Protein AF-0000000086964774 (afdb_homodimer)

Foldseek 3Di:
DPPPPPDDDDDDDDDDDDDPPCPPCCVVVCPVPDPPPPCQPVQDAAEDEDEAQAKDKAKDWAPDLPKWKWKDDPPHTQDTRPDGPDPPPQWDFDPPDSTIGIIIGGRDDQVPFAKMKMWIDDPPDIHIHIYGYGYWYAKDWPDWDAADEEEAQAKDKIFIDIDIVPFWKKWKFFPDPVTDTDDTDRMDIDGRDDQNSFAKMKMWTDDPPDHIDIDIYGYHYD/DDDPDPDDDDPDDDDDDDDPDPVPPCVVVPPPVPPPPPCQPVQDAAEDEEEAQAKDKAKDWAPDLPKWKWKDDPPHTQDTRPDGPDPPPQWDFDPPDSTIGIIIGGRDDQVPFAKMKMWIDDPPDIHIHIYGYGYWYAKDWPDWDAADEEEAQAKDKIFIDIDIVPFWKKWKFFPDPVTDTDDIDRMDIDGRDDQSSFAKMKIWTDDPPDHIDIDIYGYHYD

Radius of gyration: 38.59 Å; Cα contacts (8 Å, |Δi|>4): 928; chains: 2; bounding box: 113×108×63 Å

Nearest PDB structures (foldseek):
  6u6t-assembly1_A  TM=9.850E-01  e=4.029E-31  Homo sapiens
  6dld-assembly1_B  TM=9.738E-01  e=1.198E-30  Homo sapiens
  6dld-assembly2_D  TM=8.975E-01  e=3.068E-31  Homo sapiens
  6u7n-assembly1_A-2  TM=9.034E-01  e=6.491E-26  Homo sapiens
  6dld-assembly2_C  TM=8.996E-01  e=2.605E-23  Homo sapiens

InterPro domains:
  IPR003598 Immunoglobulin subtype 2 [SM00408] (51-125)
  IPR003598 Immunoglobulin subtype 2 [SM00408] (151-210)
  IPR003599 Immunoglobulin domain subtype [SM00409] (45-136)
  IPR003599 Immunoglobulin domain subtype [SM00409] (145-222)
  IPR007110 Immunoglobulin-like domain [PS50835] (41-134)
  IPR007110 Immunoglobulin-like domain [PS50835] (139-220)
  IPR013106 Immunoglobulin V-set domain [PF07686] (87-127)
  IPR013106 Immunoglobulin V-set domain [SM00406] (55-120)
  IPR013783 Immunoglobulin-like fold [G3DSA:2.60.40.10] (41-142)
  IPR013783 Immunoglobulin-like fold [G3DSA:2.60.40.10] (143-222)
  IPR036179 Immunoglobulin-like domain superfamily [SSF48726] (46-142)
  IPR036179 Immunoglobulin-like domain superfamily [SSF48726] (131-211)
  IPR050876 IgLON domain-containing protein [PTHR42757] (85-222)

Sequence (444 aa):
MDVMLLVQGACCSNQWLAAVLLSLCCLLPSCLPAGQSVDFPGTAVENLVVRKGDTAVLRCYLEDGASKGAWLNRSSIIFAGGDKWSVDPRVSIATANKREYSLQIQNVDVSDDGLYTCSVQTQHTPRTMQVYLTVKVSPKISHISNDIVANEGSNITLACLATGKPDPSISWRHISPSAKPFENGQYLDIYGITRDQAGEYECSAENDVSVPDVKKVKVTVNMDVMLLVQGACCSNQWLAAVLLSLCCLLPSCLPAGQSVDFPGTAVENLVVRKGDTAVLRCYLEDGASKGAWLNRSSIIFAGGDKWSVDPRVSIATANKREYSLQIQNVDVSDDGLYTCSVQTQHTPRTMQVYLTVKVSPKISHISNDIVANEGSNITLACLATGKPDPSISWRHISPSAKPFENGQYLDIYGITRDQAGEYECSAENDVSVPDVKKVKVTVN

Structure (mmCIF, N/CA/C/O backbone):
data_AF-0000000086964774-model_v1
#
loop_
_entity.id
_entity.type
_entity.pdbx_description
1 polymer 'Neuronal growth regulator 1'
#
loop_
_atom_site.group_PDB
_atom_site.id
_atom_site.type_symbol
_atom_site.label_atom_id
_atom_site.label_alt_id
_atom_site.label_comp_id
_atom_site.label_asym_id
_atom_site.label_entity_id
_atom_site.label_seq_id
_atom_site.pdbx_PDB_ins_code
_atom_site.Cartn_x
_atom_site.Cartn_y
_atom_site.Cartn_z
_atom_site.occupancy
_atom_site.B_iso_or_equiv
_atom_site.auth_seq_id
_atom_site.auth_comp_id
_atom_site.auth_asym_id
_atom_site.auth_atom_id
_atom_site.pdbx_PDB_model_num
ATOM 1 N N . MET A 1 1 ? -70.25 -52.281 28.062 1 22.7 1 MET A N 1
ATOM 2 C CA . MET A 1 1 ? -70.25 -52.938 26.75 1 22.7 1 MET A CA 1
ATOM 3 C C . MET A 1 1 ? -70 -51.906 25.641 1 22.7 1 MET A C 1
ATOM 5 O O . MET A 1 1 ? -70.688 -51.906 24.625 1 22.7 1 MET A O 1
ATOM 9 N N . ASP A 1 2 ? -69.25 -50.844 26.094 1 22.94 2 ASP A N 1
ATOM 10 C CA . ASP A 1 2 ? -69.062 -49.438 25.797 1 22.94 2 ASP A CA 1
ATOM 11 C C . ASP A 1 2 ? -68.188 -49.25 24.547 1 22.94 2 ASP A C 1
ATOM 13 O O . ASP A 1 2 ? -66.938 -49.219 24.625 1 22.94 2 ASP A O 1
ATOM 17 N N . VAL A 1 3 ? -68.625 -49.781 23.344 1 20.5 3 VAL A N 1
ATOM 18 C CA . VAL A 1 3 ? -67.875 -50.25 22.172 1 20.5 3 VAL A CA 1
ATOM 19 C C . VAL A 1 3 ? -67.438 -49.031 21.328 1 20.5 3 VAL A C 1
ATOM 21 O O . VAL A 1 3 ? -66.75 -49.188 20.328 1 20.5 3 VAL A O 1
ATOM 24 N N . MET A 1 4 ? -67.812 -47.719 21.766 1 21.53 4 MET A N 1
ATOM 25 C CA . MET A 1 4 ? -68.25 -46.969 20.578 1 21.53 4 MET A CA 1
ATOM 26 C C . MET A 1 4 ? -67 -46.656 19.719 1 21.53 4 MET A C 1
ATOM 28 O O . MET A 1 4 ? -66 -46.125 20.203 1 21.53 4 MET A O 1
ATOM 32 N N . LEU A 1 5 ? -66.938 -47.094 18.391 1 22.5 5 LEU A N 1
ATOM 33 C CA . LEU A 1 5 ? -66.062 -47.344 17.234 1 22.5 5 LEU A CA 1
ATOM 34 C C . LEU A 1 5 ? -65.688 -46 16.562 1 22.5 5 LEU A C 1
ATOM 36 O O . LEU A 1 5 ? -66.562 -45.281 16.078 1 22.5 5 LEU A O 1
ATOM 40 N N . LEU A 1 6 ? -64.5 -45.219 17.016 1 26.28 6 LEU A N 1
ATOM 41 C CA . LEU A 1 6 ? -63.875 -43.938 16.797 1 26.28 6 LEU A CA 1
ATOM 42 C C . LEU A 1 6 ? -63.438 -43.781 15.352 1 26.28 6 LEU A C 1
ATOM 44 O O . LEU A 1 6 ? -62.344 -44.219 14.977 1 26.28 6 LEU A O 1
ATOM 48 N N . VAL A 1 7 ? -64.438 -43.938 14.406 1 20.91 7 VAL A N 1
ATOM 49 C CA . VAL A 1 7 ? -64.125 -44.25 13.016 1 20.91 7 VAL A CA 1
ATOM 50 C C . VAL A 1 7 ? -63.344 -43.062 12.398 1 20.91 7 VAL A C 1
ATOM 52 O O . VAL A 1 7 ? -62.281 -43.25 11.828 1 20.91 7 VAL A O 1
ATOM 55 N N . GLN A 1 8 ? -64 -41.969 11.773 1 22.7 8 GLN A N 1
ATOM 56 C CA . GLN A 1 8 ? -63.969 -41.844 10.32 1 22.7 8 GLN A CA 1
ATOM 57 C C . GLN A 1 8 ? -62.844 -40.906 9.859 1 22.7 8 GLN A C 1
ATOM 59 O O . GLN A 1 8 ? -62.5 -39.969 10.555 1 22.7 8 GLN A O 1
ATOM 64 N N . GLY A 1 9 ? -62.062 -41.125 8.609 1 21.41 9 GLY A N 1
ATOM 65 C CA . GLY A 1 9 ? -60.875 -41.125 7.797 1 21.41 9 GLY A CA 1
ATOM 66 C C . GLY A 1 9 ? -60.625 -39.812 7.082 1 21.41 9 GLY A C 1
ATOM 67 O O . GLY A 1 9 ? -59.594 -39.594 6.441 1 21.41 9 GLY A O 1
ATOM 68 N N . ALA A 1 10 ? -61.781 -38.969 6.781 1 21.59 10 ALA A N 1
ATOM 69 C CA . ALA A 1 10 ? -61.812 -38.625 5.367 1 21.59 10 ALA A CA 1
ATOM 70 C C . ALA A 1 10 ? -60.688 -37.625 5.035 1 21.59 10 ALA A C 1
ATOM 72 O O . ALA A 1 10 ? -60.031 -37.125 5.934 1 21.59 10 ALA A O 1
ATOM 73 N N . CYS A 1 11 ? -61.094 -36.469 4.328 1 20.94 11 CYS A N 1
ATOM 74 C CA . CYS A 1 11 ? -60.875 -35.938 2.992 1 20.94 11 CYS A CA 1
ATOM 75 C C . CYS A 1 11 ? -59.656 -35 2.969 1 20.94 11 CYS A C 1
ATOM 77 O O . CYS A 1 11 ? -59.188 -34.562 4.02 1 20.94 11 CYS A O 1
ATOM 79 N N . CYS A 1 12 ? -59.719 -33.906 1.955 1 24.14 12 CYS A N 1
ATOM 80 C CA . CYS A 1 12 ? -59.125 -33.344 0.762 1 24.14 12 CYS A CA 1
ATOM 81 C C . CYS A 1 12 ? -58.281 -32.094 1.115 1 24.14 12 CYS A C 1
ATOM 83 O O . CYS A 1 12 ? -58.719 -30.969 0.85 1 24.14 12 CYS A O 1
ATOM 85 N N . SER A 1 13 ? -58.031 -31.844 2.365 1 25.59 13 SER A N 1
ATOM 86 C CA . SER A 1 13 ? -57.688 -30.438 2.611 1 25.59 13 SER A CA 1
ATOM 87 C C . SER A 1 13 ? -56.562 -29.984 1.708 1 25.59 13 SER A C 1
ATOM 89 O O . SER A 1 13 ? -55.688 -30.766 1.37 1 25.59 13 SER A O 1
ATOM 91 N N . ASN A 1 14 ? -56.719 -28.656 1.184 1 25.59 14 ASN A N 1
ATOM 92 C CA . ASN A 1 14 ? -56.281 -27.672 0.198 1 25.59 14 ASN A CA 1
ATOM 93 C C . ASN A 1 14 ? -54.781 -27.438 0.246 1 25.59 14 ASN A C 1
ATOM 95 O O . ASN A 1 14 ? -54.156 -27.594 1.3 1 25.59 14 ASN A O 1
ATOM 99 N N . GLN A 1 15 ? -54.125 -27.141 -1.032 1 26.48 15 GLN A N 1
ATOM 100 C CA . GLN A 1 15 ? -52.906 -27.125 -1.813 1 26.48 15 GLN A CA 1
ATOM 101 C C . GLN A 1 15 ? -51.906 -26.078 -1.289 1 26.48 15 GLN A C 1
ATOM 103 O O . GLN A 1 15 ? -50.75 -26.094 -1.657 1 26.48 15 GLN A O 1
ATOM 108 N N . TRP A 1 16 ? -52.469 -24.984 -0.662 1 26.75 16 TRP A N 1
ATOM 109 C CA . TRP A 1 16 ? -51.781 -23.766 -1.076 1 26.75 16 TRP A CA 1
ATOM 110 C C . TRP A 1 16 ? -50.344 -23.781 -0.571 1 26.75 16 TRP A C 1
ATOM 112 O O . TRP A 1 16 ? -49.531 -22.891 -0.914 1 26.75 16 TRP A O 1
ATOM 122 N N . LEU A 1 17 ? -50.156 -24.328 0.611 1 29.11 17 LEU A N 1
ATOM 123 C CA . LEU A 1 17 ? -49.094 -23.594 1.315 1 29.11 17 LEU A CA 1
ATOM 124 C C . LEU A 1 17 ? -47.75 -23.812 0.642 1 29.11 17 LEU A C 1
ATOM 126 O O . LEU A 1 17 ? -47.25 -24.953 0.574 1 29.11 17 LEU A O 1
ATOM 130 N N . ALA A 1 18 ? -47.438 -22.922 -0.323 1 25.77 18 ALA A N 1
ATOM 131 C CA . ALA A 1 18 ? -46.219 -22.781 -1.128 1 25.77 18 ALA A CA 1
ATOM 132 C C . ALA A 1 18 ? -44.969 -23.047 -0.293 1 25.77 18 ALA A C 1
ATOM 134 O O . ALA A 1 18 ? -45 -22.969 0.938 1 25.77 18 ALA A O 1
ATOM 135 N N . ALA A 1 19 ? -43.812 -23.188 -1.11 1 26.59 19 ALA A N 1
ATOM 136 C CA . ALA A 1 19 ? -42.406 -23.625 -1.233 1 26.59 19 ALA A CA 1
ATOM 137 C C . ALA A 1 19 ? -41.5 -22.766 -0.373 1 26.59 19 ALA A C 1
ATOM 139 O O . ALA A 1 19 ? -41.281 -21.594 -0.659 1 26.59 19 ALA A O 1
ATOM 140 N N . VAL A 1 20 ? -41.656 -22.75 0.892 1 33.84 20 VAL A N 1
ATOM 141 C CA . VAL A 1 20 ? -40.656 -22.125 1.738 1 33.84 20 VAL A CA 1
ATOM 142 C C . VAL A 1 20 ? -39.25 -22.531 1.262 1 33.84 20 VAL A C 1
ATOM 144 O O . VAL A 1 20 ? -38.875 -23.703 1.361 1 33.84 20 VAL A O 1
ATOM 147 N N . LEU A 1 21 ? -38.875 -22.031 -0.028 1 29.98 21 LEU A N 1
ATOM 148 C CA . LEU A 1 21 ? -37.531 -22.156 -0.639 1 29.98 21 LEU A CA 1
ATOM 149 C C . LEU A 1 21 ? -36.438 -22 0.405 1 29.98 21 LEU A C 1
ATOM 151 O O . LEU A 1 21 ? -36.438 -21.047 1.177 1 29.98 21 LEU A O 1
ATOM 155 N N . LEU A 1 22 ? -35.875 -23.125 0.907 1 29.55 22 LEU A N 1
ATOM 156 C CA . LEU A 1 22 ? -34.656 -23.406 1.646 1 29.55 22 LEU A CA 1
ATOM 157 C C . LEU A 1 22 ? -33.469 -22.625 1.07 1 29.55 22 LEU A C 1
ATOM 159 O O . LEU A 1 22 ? -32.969 -22.938 -0.012 1 29.55 22 LEU A O 1
ATOM 163 N N . SER A 1 23 ? -33.656 -21.266 0.993 1 33.03 23 SER A N 1
ATOM 164 C CA . SER A 1 23 ? -32.469 -20.5 0.626 1 33.03 23 SER A CA 1
ATOM 165 C C . SER A 1 23 ? -31.25 -20.953 1.416 1 33.03 23 SER A C 1
ATOM 167 O O . SER A 1 23 ? -31.156 -20.703 2.621 1 33.03 23 SER A O 1
ATOM 169 N N . LEU A 1 24 ? -30.938 -22.25 1.309 1 30.03 24 LEU A N 1
ATOM 170 C CA . LEU A 1 24 ? -29.688 -22.672 1.93 1 30.03 24 LEU A CA 1
ATOM 171 C C . LEU A 1 24 ? -28.578 -21.672 1.646 1 30.03 24 LEU A C 1
ATOM 173 O O . LEU A 1 24 ? -28.312 -21.328 0.488 1 30.03 24 LEU A O 1
ATOM 177 N N . CYS A 1 25 ? -28.125 -20.938 2.67 1 30.73 25 CYS A N 1
ATOM 178 C CA . CYS A 1 25 ? -27.016 -20.047 2.994 1 30.73 25 CYS A CA 1
ATOM 179 C C . CYS A 1 25 ? -25.688 -20.625 2.529 1 30.73 25 CYS A C 1
ATOM 181 O O . CYS A 1 25 ? -25.125 -21.5 3.197 1 30.73 25 CYS A O 1
ATOM 183 N N . CYS A 1 26 ? -25.656 -21.328 1.351 1 31 26 CYS A N 1
ATOM 184 C CA . CYS A 1 26 ? -24.281 -21.719 1.095 1 31 26 CYS A CA 1
ATOM 185 C C . CYS A 1 26 ? -23.344 -20.531 1.274 1 31 26 CYS A C 1
ATOM 187 O O . CYS A 1 26 ? -23.328 -19.609 0.447 1 31 26 CYS A O 1
ATOM 189 N N . LEU A 1 27 ? -23.344 -19.938 2.438 1 33.16 27 LEU A N 1
ATOM 190 C CA . LEU A 1 27 ? -22.25 -19.031 2.756 1 33.16 27 LEU A CA 1
ATOM 191 C C . LEU A 1 27 ? -20.922 -19.625 2.322 1 33.16 27 LEU A C 1
ATOM 193 O O . LEU A 1 27 ? -20.359 -20.484 3.018 1 33.16 27 LEU A O 1
ATOM 197 N N . LEU A 1 28 ? -20.844 -20.203 1.086 1 32 28 LEU A N 1
ATOM 198 C CA . LEU A 1 28 ? -19.484 -20.609 0.767 1 32 28 LEU A CA 1
ATOM 199 C C . LEU A 1 28 ? -18.5 -19.469 1.068 1 32 28 LEU A C 1
ATOM 201 O O . LEU A 1 28 ? -18.672 -18.359 0.58 1 32 28 LEU A O 1
ATOM 205 N N . PRO A 1 29 ? -17.922 -19.5 2.281 1 35.66 29 PRO A N 1
ATOM 206 C CA . PRO A 1 29 ? -16.828 -18.578 2.506 1 35.66 29 PRO A CA 1
ATOM 207 C C . PRO A 1 29 ? -15.781 -18.609 1.39 1 35.66 29 PRO A C 1
ATOM 209 O O . PRO A 1 29 ? -15.305 -19.688 1.021 1 35.66 29 PRO A O 1
ATOM 212 N N . SER A 1 30 ? -15.984 -17.969 0.214 1 32.38 30 SER A N 1
ATOM 213 C CA . SER A 1 30 ? -14.844 -17.75 -0.666 1 32.38 30 SER A CA 1
ATOM 214 C C . SER A 1 30 ? -13.578 -17.453 0.134 1 32.38 30 SER A C 1
ATOM 216 O O . SER A 1 30 ? -13.469 -16.391 0.758 1 32.38 30 SER A O 1
ATOM 218 N N . CYS A 1 31 ? -13.047 -18.484 0.765 1 30.02 31 CYS A N 1
ATOM 219 C CA . CYS A 1 31 ? -11.695 -18.422 1.317 1 30.02 31 CYS A CA 1
ATOM 220 C C . CYS A 1 31 ? -10.727 -17.828 0.31 1 30.02 31 CYS A C 1
ATOM 222 O O . CYS A 1 31 ? -10.344 -18.484 -0.66 1 30.02 31 CYS A O 1
ATOM 224 N N . LEU A 1 32 ? -11.164 -16.734 -0.367 1 31.14 32 LEU A N 1
ATOM 225 C CA . LEU A 1 32 ? -10.039 -16.203 -1.118 1 31.14 32 LEU A CA 1
ATOM 226 C C . LEU A 1 32 ? -8.742 -16.344 -0.328 1 31.14 32 LEU A C 1
ATOM 228 O O . LEU A 1 32 ? -8.727 -16.172 0.893 1 31.14 32 LEU A O 1
ATOM 232 N N . PRO A 1 33 ? -7.875 -17.203 -0.813 1 30.53 33 PRO A N 1
ATOM 233 C CA . PRO A 1 33 ? -6.555 -17.297 -0.184 1 30.53 33 PRO A CA 1
ATOM 234 C C . PRO A 1 33 ? -5.988 -15.938 0.198 1 30.53 33 PRO A C 1
ATOM 236 O O . PRO A 1 33 ? -6.055 -14.992 -0.593 1 30.53 33 PRO A O 1
ATOM 239 N N . ALA A 1 34 ? -6.258 -15.492 1.383 1 30.41 34 ALA A N 1
ATOM 240 C CA . ALA A 1 34 ? -5.551 -14.414 2.066 1 30.41 34 ALA A CA 1
ATOM 241 C C . ALA A 1 34 ? -4.078 -14.383 1.668 1 30.41 34 ALA A C 1
ATOM 243 O O . ALA A 1 34 ? -3.428 -15.43 1.599 1 30.41 34 ALA A O 1
ATOM 244 N N . GLY A 1 35 ? -3.707 -13.539 0.738 1 31.44 35 GLY A N 1
ATOM 245 C CA . GLY A 1 35 ? -2.301 -13.188 0.624 1 31.44 35 GLY A CA 1
ATOM 246 C C . GLY A 1 35 ? -1.525 -13.398 1.91 1 31.44 35 GLY A C 1
ATOM 247 O O . GLY A 1 35 ? -2.008 -13.062 2.994 1 31.44 35 GLY A O 1
ATOM 248 N N . GLN A 1 36 ? -0.901 -14.531 2.041 1 29.64 36 GLN A N 1
ATOM 249 C CA . GLN A 1 36 ? 0.044 -14.734 3.135 1 29.64 36 GLN A CA 1
ATOM 250 C C . GLN A 1 36 ? 0.645 -13.406 3.594 1 29.64 36 GLN A C 1
ATOM 252 O O . GLN A 1 36 ? 1.343 -12.742 2.83 1 29.64 36 GLN A O 1
ATOM 257 N N . SER A 1 37 ? -0.099 -12.727 4.398 1 31.16 37 SER A N 1
ATOM 258 C CA . SER A 1 37 ? 0.611 -11.766 5.234 1 31.16 37 SER A CA 1
ATOM 259 C C . SER A 1 37 ? 1.938 -12.328 5.727 1 31.16 37 SER A C 1
ATOM 261 O O . SER A 1 37 ? 1.968 -13.367 6.387 1 31.16 37 SER A O 1
ATOM 263 N N . VAL A 1 38 ? 2.885 -12.445 4.953 1 32.31 38 VAL A N 1
ATOM 264 C CA . VAL A 1 38 ? 4.137 -12.633 5.68 1 32.31 38 VAL A CA 1
ATOM 265 C C . VAL A 1 38 ? 4.016 -12.047 7.082 1 32.31 38 VAL A C 1
ATOM 267 O O . VAL A 1 38 ? 3.574 -10.906 7.246 1 32.31 38 VAL A O 1
ATOM 270 N N . ASP A 1 39 ? 3.486 -12.898 7.938 1 34.28 39 ASP A N 1
ATOM 271 C CA . ASP A 1 39 ? 3.629 -12.594 9.359 1 34.28 39 ASP A CA 1
ATOM 272 C C . ASP A 1 39 ? 4.996 -11.977 9.648 1 34.28 39 ASP A C 1
ATOM 274 O O . ASP A 1 39 ? 6 -12.688 9.727 1 34.28 39 ASP A O 1
ATOM 278 N N . PHE A 1 40 ? 5.363 -10.938 9.055 1 36.62 40 PHE A N 1
ATOM 279 C CA . PHE A 1 40 ? 6.465 -10.312 9.781 1 36.62 40 PHE A CA 1
ATOM 280 C C . PHE A 1 40 ? 6.227 -10.359 11.281 1 36.62 40 PHE A C 1
ATOM 282 O O . PHE A 1 40 ? 5.086 -10.281 11.734 1 36.62 40 PHE A O 1
ATOM 289 N N . PRO A 1 41 ? 6.918 -10.977 12.031 1 43.19 41 PRO A N 1
ATOM 290 C CA . PRO A 1 41 ? 6.656 -10.641 13.438 1 43.19 41 PRO A CA 1
ATOM 291 C C . PRO A 1 41 ? 5.988 -9.273 13.602 1 43.19 41 PRO A C 1
ATOM 293 O O . PRO A 1 41 ? 6.145 -8.398 12.742 1 43.19 41 PRO A O 1
ATOM 296 N N . GLY A 1 42 ? 4.734 -9.211 14.148 1 46.78 42 GLY A N 1
ATOM 297 C CA . GLY A 1 42 ? 3.947 -8.031 14.461 1 46.78 42 GLY A CA 1
ATOM 298 C C . GLY A 1 42 ? 4.793 -6.781 14.641 1 46.78 42 GLY A C 1
ATOM 299 O O . GLY A 1 42 ? 5.305 -6.52 15.734 1 46.78 42 GLY A O 1
ATOM 300 N N . THR A 1 43 ? 5.609 -6.473 13.75 1 56.94 43 THR A N 1
ATOM 301 C CA . THR A 1 43 ? 6.434 -5.277 13.891 1 56.94 43 THR A CA 1
ATOM 302 C C . THR A 1 43 ? 5.605 -4.102 14.398 1 56.94 43 THR A C 1
ATOM 304 O O . THR A 1 43 ? 4.578 -3.756 13.812 1 56.94 43 THR A O 1
ATOM 307 N N . ALA A 1 44 ? 5.551 -3.902 15.625 1 65.25 44 ALA A N 1
ATOM 308 C CA . ALA A 1 44 ? 4.953 -2.742 16.281 1 65.25 44 ALA A CA 1
ATOM 309 C C . ALA A 1 44 ? 5.227 -1.465 15.492 1 65.25 44 ALA A C 1
ATOM 311 O O . ALA A 1 44 ? 6.344 -1.246 15.016 1 65.25 44 ALA A O 1
ATOM 312 N N . VAL A 1 45 ? 4.137 -0.914 15.086 1 85.88 45 VAL A N 1
ATOM 313 C CA . VAL A 1 45 ? 4.223 0.401 14.461 1 85.88 45 VAL A CA 1
ATOM 314 C C . VAL A 1 45 ? 4.344 1.479 15.531 1 85.88 45 VAL A C 1
ATOM 316 O O . VAL A 1 45 ? 3.5 1.571 16.422 1 85.88 45 VAL A O 1
ATOM 319 N N . GLU A 1 46 ? 5.52 2.117 15.562 1 93 46 GLU A N 1
ATOM 320 C CA . GLU A 1 46 ? 5.699 3.266 16.453 1 93 46 GLU A CA 1
ATOM 321 C C . GLU A 1 46 ? 5.062 4.52 15.852 1 93 46 GLU A C 1
ATOM 323 O O . GLU A 1 46 ? 5.027 4.688 14.633 1 93 46 GLU A O 1
ATOM 328 N N . ASN A 1 47 ? 4.438 5.266 16.703 1 96.44 47 ASN A N 1
ATOM 329 C CA . ASN A 1 47 ? 3.887 6.543 16.281 1 96.44 47 ASN A CA 1
ATOM 330 C C . ASN A 1 47 ? 4.77 7.711 16.703 1 96.44 47 ASN A C 1
ATOM 332 O O . ASN A 1 47 ? 5.215 7.77 17.859 1 96.44 47 ASN A O 1
ATOM 336 N N . LEU A 1 48 ? 5.023 8.531 15.781 1 98 48 LEU A N 1
ATOM 337 C CA . LEU A 1 48 ? 5.777 9.75 16.047 1 98 48 LEU A CA 1
ATOM 338 C C . LEU A 1 48 ? 4.973 10.984 15.633 1 98 48 LEU A C 1
ATOM 340 O O . LEU A 1 48 ? 4.543 11.094 14.484 1 98 48 LEU A O 1
ATOM 344 N N . VAL A 1 49 ? 4.746 11.875 16.531 1 98.12 49 VAL A N 1
ATOM 345 C CA . VAL A 1 49 ? 4.016 13.109 16.266 1 98.12 49 VAL A CA 1
ATOM 346 C C . VAL A 1 49 ? 4.973 14.297 16.328 1 98.12 49 VAL A C 1
ATOM 348 O O . VAL A 1 49 ? 5.691 14.469 17.312 1 98.12 49 VAL A O 1
ATOM 351 N N . VAL A 1 50 ? 4.992 15.031 15.258 1 98.31 50 VAL A N 1
ATOM 352 C CA . VAL A 1 50 ? 5.828 16.219 15.211 1 98.31 50 VAL A CA 1
ATOM 353 C C . VAL A 1 50 ? 5.016 17.406 14.672 1 98.31 50 VAL A C 1
ATOM 355 O O . VAL A 1 50 ? 3.92 17.219 14.141 1 98.31 50 VAL A O 1
ATOM 358 N N . ARG A 1 51 ? 5.535 18.703 14.914 1 98 51 ARG A N 1
ATOM 359 C CA . ARG A 1 51 ? 4.895 19.906 14.375 1 98 51 ARG A CA 1
ATOM 360 C C . ARG A 1 51 ? 5.57 20.359 13.086 1 98 51 ARG A C 1
ATOM 362 O O . ARG A 1 51 ? 6.777 20.172 12.914 1 98 51 ARG A O 1
ATOM 369 N N . LYS A 1 52 ? 4.727 20.906 12.242 1 98.31 52 LYS A N 1
ATOM 370 C CA . LYS A 1 52 ? 5.301 21.5 11.039 1 98.31 52 LYS A CA 1
ATOM 371 C C . LYS A 1 52 ? 6.477 22.406 11.375 1 98.31 52 LYS A C 1
ATOM 373 O O . LYS A 1 52 ? 6.395 23.219 12.305 1 98.31 52 LYS A O 1
ATOM 378 N N . GLY A 1 53 ? 7.543 22.219 10.609 1 98.12 53 GLY A N 1
ATOM 379 C CA . GLY A 1 53 ? 8.719 23.047 10.805 1 98.12 53 GLY A CA 1
ATOM 380 C C . GLY A 1 53 ? 9.773 22.406 11.68 1 98.12 53 GLY A C 1
ATOM 381 O O . GLY A 1 53 ? 10.938 22.812 11.672 1 98.12 53 GLY A O 1
ATOM 382 N N . ASP A 1 54 ? 9.406 21.391 12.445 1 97.88 54 ASP A N 1
ATOM 383 C CA . ASP A 1 54 ? 10.336 20.688 13.328 1 97.88 54 ASP A CA 1
ATOM 384 C C . ASP A 1 54 ? 11.211 19.719 12.539 1 97.88 54 ASP A C 1
ATOM 386 O O . ASP A 1 54 ? 11.039 19.562 11.328 1 97.88 54 ASP A O 1
ATOM 390 N N . THR A 1 55 ? 12.234 19.234 13.266 1 98.06 55 THR A N 1
ATOM 391 C CA . THR A 1 55 ? 13.031 18.125 12.758 1 98.06 55 THR A CA 1
ATOM 392 C C . THR A 1 55 ? 12.531 16.797 13.32 1 98.06 55 THR A C 1
ATOM 394 O O . THR A 1 55 ? 12.391 16.641 14.539 1 98.06 55 THR A O 1
ATOM 397 N N . ALA A 1 56 ? 12.148 15.906 12.43 1 98.19 56 ALA A N 1
ATOM 398 C CA . ALA A 1 56 ? 11.727 14.578 12.859 1 98.19 56 ALA A CA 1
ATOM 399 C C . ALA A 1 56 ? 12.898 13.602 12.82 1 98.19 56 ALA A C 1
ATOM 401 O O . ALA A 1 56 ? 13.695 13.617 11.883 1 98.19 56 ALA A O 1
ATOM 402 N N . VAL A 1 57 ? 13.016 12.781 13.844 1 97.44 57 VAL A N 1
ATOM 403 C CA . VAL A 1 57 ? 14.016 11.719 13.898 1 97.44 57 VAL A CA 1
ATOM 404 C C . VAL A 1 57 ? 13.32 10.367 14.086 1 97.44 57 VAL A C 1
ATOM 406 O O . VAL A 1 57 ? 12.719 10.117 15.133 1 97.44 57 VAL A O 1
ATOM 409 N N . LEU A 1 58 ? 13.297 9.602 13.047 1 97.19 58 LEU A N 1
ATOM 410 C CA . LEU A 1 58 ? 12.781 8.242 13.117 1 97.19 58 LEU A CA 1
ATOM 411 C C . LEU A 1 58 ? 13.883 7.254 13.461 1 97.19 58 LEU A C 1
ATOM 413 O O . LEU A 1 58 ? 14.812 7.055 12.68 1 97.19 58 LEU A O 1
ATOM 417 N N . ARG A 1 59 ? 13.711 6.559 14.555 1 94.5 59 ARG A N 1
ATOM 418 C CA . ARG A 1 59 ? 14.828 5.801 15.102 1 94.5 59 ARG A CA 1
ATOM 419 C C . ARG A 1 59 ? 14.758 4.336 14.672 1 94.5 59 ARG A C 1
ATOM 421 O O . ARG A 1 59 ? 13.672 3.746 14.641 1 94.5 59 ARG A O 1
ATOM 428 N N . CYS A 1 60 ? 15.875 3.857 14.266 1 92.88 60 CYS A N 1
ATOM 429 C CA . CYS A 1 60 ? 16.094 2.463 13.898 1 92.88 60 CYS A CA 1
ATOM 430 C C . CYS A 1 60 ? 17.516 2.021 14.242 1 92.88 60 CYS A C 1
ATOM 432 O O . CYS A 1 60 ? 18.453 2.801 14.109 1 92.88 60 CYS A O 1
ATOM 434 N N . TYR A 1 61 ? 17.625 0.773 14.734 1 90.88 61 TYR A N 1
ATOM 435 C CA . TYR A 1 61 ? 18.922 0.287 15.172 1 90.88 61 TYR A CA 1
ATOM 436 C C . TYR A 1 61 ? 19.297 -1.018 14.469 1 90.88 61 TYR A C 1
ATOM 438 O O . TYR A 1 61 ? 18.453 -1.913 14.344 1 90.88 61 TYR A O 1
ATOM 446 N N . LEU A 1 62 ? 20.578 -1.039 14.023 1 89.62 62 LEU A N 1
ATOM 447 C CA . LEU A 1 62 ? 21.109 -2.221 13.352 1 89.62 62 LEU A CA 1
ATOM 448 C C . LEU A 1 62 ? 21.594 -3.25 14.367 1 89.62 62 LEU A C 1
ATOM 450 O O . LEU A 1 62 ? 21.922 -2.898 15.5 1 89.62 62 LEU A O 1
ATOM 454 N N . GLU A 1 63 ? 21.406 -4.531 14.062 1 81.56 63 GLU A N 1
ATOM 455 C CA . GLU A 1 63 ? 21.812 -5.598 14.977 1 81.56 63 GLU A CA 1
ATOM 456 C C . GLU A 1 63 ? 23.312 -5.602 15.18 1 81.56 63 GLU A C 1
ATOM 458 O O . GLU A 1 63 ? 23.797 -5.805 16.297 1 81.56 63 GLU A O 1
ATOM 463 N N . ASP A 1 64 ? 24.031 -5.57 14.164 1 79.06 64 ASP A N 1
ATOM 464 C CA . ASP A 1 64 ? 25.484 -5.52 14.242 1 79.06 64 ASP A CA 1
ATOM 465 C C . ASP A 1 64 ? 26.062 -4.539 13.227 1 79.06 64 ASP A C 1
ATOM 467 O O . ASP A 1 64 ? 25.328 -3.971 12.422 1 79.06 64 ASP A O 1
ATOM 471 N N . GLY A 1 65 ? 27.344 -4.203 13.391 1 70.81 65 GLY A N 1
ATOM 472 C CA . GLY A 1 65 ? 28.016 -3.215 12.555 1 70.81 65 GLY A CA 1
ATOM 473 C C . GLY A 1 65 ? 28.094 -3.625 11.102 1 70.81 65 GLY A C 1
ATOM 474 O O . GLY A 1 65 ? 28.391 -2.799 10.234 1 70.81 65 GLY A O 1
ATOM 475 N N . ALA A 1 66 ? 27.734 -4.867 10.766 1 77.75 66 ALA A N 1
ATOM 476 C CA . ALA A 1 66 ? 27.859 -5.352 9.391 1 77.75 66 ALA A CA 1
ATOM 477 C C . ALA A 1 66 ? 26.516 -5.297 8.664 1 77.75 66 ALA A C 1
ATOM 479 O O . ALA A 1 66 ? 26.469 -5.336 7.438 1 77.75 66 ALA A O 1
ATOM 480 N N . SER A 1 67 ? 25.5 -5.09 9.492 1 84.19 67 SER A N 1
ATOM 481 C CA . SER A 1 67 ? 24.172 -5.07 8.891 1 84.19 67 SER A CA 1
ATOM 482 C C . SER A 1 67 ? 23.906 -3.754 8.172 1 84.19 67 SER A C 1
ATOM 484 O O . SER A 1 67 ? 24.391 -2.701 8.586 1 84.19 67 SER A O 1
ATOM 486 N N . LYS A 1 68 ? 23.234 -3.893 7.07 1 90.12 68 LYS A N 1
ATOM 487 C CA . LYS A 1 68 ? 22.828 -2.699 6.332 1 90.12 68 LYS A CA 1
ATOM 488 C C . LYS A 1 68 ? 21.359 -2.363 6.586 1 90.12 68 LYS A C 1
ATOM 490 O O . LYS A 1 68 ? 20.531 -3.26 6.723 1 90.12 68 LYS A O 1
ATOM 495 N N . GLY A 1 69 ? 21.125 -1.075 6.723 1 93 69 GLY A N 1
ATOM 496 C CA . GLY A 1 69 ? 19.75 -0.611 6.883 1 93 69 GLY A CA 1
ATOM 497 C C . GLY A 1 69 ? 19.219 0.121 5.66 1 93 69 GLY A C 1
ATOM 498 O O . GLY A 1 69 ? 20 0.545 4.801 1 93 69 GLY A O 1
ATOM 499 N N . ALA A 1 70 ? 17.922 0.155 5.613 1 95.19 70 ALA A N 1
ATOM 500 C CA . ALA A 1 70 ? 17.25 0.955 4.59 1 95.19 70 ALA A CA 1
ATOM 501 C C . ALA A 1 70 ? 16 1.632 5.152 1 95.19 70 ALA A C 1
ATOM 503 O O . ALA A 1 70 ? 15.32 1.07 6.012 1 95.19 70 ALA A O 1
ATOM 504 N N . TRP A 1 71 ? 15.766 2.826 4.715 1 96.25 71 TRP A N 1
ATOM 505 C CA . TRP A 1 71 ? 14.539 3.537 5.047 1 96.25 71 TRP A CA 1
ATOM 506 C C . TRP A 1 71 ? 13.656 3.715 3.812 1 96.25 71 TRP A C 1
ATOM 508 O O . TRP A 1 71 ? 14.148 4.105 2.75 1 96.25 71 TRP A O 1
ATOM 518 N N . LEU A 1 72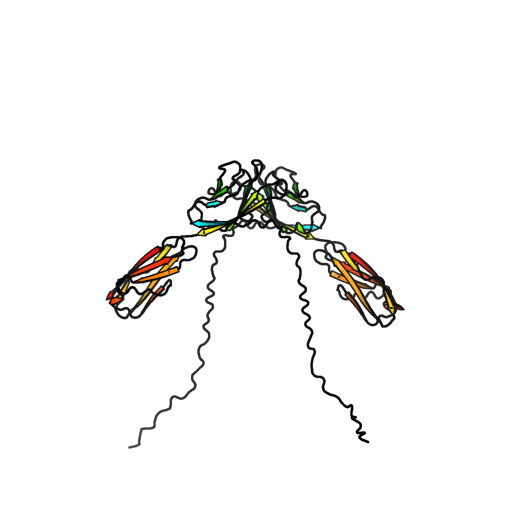 ? 12.422 3.387 3.986 1 96.75 72 LEU A N 1
ATOM 519 C CA . LEU A 1 72 ? 11.453 3.521 2.902 1 96.75 72 LEU A CA 1
ATOM 520 C C . LEU A 1 72 ? 10.273 4.383 3.332 1 96.75 72 LEU A C 1
ATOM 522 O O . LEU A 1 72 ? 9.844 4.324 4.488 1 96.75 72 LEU A O 1
ATOM 526 N N . ASN A 1 73 ? 9.82 5.18 2.436 1 96 73 ASN A N 1
ATOM 527 C CA . ASN A 1 73 ? 8.484 5.777 2.516 1 96 73 ASN A CA 1
ATOM 528 C C . ASN A 1 73 ? 7.496 5.055 1.607 1 96 73 ASN A C 1
ATOM 530 O O . ASN A 1 73 ? 7.504 5.25 0.391 1 96 73 ASN A O 1
ATOM 534 N N . ARG A 1 74 ? 6.707 4.238 2.336 1 91.69 74 ARG A N 1
ATOM 535 C CA . ARG A 1 74 ? 5.863 3.324 1.571 1 91.69 74 ARG A CA 1
ATOM 536 C C . ARG A 1 74 ? 6.703 2.436 0.66 1 91.69 74 ARG A C 1
ATOM 538 O O . ARG A 1 74 ? 7.535 1.659 1.136 1 91.69 74 ARG A O 1
ATOM 545 N N . SER A 1 75 ? 6.762 2.703 -0.622 1 88.81 75 SER A N 1
ATOM 546 C CA . SER A 1 75 ? 7.492 1.829 -1.533 1 88.81 75 SER A CA 1
ATOM 547 C C . SER A 1 75 ? 8.703 2.539 -2.129 1 88.81 75 SER A C 1
ATOM 549 O O . SER A 1 75 ? 9.391 1.989 -2.992 1 88.81 75 SER A O 1
ATOM 551 N N . SER A 1 76 ? 8.922 3.664 -1.62 1 92.44 76 SER A N 1
ATOM 552 C CA . SER A 1 76 ? 10.047 4.43 -2.139 1 92.44 76 SER A CA 1
ATOM 553 C C . SER A 1 76 ? 11.242 4.367 -1.192 1 92.44 76 SER A C 1
ATOM 555 O O . SER A 1 76 ? 11.117 4.68 -0.006 1 92.44 76 SER A O 1
ATOM 557 N N . ILE A 1 77 ? 12.32 4.031 -1.771 1 94.81 77 ILE A N 1
ATOM 558 C CA . ILE A 1 77 ? 13.539 3.969 -0.962 1 94.81 77 ILE A CA 1
ATOM 559 C C . ILE A 1 77 ? 14.078 5.379 -0.732 1 94.81 77 ILE A C 1
ATOM 561 O O . ILE A 1 77 ? 14.188 6.168 -1.674 1 94.81 77 ILE A O 1
ATOM 565 N N . ILE A 1 78 ? 14.336 5.664 0.478 1 96.06 78 ILE A N 1
ATOM 566 C CA . ILE A 1 78 ? 14.969 6.934 0.82 1 96.06 78 ILE A CA 1
ATOM 567 C C . ILE A 1 78 ? 16.484 6.742 0.919 1 96.06 78 ILE A C 1
ATOM 569 O O . ILE A 1 78 ? 17.25 7.484 0.299 1 96.06 78 ILE A O 1
ATOM 573 N N . PHE A 1 79 ? 16.891 5.773 1.71 1 95.31 79 PHE A N 1
ATOM 574 C CA . PHE A 1 79 ? 18.281 5.375 1.877 1 95.31 79 PHE A CA 1
ATOM 575 C C . PHE A 1 79 ? 18.406 3.857 1.902 1 95.31 79 PHE A C 1
ATOM 577 O O . PHE A 1 79 ? 17.547 3.164 2.445 1 95.31 79 PHE A O 1
ATOM 584 N N . ALA A 1 80 ? 19.453 3.324 1.387 1 94 80 ALA A N 1
ATOM 585 C CA . ALA A 1 80 ? 19.891 1.937 1.537 1 94 80 ALA A CA 1
ATOM 586 C C . ALA A 1 80 ? 21.375 1.859 1.83 1 94 80 ALA A C 1
ATOM 588 O O . ALA A 1 80 ? 22.203 2.127 0.954 1 94 80 ALA A O 1
ATOM 589 N N . GLY A 1 81 ? 21.641 1.39 3.02 1 91.31 81 GLY A N 1
ATOM 590 C CA . GLY A 1 81 ? 23.031 1.526 3.434 1 91.31 81 GLY A CA 1
ATOM 591 C C . GLY A 1 81 ? 23.516 2.965 3.438 1 91.31 81 GLY A C 1
ATOM 592 O O . GLY A 1 81 ? 22.859 3.84 4.02 1 91.31 81 GLY A O 1
ATOM 593 N N . GLY A 1 82 ? 24.562 3.193 2.795 1 90.25 82 GLY A N 1
ATOM 594 C CA . GLY A 1 82 ? 25.125 4.535 2.711 1 90.25 82 GLY A CA 1
ATOM 595 C C . GLY A 1 82 ? 24.641 5.309 1.502 1 90.25 82 GLY A C 1
ATOM 596 O O . GLY A 1 82 ? 24.953 6.492 1.349 1 90.25 82 GLY A O 1
ATOM 597 N N . ASP A 1 83 ? 23.844 4.66 0.706 1 91.56 83 ASP A N 1
ATOM 598 C CA . ASP A 1 83 ? 23.406 5.289 -0.536 1 91.56 83 ASP A CA 1
ATOM 599 C C . ASP A 1 83 ? 22.125 6.086 -0.323 1 91.56 83 ASP A C 1
ATOM 601 O O . ASP A 1 83 ? 21.125 5.543 0.144 1 91.56 83 ASP A O 1
ATOM 605 N N . LYS A 1 84 ? 22.172 7.324 -0.759 1 93 84 LYS A N 1
ATOM 606 C CA . LYS A 1 84 ? 20.953 8.133 -0.718 1 93 84 LYS A CA 1
ATOM 607 C C . LYS A 1 84 ? 20.172 8.023 -2.021 1 93 84 LYS A C 1
ATOM 609 O O . LYS A 1 84 ? 20.688 8.367 -3.09 1 93 84 LYS A O 1
ATOM 614 N N . TRP A 1 85 ? 18.969 7.578 -1.93 1 92.81 85 TRP A N 1
ATOM 615 C CA . TRP A 1 85 ? 18.109 7.398 -3.096 1 92.81 85 TRP A CA 1
ATOM 616 C C . TRP A 1 85 ? 17.172 8.578 -3.264 1 92.81 85 TRP A C 1
ATOM 618 O O . TRP A 1 85 ? 16.797 8.93 -4.387 1 92.81 85 TRP A O 1
ATOM 628 N N . SER A 1 86 ? 16.75 9.195 -2.176 1 92.88 86 SER A N 1
ATOM 629 C CA . SER A 1 86 ? 15.867 10.359 -2.211 1 92.88 86 SER A CA 1
ATOM 630 C C . SER A 1 86 ? 16.625 11.617 -2.635 1 92.88 86 SER A C 1
ATOM 632 O O . SER A 1 86 ? 17.766 11.82 -2.227 1 92.88 86 SER A O 1
ATOM 634 N N . VAL A 1 87 ? 15.969 12.391 -3.43 1 91.94 87 VAL A N 1
ATOM 635 C CA . VAL A 1 87 ? 16.594 13.641 -3.859 1 91.94 87 VAL A CA 1
ATOM 636 C C . VAL A 1 87 ? 16.25 14.742 -2.861 1 91.94 87 VAL A C 1
ATOM 638 O O . VAL A 1 87 ? 16.719 15.883 -3.01 1 91.94 87 VAL A O 1
ATOM 641 N N . ASP A 1 88 ? 15.461 14.445 -1.875 1 93.69 88 ASP A N 1
ATOM 642 C CA . ASP A 1 88 ? 15.078 15.422 -0.854 1 93.69 88 ASP A CA 1
ATOM 643 C C . ASP A 1 88 ? 16.281 15.805 0.013 1 93.69 88 ASP A C 1
ATOM 645 O O . ASP A 1 88 ? 16.797 14.969 0.758 1 93.69 88 ASP A O 1
ATOM 649 N N . PRO A 1 89 ? 16.797 17.062 -0.09 1 95.69 89 PRO A N 1
ATOM 650 C CA . PRO A 1 89 ? 17.984 17.453 0.672 1 95.69 89 PRO A CA 1
ATOM 651 C C . PRO A 1 89 ? 17.734 17.5 2.178 1 95.69 89 PRO A C 1
ATOM 653 O O . PRO A 1 89 ? 18.672 17.562 2.965 1 95.69 89 PRO A O 1
ATOM 656 N N . ARG A 1 90 ? 16.516 17.469 2.611 1 97.56 90 ARG A N 1
ATOM 657 C CA . ARG A 1 90 ? 16.156 17.609 4.02 1 97.56 90 ARG A CA 1
ATOM 658 C C . ARG A 1 90 ? 16.391 16.297 4.773 1 97.56 90 ARG A C 1
ATOM 660 O O . ARG A 1 90 ? 16.422 16.281 6.004 1 97.56 90 ARG A O 1
ATOM 667 N N . VAL A 1 91 ? 16.469 15.164 4.008 1 97.25 91 VAL A N 1
ATOM 668 C CA . VAL A 1 91 ? 16.547 13.875 4.688 1 97.25 91 VAL A CA 1
ATOM 669 C C . VAL A 1 91 ? 18.016 13.453 4.805 1 97.25 91 VAL A C 1
ATOM 671 O O . VAL A 1 91 ? 18.812 13.711 3.904 1 97.25 91 VAL A O 1
ATOM 674 N N . SER A 1 92 ? 18.344 12.859 5.977 1 97.19 92 SER A N 1
ATOM 675 C CA . SER A 1 92 ? 19.688 12.336 6.234 1 97.19 92 SER A CA 1
ATOM 676 C C . SER A 1 92 ? 19.641 11.195 7.242 1 97.19 92 SER A C 1
ATOM 678 O O . SER A 1 92 ? 18.625 10.992 7.918 1 97.19 92 SER A O 1
ATOM 680 N N . ILE A 1 93 ? 20.703 10.398 7.215 1 96.44 93 ILE A N 1
ATOM 681 C CA . ILE A 1 93 ? 20.828 9.328 8.203 1 96.44 93 ILE A CA 1
ATOM 682 C C . ILE A 1 93 ? 21.734 9.781 9.344 1 96.44 93 ILE A C 1
ATOM 684 O O . ILE A 1 93 ? 22.828 10.281 9.117 1 96.44 93 ILE A O 1
ATOM 688 N N . ALA A 1 94 ? 21.062 9.664 10.539 1 87.12 94 ALA A N 1
ATOM 689 C CA . ALA A 1 94 ? 21.859 9.953 11.727 1 87.12 94 ALA A CA 1
ATOM 690 C C . ALA A 1 94 ? 22.656 8.727 12.164 1 87.12 94 ALA A C 1
ATOM 692 O O . ALA A 1 94 ? 22.094 7.637 12.312 1 87.12 94 ALA A O 1
ATOM 693 N N . THR A 1 95 ? 23.953 8.773 12.172 1 75.25 95 THR A N 1
ATOM 694 C CA . THR A 1 95 ? 24.797 7.645 12.547 1 75.25 95 THR A CA 1
ATOM 695 C C . THR A 1 95 ? 25.656 7.988 13.766 1 75.25 95 THR A C 1
ATOM 697 O O . THR A 1 95 ? 26.875 8.164 13.648 1 75.25 95 THR A O 1
ATOM 700 N N . ALA A 1 96 ? 25 8.281 14.844 1 73.19 96 ALA A N 1
ATOM 701 C CA . ALA A 1 96 ? 25.766 8.617 16.047 1 73.19 96 ALA A CA 1
ATOM 702 C C . ALA A 1 96 ? 26.719 7.492 16.422 1 73.19 96 ALA A C 1
ATOM 704 O O . ALA A 1 96 ? 27.844 7.746 16.859 1 73.19 96 ALA A O 1
ATOM 705 N N . ASN A 1 97 ? 26.312 6.316 16.281 1 80.75 97 ASN A N 1
ATOM 706 C CA . ASN A 1 97 ? 27.141 5.133 16.469 1 80.75 97 ASN A CA 1
ATOM 707 C C . ASN A 1 97 ? 26.875 4.086 15.398 1 80.75 97 ASN A C 1
ATOM 709 O O . ASN A 1 97 ? 26.047 4.293 14.516 1 80.75 97 ASN A O 1
ATOM 713 N N . LYS A 1 98 ? 27.641 2.998 15.477 1 81.25 98 LYS A N 1
ATOM 714 C CA . LYS A 1 98 ? 27.625 2.012 14.398 1 81.25 98 LYS A CA 1
ATOM 715 C C . LYS A 1 98 ? 26.281 1.274 14.352 1 81.25 98 LYS A C 1
ATOM 717 O O . LYS A 1 98 ? 25.938 0.668 13.336 1 81.25 98 LYS A O 1
ATOM 722 N N . ARG A 1 99 ? 25.516 1.458 15.391 1 88.38 99 ARG A N 1
ATOM 723 C CA . ARG A 1 99 ? 24.281 0.667 15.453 1 88.38 99 ARG A CA 1
ATOM 724 C C . ARG A 1 99 ? 23.062 1.513 15.102 1 88.38 99 ARG A C 1
ATOM 726 O O . ARG A 1 99 ? 22 0.977 14.805 1 88.38 99 ARG A O 1
ATOM 733 N N . GLU A 1 100 ? 23.25 2.785 15.125 1 91.38 100 GLU A N 1
ATOM 734 C CA . GLU A 1 100 ? 22.094 3.645 14.883 1 91.38 100 GLU A CA 1
ATOM 735 C C . GLU A 1 100 ? 21.938 3.959 13.398 1 91.38 100 GLU A C 1
ATOM 737 O O . GLU A 1 100 ? 22.906 4.371 12.742 1 91.38 100 GLU A O 1
ATOM 742 N N . TYR A 1 101 ? 20.859 3.707 12.836 1 93.94 101 TYR A N 1
ATOM 743 C CA . TYR A 1 101 ? 20.469 4.031 11.469 1 93.94 101 TYR A CA 1
ATOM 744 C C . TYR A 1 101 ? 19.156 4.789 11.438 1 93.94 101 TYR A C 1
ATOM 746 O O . TYR A 1 101 ? 18.188 4.336 10.82 1 93.94 101 TYR A O 1
ATOM 754 N N . SER A 1 102 ? 19.141 5.992 12.078 1 96.69 102 SER A N 1
ATOM 755 C CA . SER A 1 102 ? 17.938 6.797 12.227 1 96.69 102 SER A CA 1
ATOM 756 C C . SER A 1 102 ? 17.797 7.797 11.086 1 96.69 102 SER A C 1
ATOM 758 O O . SER A 1 102 ? 18.781 8.367 10.617 1 96.69 102 SER A O 1
ATOM 760 N N . LEU A 1 103 ? 16.625 7.984 10.672 1 97.88 103 LEU A N 1
ATOM 761 C CA . LEU A 1 103 ? 16.312 8.93 9.609 1 97.88 103 LEU A CA 1
ATOM 762 C C . LEU A 1 103 ? 15.945 10.297 10.188 1 97.88 103 LEU A C 1
ATOM 764 O O . LEU A 1 103 ? 15.094 10.391 11.078 1 97.88 103 LEU A O 1
ATOM 768 N N . GLN A 1 104 ? 16.562 11.312 9.711 1 98.19 104 GLN A N 1
ATOM 769 C CA . GLN A 1 104 ? 16.266 12.688 10.109 1 98.19 104 GLN A CA 1
ATOM 770 C C . GLN A 1 104 ? 15.633 13.461 8.961 1 98.19 104 GLN A C 1
ATOM 772 O O . GLN A 1 104 ? 16.141 13.453 7.84 1 98.19 104 GLN A O 1
ATOM 777 N N . ILE A 1 105 ? 14.539 14.055 9.188 1 98.44 105 ILE A N 1
ATOM 778 C CA . ILE A 1 105 ? 13.867 14.938 8.242 1 98.44 105 ILE A CA 1
ATOM 779 C C . ILE A 1 105 ? 13.805 16.359 8.805 1 98.44 105 ILE A C 1
ATOM 781 O O . ILE A 1 105 ? 13.125 16.594 9.812 1 98.44 105 ILE A O 1
ATOM 785 N N . GLN A 1 106 ? 14.445 17.234 8.164 1 98.44 106 GLN A N 1
ATOM 786 C CA . GLN A 1 106 ? 14.445 18.625 8.633 1 98.44 106 GLN A CA 1
ATOM 787 C C . GLN A 1 106 ? 13.242 19.391 8.086 1 98.44 106 GLN A C 1
ATOM 789 O O . GLN A 1 106 ? 12.758 19.078 6.992 1 98.44 106 GLN A O 1
ATOM 794 N N . ASN A 1 107 ? 12.789 20.375 8.891 1 98.62 107 ASN A N 1
ATOM 795 C CA . ASN A 1 107 ? 11.703 21.266 8.477 1 98.62 107 ASN A CA 1
ATOM 796 C C . ASN A 1 107 ? 10.516 20.469 7.938 1 98.62 107 ASN A C 1
ATOM 798 O O . ASN A 1 107 ? 10.07 20.688 6.809 1 98.62 107 ASN A O 1
ATOM 802 N N . VAL A 1 108 ? 10 19.688 8.773 1 98.56 108 VAL A N 1
ATOM 803 C CA . VAL A 1 108 ? 8.953 18.75 8.391 1 98.56 108 VAL A CA 1
ATOM 804 C C . VAL A 1 108 ? 7.738 19.516 7.867 1 98.56 108 VAL A C 1
ATOM 806 O O . VAL A 1 108 ? 7.395 20.578 8.398 1 98.56 108 VAL A O 1
ATOM 809 N N . ASP A 1 109 ? 7.098 18.922 6.855 1 98.38 109 ASP A N 1
ATOM 810 C CA . ASP A 1 109 ? 5.879 19.484 6.27 1 98.38 109 ASP A CA 1
ATOM 811 C C . ASP A 1 109 ? 4.742 18.453 6.301 1 98.38 109 ASP A C 1
ATOM 813 O O . ASP A 1 109 ? 4.973 17.281 6.555 1 98.38 109 ASP A O 1
ATOM 817 N N . VAL A 1 110 ? 3.523 18.906 6.055 1 98.19 110 VAL A N 1
ATOM 818 C CA . VAL A 1 110 ? 2.354 18.047 6.109 1 98.19 110 VAL A CA 1
ATOM 819 C C . VAL A 1 110 ? 2.512 16.906 5.109 1 98.19 110 VAL A C 1
ATOM 821 O O . VAL A 1 110 ? 2.037 15.789 5.348 1 98.19 110 VAL A O 1
ATOM 824 N N . SER A 1 111 ? 3.242 17.156 4 1 97.38 111 SER A N 1
ATOM 825 C CA . SER A 1 111 ? 3.443 16.156 2.953 1 97.38 111 SER A CA 1
ATOM 826 C C . SER A 1 111 ? 4.316 15.008 3.443 1 97.38 111 SER A C 1
ATOM 828 O O . SER A 1 111 ? 4.355 13.945 2.822 1 97.38 111 SER A O 1
ATOM 830 N N . ASP A 1 112 ? 5.008 15.172 4.52 1 98.06 112 ASP A N 1
ATOM 831 C CA . ASP A 1 112 ? 5.91 14.156 5.055 1 98.06 112 ASP A CA 1
ATOM 832 C C . ASP A 1 112 ? 5.148 13.125 5.883 1 98.06 112 ASP A C 1
ATOM 834 O O . ASP A 1 112 ? 5.711 12.102 6.281 1 98.06 112 ASP A O 1
ATOM 838 N N . ASP A 1 113 ? 3.871 13.359 6.09 1 97.81 113 ASP A N 1
ATOM 839 C CA . ASP A 1 113 ? 3.068 12.422 6.867 1 97.81 113 ASP A CA 1
ATOM 840 C C . ASP A 1 113 ? 3.031 11.047 6.203 1 97.81 113 ASP A C 1
ATOM 842 O O . ASP A 1 113 ? 3.125 10.938 4.977 1 97.81 113 ASP A O 1
ATOM 846 N N . GLY A 1 114 ? 2.887 10.016 7.152 1 97.56 114 GLY A N 1
ATOM 847 C CA . GLY A 1 114 ? 2.646 8.695 6.594 1 97.56 114 GLY A CA 1
ATOM 848 C C . GLY A 1 114 ? 3.525 7.621 7.199 1 97.56 114 GLY A C 1
ATOM 849 O O . GLY A 1 114 ? 4.066 7.797 8.297 1 97.56 114 GLY A O 1
ATOM 850 N N . LEU A 1 115 ? 3.615 6.496 6.543 1 97.06 115 LEU A N 1
ATOM 851 C CA . LEU A 1 115 ? 4.289 5.301 7.027 1 97.06 115 LEU A CA 1
ATOM 852 C C . LEU A 1 115 ? 5.727 5.238 6.52 1 97.06 115 LEU A C 1
ATOM 854 O O . LEU A 1 115 ? 5.965 5.367 5.316 1 97.06 115 LEU A O 1
ATOM 858 N N . TYR A 1 116 ? 6.598 5.102 7.422 1 97.56 116 TYR A N 1
ATOM 859 C CA . TYR A 1 116 ? 8.008 4.887 7.129 1 97.56 116 TYR A CA 1
ATOM 860 C C . TYR A 1 116 ? 8.461 3.516 7.621 1 97.56 116 TYR A C 1
ATOM 862 O O . TYR A 1 116 ? 8.07 3.076 8.703 1 97.56 116 TYR A O 1
ATOM 870 N N . THR A 1 117 ? 9.281 2.848 6.82 1 96.44 117 THR A N 1
ATOM 871 C CA . THR A 1 117 ? 9.727 1.499 7.156 1 96.44 117 THR A CA 1
ATOM 872 C C . THR A 1 117 ? 11.25 1.425 7.191 1 96.44 117 THR A C 1
ATOM 874 O O . THR A 1 117 ? 11.922 1.885 6.262 1 96.44 117 THR A O 1
ATOM 877 N N . CYS A 1 118 ? 11.75 0.982 8.297 1 95.06 118 CYS A N 1
ATOM 878 C CA . CYS A 1 118 ? 13.164 0.65 8.391 1 95.06 118 CYS A CA 1
ATOM 879 C C . CYS A 1 118 ? 13.391 -0.842 8.172 1 95.06 118 CYS A C 1
ATOM 881 O O . CYS A 1 118 ? 12.797 -1.669 8.867 1 95.06 118 CYS A O 1
ATOM 883 N N . SER A 1 119 ? 14.156 -1.15 7.145 1 93.31 119 SER A N 1
ATOM 884 C CA . SER A 1 119 ? 14.508 -2.539 6.863 1 93.31 119 SER A CA 1
ATOM 885 C C . SER A 1 119 ? 15.969 -2.82 7.211 1 93.31 119 SER A C 1
ATOM 887 O O . SER A 1 119 ? 16.859 -2.066 6.82 1 93.31 119 SER A O 1
ATOM 889 N N . VAL A 1 120 ? 16.125 -3.865 7.969 1 91.12 120 VAL A N 1
ATOM 890 C CA . VAL A 1 120 ? 17.484 -4.258 8.336 1 91.12 120 VAL A CA 1
ATOM 891 C C . VAL A 1 120 ? 17.844 -5.578 7.656 1 91.12 120 VAL A C 1
ATOM 893 O O . VAL A 1 120 ? 17.109 -6.566 7.785 1 91.12 120 VAL A O 1
ATOM 896 N N . GLN A 1 121 ? 18.938 -5.445 6.863 1 88.44 121 GLN A N 1
ATOM 897 C CA . GLN A 1 121 ? 19.406 -6.621 6.148 1 88.44 121 GLN A CA 1
ATOM 898 C C . GLN A 1 121 ? 19.984 -7.652 7.117 1 88.44 121 GLN A C 1
ATOM 900 O O . GLN A 1 121 ? 20.844 -7.328 7.938 1 88.44 121 GLN A O 1
ATOM 905 N N . THR A 1 122 ? 19.344 -8.82 7.234 1 77.06 122 THR A N 1
ATOM 906 C CA . THR A 1 122 ? 19.875 -9.891 8.078 1 77.06 122 THR A CA 1
ATOM 907 C C . THR A 1 122 ? 20.125 -11.148 7.258 1 77.06 122 THR A C 1
ATOM 909 O O . THR A 1 122 ? 19.672 -11.266 6.121 1 77.06 122 THR A O 1
ATOM 912 N N . GLN A 1 123 ? 21.062 -12.008 7.746 1 71.44 123 GLN A N 1
ATOM 913 C CA . GLN A 1 123 ? 21.406 -13.258 7.074 1 71.44 123 GLN A CA 1
ATOM 914 C C . GLN A 1 123 ? 20.219 -14.234 7.105 1 71.44 123 GLN A C 1
ATOM 916 O O . GLN A 1 123 ? 20.156 -15.148 6.285 1 71.44 123 GLN A O 1
ATOM 921 N N . HIS A 1 124 ? 19.266 -14.047 7.98 1 70.94 124 HIS A N 1
ATOM 922 C CA . HIS A 1 124 ? 18.188 -15.008 8.156 1 70.94 124 HIS A CA 1
ATOM 923 C C . HIS A 1 124 ? 16.844 -14.438 7.688 1 70.94 124 HIS A C 1
ATOM 925 O O . HIS A 1 124 ? 16.281 -14.906 6.691 1 70.94 124 HIS A O 1
ATOM 931 N N . THR A 1 125 ? 16.188 -13.609 8.5 1 68.5 125 THR A N 1
ATOM 932 C CA . THR A 1 125 ? 14.914 -12.992 8.148 1 68.5 125 THR A CA 1
ATOM 933 C C . THR A 1 125 ? 15.008 -11.469 8.25 1 68.5 125 THR A C 1
ATOM 935 O O . THR A 1 125 ? 15.375 -10.938 9.297 1 68.5 125 THR A O 1
ATOM 938 N N . PRO A 1 126 ? 14.812 -10.922 7.082 1 74.88 126 PRO A N 1
ATOM 939 C CA . PRO A 1 126 ? 14.836 -9.461 7.172 1 74.88 126 PRO A CA 1
ATOM 940 C C . PRO A 1 126 ? 13.906 -8.93 8.258 1 74.88 126 PRO A C 1
ATOM 942 O O . PRO A 1 126 ? 12.812 -9.469 8.461 1 74.88 126 PRO A O 1
ATOM 945 N N . ARG A 1 127 ? 14.469 -8.07 9.125 1 85.62 127 ARG A N 1
ATOM 946 C CA . ARG A 1 127 ? 13.695 -7.41 10.172 1 85.62 127 ARG A CA 1
ATOM 947 C C . ARG A 1 127 ? 13.242 -6.027 9.719 1 85.62 127 ARG A C 1
ATOM 949 O O . ARG A 1 127 ? 14.008 -5.289 9.094 1 85.62 127 ARG A O 1
ATOM 956 N N . THR A 1 128 ? 11.945 -5.754 9.906 1 90.44 128 THR A N 1
ATOM 957 C CA . THR A 1 128 ? 11.453 -4.434 9.523 1 90.44 128 THR A CA 1
ATOM 958 C C . THR A 1 128 ? 10.797 -3.74 10.719 1 90.44 128 THR A C 1
ATOM 960 O O . THR A 1 128 ? 10.258 -4.402 11.609 1 90.44 128 THR A O 1
ATOM 963 N N . MET A 1 129 ? 11.055 -2.498 10.852 1 91.5 129 MET A N 1
ATOM 964 C CA . MET A 1 129 ? 10.367 -1.62 11.797 1 91.5 129 MET A CA 1
ATOM 965 C C . MET A 1 129 ? 9.617 -0.51 11.07 1 91.5 129 MET A C 1
ATOM 967 O O . MET A 1 129 ? 10.086 -0.013 10.047 1 91.5 129 MET A O 1
ATOM 971 N N . GLN A 1 130 ? 8.43 -0.228 11.594 1 95.5 130 GLN A N 1
ATOM 972 C CA . GLN A 1 130 ? 7.641 0.812 10.945 1 95.5 130 GLN A CA 1
ATOM 973 C C . GLN A 1 130 ? 7.352 1.964 11.906 1 95.5 130 GLN A C 1
ATOM 975 O O . GLN A 1 130 ? 7.18 1.749 13.109 1 95.5 130 GLN A O 1
ATOM 980 N N . VAL A 1 131 ? 7.348 3.133 11.383 1 96.75 131 VAL A N 1
ATOM 981 C CA . VAL A 1 131 ? 7.004 4.34 12.125 1 96.75 131 VAL A CA 1
ATOM 982 C C . VAL A 1 131 ? 5.961 5.145 11.359 1 96.75 131 VAL A C 1
ATOM 984 O O . VAL A 1 131 ? 6.137 5.426 10.172 1 96.75 131 VAL A O 1
ATOM 987 N N . TYR A 1 132 ? 4.855 5.391 11.969 1 98 132 TYR A N 1
ATOM 988 C CA . TYR A 1 132 ? 3.887 6.305 11.375 1 98 132 TYR A CA 1
ATOM 989 C C . TYR A 1 132 ? 4.141 7.738 11.82 1 98 132 TYR A C 1
ATOM 991 O O . TYR A 1 132 ? 3.975 8.062 13 1 98 132 TYR A O 1
ATOM 999 N N . LEU A 1 133 ? 4.48 8.562 10.914 1 98.5 133 LEU A N 1
ATOM 1000 C CA . LEU A 1 133 ? 4.762 9.961 11.195 1 98.5 133 LEU A CA 1
ATOM 1001 C C . LEU A 1 133 ? 3.514 10.812 11 1 98.5 133 LEU A C 1
ATOM 1003 O O . LEU A 1 133 ? 2.904 10.805 9.93 1 98.5 133 LEU A O 1
ATOM 1007 N N . THR A 1 134 ? 3.154 11.5 12.039 1 98.44 134 THR A N 1
ATOM 1008 C CA . THR A 1 134 ? 2.047 12.445 11.977 1 98.44 134 THR A CA 1
ATOM 1009 C C . THR A 1 134 ? 2.549 13.875 12.133 1 98.44 134 THR A C 1
ATOM 1011 O O . THR A 1 134 ? 3.25 14.188 13.094 1 98.44 134 THR A O 1
ATOM 1014 N N . VAL A 1 135 ? 2.176 14.68 11.219 1 98.62 135 VAL A N 1
ATOM 1015 C CA . VAL A 1 135 ? 2.57 16.078 11.289 1 98.62 135 VAL A CA 1
ATOM 1016 C C . VAL A 1 135 ? 1.371 16.938 11.695 1 98.62 135 VAL A C 1
ATOM 1018 O O . VAL A 1 135 ? 0.325 16.906 11.047 1 98.62 135 VAL A O 1
ATOM 1021 N N . LYS A 1 136 ? 1.572 17.688 12.75 1 98.75 136 LYS A N 1
ATOM 1022 C CA . LYS A 1 136 ? 0.533 18.594 13.211 1 98.75 136 LYS A CA 1
ATOM 1023 C C . LYS A 1 136 ? 0.871 20.047 12.859 1 98.75 136 LYS A C 1
ATOM 1025 O O . LYS A 1 136 ? 2.041 20.391 12.672 1 98.75 136 LYS A O 1
ATOM 1030 N N . VAL A 1 137 ? -0.192 20.844 12.711 1 98.69 137 VAL A N 1
ATOM 1031 C CA . VAL A 1 137 ? -0.024 22.25 12.375 1 98.69 137 VAL A CA 1
ATOM 1032 C C . VAL A 1 137 ? -0.766 23.125 13.391 1 98.69 137 VAL A C 1
ATOM 1034 O O . VAL A 1 137 ? -1.954 22.906 13.648 1 98.69 137 VAL A O 1
ATOM 1037 N N . SER A 1 138 ? -0.06 24.094 13.961 1 98.31 138 SER A N 1
ATOM 1038 C CA . SER A 1 138 ? -0.673 25.016 14.906 1 98.31 138 SER A CA 1
ATOM 1039 C C . SER A 1 138 ? -1.829 25.781 14.266 1 98.31 138 SER A C 1
ATOM 1041 O O . SER A 1 138 ? -1.788 26.094 13.078 1 98.31 138 SER A O 1
ATOM 1043 N N . PRO A 1 139 ? -2.838 26.016 15.047 1 98.56 139 PRO A N 1
ATOM 1044 C CA . PRO A 1 139 ? -3.943 26.797 14.492 1 98.56 139 PRO A CA 1
ATOM 1045 C C . PRO A 1 139 ? -3.533 28.234 14.125 1 98.56 139 PRO A C 1
ATOM 1047 O O . PRO A 1 139 ? -2.734 28.844 14.836 1 98.56 139 PRO A O 1
ATOM 1050 N N . LYS A 1 140 ? -4.07 28.719 13.078 1 98.31 140 LYS A N 1
ATOM 1051 C CA . LYS A 1 140 ? -3.855 30.094 12.625 1 98.31 140 LYS A CA 1
ATOM 1052 C C . LYS A 1 140 ? -5.141 30.703 12.07 1 98.31 140 LYS A C 1
ATOM 1054 O O . LYS A 1 140 ? -5.758 30.141 11.164 1 98.31 140 LYS A O 1
ATOM 1059 N N . ILE A 1 141 ? -5.523 31.781 12.617 1 98.62 141 ILE A N 1
ATOM 1060 C CA . ILE A 1 141 ? -6.68 32.5 12.078 1 98.62 141 ILE A CA 1
ATOM 1061 C C . ILE A 1 141 ? -6.281 33.219 10.789 1 98.62 141 ILE A C 1
ATOM 1063 O O . ILE A 1 141 ? -5.484 34.156 10.82 1 98.62 141 ILE A O 1
ATOM 1067 N N . SER A 1 142 ? -6.891 32.75 9.766 1 97.88 142 SER A N 1
ATOM 1068 C CA . SER A 1 142 ? -6.547 33.281 8.453 1 97.88 142 SER A CA 1
ATOM 1069 C C . SER A 1 142 ? -7.371 34.531 8.133 1 97.88 142 SER A C 1
ATOM 1071 O O . SER A 1 142 ? -6.941 35.375 7.355 1 97.88 142 SER A O 1
ATOM 1073 N N . HIS A 1 143 ? -8.562 34.5 8.711 1 98 143 HIS A N 1
ATOM 1074 C CA . HIS A 1 143 ? -9.438 35.656 8.445 1 98 143 HIS A CA 1
ATOM 1075 C C . HIS A 1 143 ? -10.352 35.938 9.641 1 98 143 HIS A C 1
ATOM 1077 O O . HIS A 1 143 ? -10.852 35 10.273 1 98 143 HIS A O 1
ATOM 1083 N N . ILE A 1 144 ? -10.547 37.281 9.93 1 97.94 144 ILE A N 1
ATOM 1084 C CA . ILE A 1 144 ? -11.562 37.719 10.883 1 97.94 144 ILE A CA 1
ATOM 1085 C C . ILE A 1 144 ? -12.25 38.969 10.359 1 97.94 144 ILE A C 1
ATOM 1087 O O . ILE A 1 144 ? -11.648 39.75 9.625 1 97.94 144 ILE A O 1
ATOM 1091 N N . SER A 1 145 ? -13.539 39.062 10.773 1 98.12 145 SER A N 1
ATOM 1092 C CA . SER A 1 145 ? -14.289 40.25 10.367 1 98.12 145 SER A CA 1
ATOM 1093 C C . SER A 1 145 ? -13.555 41.531 10.75 1 98.12 145 SER A C 1
ATOM 1095 O O . SER A 1 145 ? -12.867 41.562 11.773 1 98.12 145 SER A O 1
ATOM 1097 N N . ASN A 1 146 ? -13.742 42.594 9.867 1 97.75 146 ASN A N 1
ATOM 1098 C CA . ASN A 1 146 ? -13.273 43.938 10.242 1 97.75 146 ASN A CA 1
ATOM 1099 C C . ASN A 1 146 ? -14.148 44.562 11.328 1 97.75 146 ASN A C 1
ATOM 1101 O O . ASN A 1 146 ? -15.266 44.094 11.578 1 97.75 146 ASN A O 1
ATOM 1105 N N . ASP A 1 147 ? -13.469 45.594 12.008 1 97.88 147 ASP A N 1
ATOM 1106 C CA . ASP A 1 147 ? -14.289 46.344 12.945 1 97.88 147 ASP A CA 1
ATOM 1107 C C . ASP A 1 147 ? -15.57 46.844 12.273 1 97.88 147 ASP A C 1
ATOM 1109 O O . ASP A 1 147 ? -15.547 47.25 11.109 1 97.88 147 ASP A O 1
ATOM 1113 N N . ILE A 1 148 ? -16.641 46.812 13.039 1 97.06 148 ILE A N 1
ATOM 1114 C CA . ILE A 1 148 ? -17.906 47.188 12.406 1 97.06 148 ILE A CA 1
ATOM 1115 C C . ILE A 1 148 ? -18.641 48.188 13.273 1 97.06 148 ILE A C 1
ATOM 1117 O O . ILE A 1 148 ? -18.562 48.125 14.508 1 97.06 148 ILE A O 1
ATOM 1121 N N . VAL A 1 149 ? -19.328 49.125 12.648 1 97.5 149 VAL A N 1
ATOM 1122 C CA . VAL A 1 149 ? -20.25 50.062 13.273 1 97.5 149 VAL A CA 1
ATOM 1123 C C . VAL A 1 149 ? -21.688 49.688 12.898 1 97.5 149 VAL A C 1
ATOM 1125 O O . VAL A 1 149 ? -22.031 49.656 11.711 1 97.5 149 VAL A O 1
ATOM 1128 N N . ALA A 1 150 ? -22.484 49.438 13.914 1 96.88 150 ALA A N 1
ATOM 1129 C CA . ALA A 1 150 ? -23.859 49.031 13.664 1 96.88 150 ALA A CA 1
ATOM 1130 C C . ALA A 1 150 ? -24.844 49.906 14.438 1 96.88 150 ALA A C 1
ATOM 1132 O O . ALA A 1 150 ? -24.5 50.5 15.469 1 96.88 150 ALA A O 1
ATOM 1133 N N . ASN A 1 151 ? -26.094 50.062 13.844 1 97.5 151 ASN A N 1
ATOM 1134 C CA . ASN A 1 151 ? -27.172 50.719 14.578 1 97.5 151 ASN A CA 1
ATOM 1135 C C . ASN A 1 151 ? -27.875 49.719 15.523 1 97.5 151 ASN A C 1
ATOM 1137 O O . ASN A 1 151 ? -28.062 48.562 15.18 1 97.5 151 ASN A O 1
ATOM 1141 N N . GLU A 1 152 ? -28.312 50.375 16.625 1 96.62 152 GLU A N 1
ATOM 1142 C CA . GLU A 1 152 ? -29.047 49.531 17.562 1 96.62 152 GLU A CA 1
ATOM 1143 C C . GLU A 1 152 ? -30.266 48.875 16.891 1 96.62 152 GLU A C 1
ATOM 1145 O O . GLU A 1 152 ? -30.953 49.531 16.109 1 96.62 152 GLU A O 1
ATOM 1150 N N . GLY A 1 153 ? -30.422 47.594 17.188 1 95.44 153 GLY A N 1
ATOM 1151 C CA . GLY A 1 153 ? -31.547 46.875 16.641 1 95.44 153 GLY A CA 1
ATOM 1152 C C . GLY A 1 153 ? -31.188 46.094 15.383 1 95.44 153 GLY A C 1
ATOM 1153 O O . GLY A 1 153 ? -31.953 45.219 14.953 1 95.44 153 GLY A O 1
ATOM 1154 N N . SER A 1 154 ? -30.031 46.344 14.812 1 96.81 154 SER A N 1
ATOM 1155 C CA . SER A 1 154 ? -29.609 45.656 13.594 1 96.81 154 SER A CA 1
ATOM 1156 C C . SER A 1 154 ? -29.062 44.281 13.891 1 96.81 154 SER A C 1
ATOM 1158 O O . SER A 1 154 ? -28.75 43.938 15.039 1 96.81 154 SER A O 1
ATOM 1160 N N . ASN A 1 155 ? -29.062 43.406 12.836 1 96.81 155 ASN A N 1
ATOM 1161 C CA . ASN A 1 155 ? -28.406 42.125 12.898 1 96.81 155 ASN A CA 1
ATOM 1162 C C . ASN A 1 155 ? -27 42.156 12.297 1 96.81 155 ASN A C 1
ATOM 1164 O O . ASN A 1 155 ? -26.812 42.719 11.219 1 96.81 155 ASN A O 1
ATOM 1168 N N . ILE A 1 156 ? -26.078 41.594 13.07 1 96.31 156 ILE A N 1
ATOM 1169 C CA . ILE A 1 156 ? -24.719 41.562 12.531 1 96.31 156 ILE A CA 1
ATOM 1170 C C . ILE A 1 156 ? -24.172 40.125 12.602 1 96.31 156 ILE A C 1
ATOM 1172 O O . ILE A 1 156 ? -24.656 39.312 13.391 1 96.31 156 ILE A O 1
ATOM 1176 N N . THR A 1 157 ? -23.234 39.844 11.695 1 96.56 157 THR A N 1
ATOM 1177 C CA . THR A 1 157 ? -22.531 38.562 11.68 1 96.56 157 THR A CA 1
ATOM 1178 C C . THR A 1 157 ? -21.031 38.781 11.664 1 96.56 157 THR A C 1
ATOM 1180 O O . THR A 1 157 ? -20.516 39.5 10.828 1 96.56 157 THR A O 1
ATOM 1183 N N . LEU A 1 158 ? -20.359 38.219 12.617 1 97.06 158 LEU A N 1
ATOM 1184 C CA . LEU A 1 158 ? -18.891 38.188 12.641 1 97.06 158 LEU A CA 1
ATOM 1185 C C . LEU A 1 158 ? -18.359 36.875 12.133 1 97.06 158 LEU A C 1
ATOM 1187 O O . LEU A 1 158 ? -18.922 35.812 12.43 1 97.06 158 LEU A O 1
ATOM 1191 N N . ALA A 1 159 ? -17.297 36.938 11.391 1 98.06 159 ALA A N 1
ATOM 1192 C CA . ALA A 1 159 ? -16.688 35.719 10.805 1 98.06 159 ALA A CA 1
ATOM 1193 C C . ALA A 1 159 ? -15.258 35.562 11.273 1 98.06 159 ALA A C 1
ATOM 1195 O O . ALA A 1 159 ? -14.531 36.531 11.477 1 98.06 159 ALA A O 1
ATOM 1196 N N . CYS A 1 160 ? -14.914 34.375 11.406 1 98.25 160 CYS A N 1
ATOM 1197 C CA . CYS A 1 160 ? -13.562 33.969 11.766 1 98.25 160 CYS A CA 1
ATOM 1198 C C . CYS A 1 160 ? -13.188 32.656 11.086 1 98.25 160 CYS A C 1
ATOM 1200 O O . CYS A 1 160 ? -13.891 31.656 11.234 1 98.25 160 CYS A O 1
ATOM 1202 N N . LEU A 1 161 ? -12.078 32.625 10.289 1 98.38 161 LEU A N 1
ATOM 1203 C CA . LEU A 1 161 ? -11.57 31.438 9.609 1 98.38 161 LEU A CA 1
ATOM 1204 C C . LEU A 1 161 ? -10.18 31.078 10.117 1 98.38 161 LEU A C 1
ATOM 1206 O O . LEU A 1 161 ? -9.344 31.953 10.328 1 98.38 161 LEU A O 1
ATOM 1210 N N . ALA A 1 162 ? -10.008 29.828 10.32 1 98.44 162 ALA A N 1
ATOM 1211 C CA . ALA A 1 162 ? -8.711 29.375 10.812 1 98.44 162 ALA A CA 1
ATOM 1212 C C . ALA A 1 162 ? -8.258 28.109 10.102 1 98.44 162 ALA A C 1
ATOM 1214 O O . ALA A 1 162 ? -9.086 27.375 9.539 1 98.44 162 ALA A O 1
ATOM 1215 N N . THR A 1 163 ? -7.023 27.938 9.984 1 98.25 163 THR A N 1
ATOM 1216 C CA . THR A 1 163 ? -6.41 26.734 9.438 1 98.25 163 THR A CA 1
ATOM 1217 C C . THR A 1 163 ? -5.527 26.047 10.477 1 98.25 163 THR A C 1
ATOM 1219 O O . THR A 1 163 ? -5.121 26.672 11.461 1 98.25 163 THR A O 1
ATOM 1222 N N . GLY A 1 164 ? -5.328 24.781 10.281 1 98.44 164 GLY A N 1
ATOM 1223 C CA . GLY A 1 164 ? -4.496 23.938 11.133 1 98.44 164 GLY A CA 1
ATOM 1224 C C . GLY A 1 164 ? -4.738 22.453 10.922 1 98.44 164 GLY A C 1
ATOM 1225 O O . GLY A 1 164 ? -5.645 22.062 10.188 1 98.44 164 GLY A O 1
ATOM 1226 N N . LYS A 1 165 ? -3.891 21.703 11.562 1 98.38 165 LYS A N 1
ATOM 1227 C CA . LYS A 1 165 ? -4.035 20.25 11.539 1 98.38 165 LYS A CA 1
ATOM 1228 C C . LYS A 1 165 ? -3.797 19.656 12.922 1 98.38 165 LYS A C 1
ATOM 1230 O O . LYS A 1 165 ? -2.67 19.656 13.43 1 98.38 165 LYS A O 1
ATOM 1235 N N . PRO A 1 166 ? -4.809 19 13.469 1 98.06 166 PRO A N 1
ATOM 1236 C CA . PRO A 1 166 ? -6.152 18.875 12.906 1 98.06 166 PRO A CA 1
ATOM 1237 C C . PRO A 1 166 ? -6.855 20.234 12.75 1 98.06 166 PRO A C 1
ATOM 1239 O O . PRO A 1 166 ? -6.348 21.25 13.219 1 98.06 166 PRO A O 1
ATOM 1242 N N . ASP A 1 167 ? -7.977 20.219 12.18 1 97.88 167 ASP A N 1
ATOM 1243 C CA . ASP A 1 167 ? -8.758 21.422 11.977 1 97.88 167 ASP A CA 1
ATOM 1244 C C . ASP A 1 167 ? -9.148 22.062 13.312 1 97.88 167 ASP A C 1
ATOM 1246 O O . ASP A 1 167 ? -9.656 21.375 14.203 1 97.88 167 ASP A O 1
ATOM 1250 N N . PRO A 1 168 ? -8.953 23.344 13.422 1 98.12 168 PRO A N 1
ATOM 1251 C CA . PRO A 1 168 ? -9.195 23.984 14.719 1 98.12 168 PRO A CA 1
ATOM 1252 C C 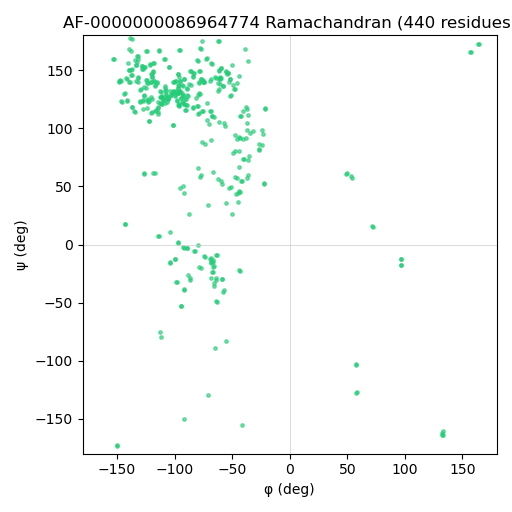. PRO A 1 168 ? -10.68 24.203 15 1 98.12 168 PRO A C 1
ATOM 1254 O O . PRO A 1 168 ? -11.469 24.406 14.07 1 98.12 168 PRO A O 1
ATOM 1257 N N . SER A 1 169 ? -10.938 24.156 16.25 1 97.69 169 SER A N 1
ATOM 1258 C CA . SER A 1 169 ? -12.242 24.594 16.719 1 97.69 169 SER A CA 1
ATOM 1259 C C . SER A 1 169 ? -12.266 26.094 16.984 1 97.69 169 SER A C 1
ATOM 1261 O O . SER A 1 169 ? -11.328 26.656 17.547 1 97.69 169 SER A O 1
ATOM 1263 N N . ILE A 1 170 ? -13.375 26.719 16.562 1 97.69 170 ILE A N 1
ATOM 1264 C CA . ILE A 1 170 ? -13.484 28.156 16.688 1 97.69 170 ILE A CA 1
ATOM 1265 C C . ILE A 1 170 ? -14.492 28.516 17.781 1 97.69 170 ILE A C 1
ATOM 1267 O O . ILE A 1 170 ? -15.586 27.953 17.828 1 97.69 170 ILE A O 1
ATOM 1271 N N . SER A 1 171 ? -14.094 29.422 18.656 1 95.44 171 SER A N 1
ATOM 1272 C CA . SER A 1 171 ? -14.984 29.938 19.688 1 95.44 171 SER A CA 1
ATOM 1273 C C . SER A 1 171 ? -14.922 31.453 19.781 1 95.44 171 SER A C 1
ATOM 1275 O O . SER A 1 171 ? -13.914 32.062 19.391 1 95.44 171 SER A O 1
ATOM 1277 N N . TRP A 1 172 ? -16.031 32 20.266 1 95.38 172 TRP A N 1
ATOM 1278 C CA . TRP A 1 172 ? -16.109 33.438 20.406 1 95.38 172 TRP A CA 1
ATOM 1279 C C . TRP A 1 172 ? -16.312 33.844 21.875 1 95.38 172 TRP A C 1
ATOM 1281 O O . TRP A 1 172 ? -16.953 33.125 22.625 1 95.38 172 TRP A O 1
ATOM 1291 N N . ARG A 1 173 ? -15.758 35.031 22.172 1 92.44 173 ARG A N 1
ATOM 1292 C CA . ARG A 1 173 ? -15.969 35.594 23.5 1 92.44 173 ARG A CA 1
ATOM 1293 C C . ARG A 1 173 ? -16.094 37.125 23.438 1 92.44 173 ARG A C 1
ATOM 1295 O O . ARG A 1 173 ? -15.344 37.781 22.703 1 92.44 173 ARG A O 1
ATOM 1302 N N . HIS A 1 174 ? -17.125 37.656 24.047 1 92.56 174 HIS A N 1
ATOM 1303 C CA . HIS A 1 174 ? -17.25 39.094 24.219 1 92.56 174 HIS A CA 1
ATOM 1304 C C . HIS A 1 174 ? -16.391 39.594 25.391 1 92.56 174 HIS A C 1
ATOM 1306 O O . HIS A 1 174 ? -16.516 39.062 26.5 1 92.56 174 HIS A O 1
ATOM 1312 N N . ILE A 1 175 ? -15.438 40.5 24.984 1 86.88 175 ILE A N 1
ATOM 1313 C CA . ILE A 1 175 ? -14.547 41 26.016 1 86.88 175 ILE A CA 1
ATOM 1314 C C . ILE A 1 175 ? -15.25 42.094 26.812 1 86.88 175 ILE A C 1
ATOM 1316 O O . ILE A 1 175 ? -15.312 43.25 26.375 1 86.88 175 ILE A O 1
ATOM 1320 N N . SER A 1 176 ? -16.422 41.781 27.641 1 74.81 176 SER A N 1
ATOM 1321 C CA . SER A 1 176 ? -17.125 42.625 28.594 1 74.81 176 SER A CA 1
ATOM 1322 C C . SER A 1 176 ? -17.531 41.812 29.828 1 74.81 176 SER A C 1
ATOM 1324 O O . SER A 1 176 ? -17.516 40.594 29.812 1 74.81 176 SER A O 1
ATOM 1326 N N . PRO A 1 177 ? -17.719 42.625 30.984 1 59.97 177 PRO A N 1
ATOM 1327 C CA . PRO A 1 177 ? -18.109 41.938 32.219 1 59.97 177 PRO A CA 1
ATOM 1328 C C . PRO A 1 177 ? -19.203 40.875 32.031 1 59.97 177 PRO A C 1
ATOM 1330 O O . PRO A 1 177 ? -19.328 39.969 32.812 1 59.97 177 PRO A O 1
ATOM 1333 N N . SER A 1 178 ? -19.984 41 30.938 1 56.91 178 SER A N 1
ATOM 1334 C CA . SER A 1 178 ? -21.047 40 30.766 1 56.91 178 SER A CA 1
ATOM 1335 C C . SER A 1 178 ? -20.594 38.875 29.859 1 56.91 178 SER A C 1
ATOM 1337 O O . SER A 1 178 ? -21.109 38.688 28.75 1 56.91 178 SER A O 1
ATOM 1339 N N . ALA A 1 179 ? -19.531 38.344 30.062 1 60.31 179 ALA A N 1
ATOM 1340 C CA . ALA A 1 179 ? -18.656 37.438 29.297 1 60.31 179 ALA A CA 1
ATOM 1341 C C . ALA A 1 179 ? -19.359 36.156 28.922 1 60.31 179 ALA A C 1
ATOM 1343 O O . ALA A 1 179 ? -19.281 35.156 29.656 1 60.31 179 ALA A O 1
ATOM 1344 N N . LYS A 1 180 ? -20.578 36.281 28.297 1 64.44 180 LYS A N 1
ATOM 1345 C CA . LYS A 1 180 ? -21.156 34.969 28.016 1 64.44 180 LYS A CA 1
ATOM 1346 C C . LYS A 1 180 ? -20.531 34.344 26.766 1 64.44 180 LYS A C 1
ATOM 1348 O O . LYS A 1 180 ? -20.375 35.031 25.75 1 64.44 180 LYS A O 1
ATOM 1353 N N . PRO A 1 181 ? -20.094 33.156 26.891 1 70.5 181 PRO A N 1
ATOM 1354 C CA . PRO A 1 181 ? -19.594 32.469 25.688 1 70.5 181 PRO A CA 1
ATOM 1355 C C . PRO A 1 181 ? -20.719 32.156 24.703 1 70.5 181 PRO A C 1
ATOM 1357 O O . PRO A 1 181 ? -21.875 32 25.094 1 70.5 181 PRO A O 1
ATOM 1360 N N . PHE A 1 182 ? -20.188 32.344 23.5 1 83.06 182 PHE A N 1
ATOM 1361 C CA . PHE A 1 182 ? -21.109 32.031 22.422 1 83.06 182 PHE A CA 1
ATOM 1362 C C . PHE A 1 182 ? -20.891 30.609 21.922 1 83.06 182 PHE A C 1
ATOM 1364 O O . PHE A 1 182 ? -19.953 29.938 22.344 1 83.06 182 PHE A O 1
ATOM 1371 N N . GLU A 1 183 ? -21.875 30.203 21.125 1 77.25 183 GLU A N 1
ATOM 1372 C CA . GLU A 1 183 ? -21.719 28.891 20.469 1 77.25 183 GLU A CA 1
ATOM 1373 C C . GLU A 1 183 ? -20.484 28.875 19.594 1 77.25 183 GLU A C 1
ATOM 1375 O O . GLU A 1 183 ? -20.094 29.891 19.016 1 77.25 183 GLU A O 1
ATOM 1380 N N . ASN A 1 184 ? -20 27.734 19.484 1 85.69 184 ASN A N 1
ATOM 1381 C CA . ASN A 1 184 ? -18.828 27.516 18.625 1 85.69 184 ASN A CA 1
ATOM 1382 C C . ASN A 1 184 ? -19.188 27.562 17.156 1 85.69 184 ASN A C 1
ATOM 1384 O O . ASN A 1 184 ? -20.328 27.266 16.781 1 85.69 184 ASN A O 1
ATOM 1388 N N . GLY A 1 185 ? -18.312 28.172 16.391 1 93.62 185 GLY A N 1
ATOM 1389 C CA . GLY A 1 185 ? -18.469 28.203 14.945 1 93.62 185 GLY A CA 1
ATOM 1390 C C . GLY A 1 185 ? -17.734 29.344 14.281 1 93.62 185 GLY A C 1
ATOM 1391 O O . GLY A 1 185 ? -17.281 30.266 14.961 1 93.62 185 GLY A O 1
ATOM 1392 N N . GLN A 1 186 ? -17.625 29.219 13.039 1 96.19 186 GLN A N 1
ATOM 1393 C CA . GLN A 1 186 ? -16.906 30.203 12.242 1 96.19 186 GLN A CA 1
ATOM 1394 C C . GLN A 1 186 ? -17.625 31.547 12.234 1 96.19 186 GLN A C 1
ATOM 1396 O O . GLN A 1 186 ? -17 32.594 12.016 1 96.19 186 GLN A O 1
ATOM 1401 N N . TYR A 1 187 ? -18.953 31.391 12.492 1 96.81 187 TYR A N 1
ATOM 1402 C CA . TYR A 1 187 ? -19.75 32.625 12.438 1 96.81 187 TYR A CA 1
ATOM 1403 C C . TYR A 1 187 ? -20.422 32.875 13.781 1 96.81 187 TYR A C 1
ATOM 1405 O O . TYR A 1 187 ? -20.875 31.969 14.461 1 96.81 187 TYR A O 1
ATOM 1413 N N . LEU A 1 188 ? -20.422 34.156 14.148 1 95.19 188 LEU A N 1
ATOM 1414 C CA . LEU A 1 188 ? -21.188 34.625 15.297 1 95.19 188 LEU A CA 1
ATOM 1415 C C . LEU A 1 188 ? -22.297 35.562 14.859 1 95.19 188 LEU A C 1
ATOM 1417 O O . LEU A 1 188 ? -22.031 36.656 14.359 1 95.19 188 LEU A O 1
ATOM 1421 N N . ASP A 1 189 ? -23.469 35.094 15.062 1 94.75 189 ASP A N 1
ATOM 1422 C CA . ASP A 1 189 ? -24.625 35.906 14.695 1 94.75 189 ASP A CA 1
ATOM 1423 C C . ASP A 1 189 ? -25.203 36.594 15.922 1 94.75 189 ASP A C 1
ATOM 1425 O O . ASP A 1 189 ? -25.5 35.969 16.938 1 94.75 189 ASP A O 1
ATOM 1429 N N . ILE A 1 190 ? -25.359 37.875 15.789 1 92.31 190 ILE A N 1
ATOM 1430 C CA . ILE A 1 190 ? -26 38.688 16.828 1 92.31 190 ILE A CA 1
ATOM 1431 C C . ILE A 1 190 ? -27.234 39.375 16.25 1 92.31 190 ILE A C 1
ATOM 1433 O O . ILE A 1 190 ? -27.125 40.25 15.383 1 92.31 190 ILE A O 1
ATOM 1437 N N . TYR A 1 191 ? -28.266 39 16.703 1 94.06 191 TYR A N 1
ATOM 1438 C CA . TYR A 1 191 ? -29.531 39.562 16.234 1 94.06 191 TYR A CA 1
ATOM 1439 C C . TYR A 1 191 ? -30 40.688 17.156 1 94.06 191 TYR A C 1
ATOM 1441 O O . TYR A 1 191 ? -29.984 40.531 18.375 1 94.06 191 TYR A O 1
ATOM 1449 N N . GLY A 1 192 ? -30.516 41.844 16.547 1 95.56 192 GLY A N 1
ATOM 1450 C CA . GLY A 1 192 ? -30.984 42.938 17.359 1 95.56 192 GLY A CA 1
ATOM 1451 C C . GLY A 1 192 ? -29.953 43.438 18.359 1 95.56 192 GLY A C 1
ATOM 1452 O O . GLY A 1 192 ? -30.219 43.5 19.562 1 95.56 192 GLY A O 1
ATOM 1453 N N . ILE A 1 193 ? -28.875 43.812 17.844 1 93.94 193 ILE A N 1
ATOM 1454 C CA . ILE A 1 193 ? -27.75 44.156 18.703 1 93.94 193 ILE A CA 1
ATOM 1455 C C . ILE A 1 193 ? -28.125 45.312 19.625 1 93.94 193 ILE A C 1
ATOM 1457 O O . ILE A 1 193 ? -28.844 46.219 19.203 1 93.94 193 ILE A O 1
ATOM 1461 N N . THR A 1 194 ? -27.656 45.281 20.859 1 93.69 194 THR A N 1
ATOM 1462 C CA . THR A 1 194 ? -27.891 46.344 21.828 1 93.69 194 THR A CA 1
ATOM 1463 C C . THR A 1 194 ? -26.594 47.062 22.188 1 93.69 194 THR A C 1
ATOM 1465 O O . THR A 1 194 ? -25.5 46.562 21.891 1 93.69 194 THR A O 1
ATOM 1468 N N . ARG A 1 195 ? -26.688 48.219 22.859 1 93.31 195 ARG A N 1
ATOM 1469 C CA . ARG A 1 195 ? -25.516 49.031 23.203 1 93.31 195 ARG A CA 1
ATOM 1470 C C . ARG A 1 195 ? -24.594 48.281 24.172 1 93.31 195 ARG A C 1
ATOM 1472 O O . ARG A 1 195 ? -23.375 48.469 24.125 1 93.31 195 ARG A O 1
ATOM 1479 N N . ASP A 1 196 ? -25.234 47.375 25 1 89.44 196 ASP A N 1
ATOM 1480 C CA . ASP A 1 196 ? -24.422 46.656 25.969 1 89.44 196 ASP A CA 1
ATOM 1481 C C . ASP A 1 196 ? -23.578 45.562 25.297 1 89.44 196 ASP A C 1
ATOM 1483 O O . ASP A 1 196 ? -22.656 45.031 25.891 1 89.44 196 ASP A O 1
ATOM 1487 N N . GLN A 1 197 ? -23.938 45.375 24.031 1 91.44 197 GLN A N 1
ATOM 1488 C CA . GLN A 1 197 ? -23.219 44.344 23.297 1 91.44 197 GLN A CA 1
ATOM 1489 C C . GLN A 1 197 ? -22.094 44.938 22.469 1 91.44 197 GLN A C 1
ATOM 1491 O O . GLN A 1 197 ? -21.406 44.219 21.719 1 91.44 197 GLN A O 1
ATOM 1496 N N . ALA A 1 198 ? -21.969 46.219 22.609 1 93 198 ALA A N 1
ATOM 1497 C CA . ALA A 1 198 ? -20.812 46.844 21.984 1 93 198 ALA A CA 1
ATOM 1498 C C . ALA A 1 198 ? -19.516 46.406 22.672 1 93 198 ALA A C 1
ATOM 1500 O O . ALA A 1 198 ? -19.516 46 23.828 1 93 198 ALA A O 1
ATOM 1501 N N . GLY A 1 199 ? -18.438 46.5 21.891 1 92.62 199 GLY A N 1
ATOM 1502 C CA . GLY A 1 199 ? -17.156 46.156 22.484 1 92.62 199 GLY A CA 1
ATOM 1503 C C . GLY A 1 199 ? -16.328 45.219 21.625 1 92.62 199 GLY A C 1
ATOM 1504 O O . GLY A 1 199 ? -16.531 45.156 20.406 1 92.62 199 GLY A O 1
ATOM 1505 N N . GLU A 1 200 ? -15.383 44.625 22.297 1 94.19 200 GLU A N 1
ATOM 1506 C CA . GLU A 1 200 ? -14.461 43.719 21.609 1 94.19 200 GLU A CA 1
ATOM 1507 C C . GLU A 1 200 ? -14.922 42.281 21.688 1 94.19 200 GLU A C 1
ATOM 1509 O O . GLU A 1 200 ? -15.336 41.812 22.75 1 94.19 200 GLU A O 1
ATOM 1514 N N . TYR A 1 201 ? -14.93 41.688 20.578 1 94.31 201 TYR A N 1
ATOM 1515 C CA . TYR A 1 201 ? -15.156 40.25 20.484 1 94.31 201 TYR A CA 1
ATOM 1516 C C . TYR A 1 201 ? -13.875 39.531 20.109 1 94.31 201 TYR A C 1
ATOM 1518 O O . TYR A 1 201 ? -13.156 39.938 19.203 1 94.31 201 TYR A O 1
ATOM 1526 N N . GLU A 1 202 ? -13.641 38.406 20.812 1 95.56 202 GLU A N 1
ATOM 1527 C CA . GLU A 1 202 ? -12.453 37.594 20.547 1 95.56 202 GLU A CA 1
ATOM 1528 C C . GLU A 1 202 ? -12.828 36.281 19.906 1 95.56 202 GLU A C 1
ATOM 1530 O O . GLU A 1 202 ? -13.734 35.594 20.375 1 95.56 202 GLU A O 1
ATOM 1535 N N . CYS A 1 203 ? -12.164 36.094 18.797 1 96.56 203 CYS A N 1
ATOM 1536 C CA . CYS A 1 203 ? -12.227 34.75 18.172 1 96.56 203 CYS A CA 1
ATOM 1537 C C . CYS A 1 203 ? -11.008 33.938 18.562 1 96.56 203 CYS A C 1
ATOM 1539 O O . CYS A 1 203 ? -9.867 34.406 18.469 1 96.56 203 CYS A O 1
ATOM 1541 N N . SER A 1 204 ? -11.281 32.656 19.031 1 97.25 204 SER A N 1
ATOM 1542 C CA . SER A 1 204 ? -10.203 31.75 19.406 1 97.25 204 SER A CA 1
ATOM 1543 C C . SER A 1 204 ? -10.234 30.484 18.562 1 97.25 204 SER A C 1
ATOM 1545 O O . SER A 1 204 ? -11.289 29.859 18.422 1 97.25 204 SER A O 1
ATOM 1547 N N . ALA A 1 205 ? -9.055 30.203 17.922 1 98.38 205 ALA A N 1
ATOM 1548 C CA . ALA A 1 205 ? -8.875 28.953 17.203 1 98.38 205 ALA A CA 1
ATOM 1549 C C . ALA A 1 205 ? -7.973 27.984 17.984 1 98.38 205 ALA A C 1
ATOM 1551 O O . ALA A 1 205 ? -6.852 28.344 18.359 1 98.38 205 ALA A O 1
ATOM 1552 N N . GLU A 1 206 ? -8.508 26.75 18.188 1 97.88 206 GLU A N 1
ATOM 1553 C CA . GLU A 1 206 ? -7.73 25.797 18.984 1 97.88 206 GLU A CA 1
ATOM 1554 C C . GLU A 1 206 ? -7.809 24.391 18.391 1 97.88 206 GLU A C 1
ATOM 1556 O O . GLU A 1 206 ? -8.836 24 17.844 1 97.88 206 GLU A O 1
ATOM 1561 N N . ASN A 1 207 ? -6.633 23.656 18.406 1 97.75 207 ASN A N 1
ATOM 1562 C CA . ASN A 1 207 ? -6.621 22.25 18 1 97.75 207 ASN A CA 1
ATOM 1563 C C . ASN A 1 207 ? -5.656 21.438 18.844 1 97.75 207 ASN A C 1
ATOM 1565 O O . ASN A 1 207 ? -5.113 20.438 18.375 1 97.75 207 ASN A O 1
ATOM 1569 N N . ASP A 1 208 ? -5.207 21.859 19.984 1 95.25 208 ASP A N 1
ATOM 1570 C CA . ASP A 1 208 ? -4.41 21.172 21 1 95.25 208 ASP A CA 1
ATOM 1571 C C . ASP A 1 208 ? -2.969 20.984 20.531 1 95.25 208 ASP A C 1
ATOM 1573 O O . ASP A 1 208 ? -2.271 20.078 21 1 95.25 208 ASP A O 1
ATOM 1577 N N . VAL A 1 209 ? -2.506 21.625 19.531 1 97.19 209 VAL A N 1
ATOM 1578 C CA . VAL A 1 209 ? -1.14 21.531 19.031 1 97.19 209 VAL A CA 1
ATOM 1579 C C . VAL A 1 209 ? -0.268 22.594 19.688 1 97.19 209 VAL A C 1
ATOM 1581 O O . VAL A 1 209 ? 0.9 22.344 20 1 97.19 209 VAL A O 1
ATOM 1584 N N . SER A 1 210 ? -0.79 23.688 19.875 1 95.88 210 SER A N 1
ATOM 1585 C CA . SER A 1 210 ? -0.142 24.828 20.531 1 95.88 210 SER A CA 1
ATOM 1586 C C . SER A 1 210 ? -1.159 25.703 21.25 1 95.88 210 SER A C 1
ATOM 1588 O O . SER A 1 210 ? -2.314 25.312 21.422 1 95.88 210 SER A O 1
ATOM 1590 N N . VAL A 1 211 ? -0.65 26.797 21.734 1 96.94 211 VAL A N 1
ATOM 1591 C CA . VAL A 1 211 ? -1.541 27.812 22.281 1 96.94 211 VAL A CA 1
ATOM 1592 C C . VAL A 1 211 ? -2.502 28.312 21.203 1 96.94 211 VAL A C 1
ATOM 1594 O O . VAL A 1 211 ? -2.107 28.484 20.047 1 96.94 211 VAL A O 1
ATOM 1597 N N . PRO A 1 212 ? -3.744 28.484 21.609 1 98 212 PRO A N 1
ATOM 1598 C CA . PRO A 1 212 ? -4.727 28.953 20.625 1 98 212 PRO A CA 1
ATOM 1599 C C . PRO A 1 212 ? -4.309 30.266 19.953 1 98 212 PRO A C 1
ATOM 1601 O O . PRO A 1 212 ? -3.561 31.047 20.547 1 98 212 PRO A O 1
ATOM 1604 N N . ASP A 1 213 ? -4.75 30.391 18.719 1 98.38 213 ASP A N 1
ATOM 1605 C CA . ASP A 1 213 ? -4.633 31.688 18.047 1 98.38 213 ASP A CA 1
ATOM 1606 C C . ASP A 1 213 ? -5.867 32.562 18.297 1 98.38 213 ASP A C 1
ATOM 1608 O O . ASP A 1 213 ? -6.996 32.062 18.203 1 98.38 213 ASP A O 1
ATOM 1612 N N . VAL A 1 214 ? -5.598 33.781 18.625 1 97.94 214 VAL A N 1
ATOM 1613 C CA . VAL A 1 214 ? -6.703 34.656 19.016 1 97.94 214 VAL A CA 1
ATOM 1614 C C . VAL A 1 214 ? -6.633 35.969 18.219 1 97.94 214 VAL A C 1
ATOM 1616 O O . VAL A 1 214 ? -5.555 36.531 18.062 1 97.94 214 VAL A O 1
ATOM 1619 N N . LYS A 1 215 ? -7.754 36.344 17.734 1 98.06 215 LYS A N 1
ATOM 1620 C CA . LYS A 1 215 ? -7.906 37.656 17.109 1 98.06 215 LYS A CA 1
ATOM 1621 C C . LYS A 1 215 ? -9.164 38.344 17.594 1 98.06 215 LYS A C 1
ATOM 1623 O O . LYS A 1 215 ? -10.086 37.688 18.109 1 98.06 215 LYS A O 1
ATOM 1628 N N . LYS A 1 216 ? -9.164 39.656 17.438 1 96.62 216 LYS A N 1
ATOM 1629 C CA . LYS A 1 216 ? -10.281 40.406 17.984 1 96.62 216 LYS A CA 1
ATOM 1630 C C . LYS A 1 216 ? -10.922 41.281 16.906 1 96.62 216 LYS A C 1
ATOM 1632 O O . LYS A 1 216 ? -10.273 41.625 15.914 1 96.62 216 LYS A O 1
ATOM 1637 N N . VAL A 1 217 ? -12.172 41.5 17.156 1 96.56 217 VAL A N 1
ATOM 1638 C CA . VAL A 1 217 ? -12.938 42.438 16.344 1 96.56 217 VAL A CA 1
ATOM 1639 C C . VAL A 1 217 ? -13.719 43.406 17.234 1 96.56 217 VAL A C 1
ATOM 1641 O O . VAL A 1 217 ? -14.266 43 18.266 1 96.56 217 VAL A O 1
ATOM 1644 N N . LYS A 1 218 ? -13.758 44.688 16.828 1 96.5 218 LYS A N 1
ATOM 1645 C CA . LYS A 1 218 ? -14.5 45.688 17.594 1 96.5 218 LYS A CA 1
ATOM 1646 C C . LYS A 1 218 ? -15.867 45.938 16.984 1 96.5 218 LYS A C 1
ATOM 1648 O O . LYS A 1 218 ? -15.977 46.188 15.773 1 96.5 218 LYS A O 1
ATOM 1653 N N . VAL A 1 219 ? -16.828 45.906 17.844 1 95.69 219 VAL A N 1
ATOM 1654 C CA . VAL A 1 219 ? -18.188 46.25 17.438 1 95.69 219 VAL A CA 1
ATOM 1655 C C . VAL A 1 219 ? -18.641 47.531 18.141 1 95.69 219 VAL A C 1
ATOM 1657 O O . VAL A 1 219 ? -18.656 47.594 19.375 1 95.69 219 VAL A O 1
ATOM 1660 N N . THR A 1 220 ? -18.906 48.531 17.312 1 97.12 220 THR A N 1
ATOM 1661 C CA . THR A 1 220 ? -19.5 49.781 17.812 1 97.12 220 THR A CA 1
ATOM 1662 C C . THR A 1 220 ? -20.984 49.844 17.5 1 97.12 220 THR A C 1
ATOM 1664 O O . THR A 1 220 ? -21.406 49.531 16.391 1 97.12 220 THR A O 1
ATOM 1667 N N . VAL A 1 221 ? -21.703 50.156 18.562 1 96.25 221 VAL A N 1
ATOM 1668 C CA . VAL A 1 221 ? -23.156 50.25 18.375 1 96.25 221 VAL A CA 1
ATOM 1669 C C . VAL A 1 221 ? -23.594 51.719 18.562 1 96.25 221 VAL A C 1
ATOM 1671 O O . VAL A 1 221 ? -23.359 52.312 19.609 1 96.25 221 VAL A O 1
ATOM 1674 N N . ASN A 1 222 ? -24.234 52.281 17.5 1 95.62 222 ASN A N 1
ATOM 1675 C CA . ASN A 1 222 ? -24.797 53.625 17.578 1 95.62 222 ASN A CA 1
ATOM 1676 C C . ASN A 1 222 ? -26.141 53.656 18.297 1 95.62 222 ASN A C 1
ATOM 1678 O O . ASN A 1 222 ? -26.938 52.719 18.156 1 95.62 222 ASN A O 1
ATOM 1682 N N . MET B 1 1 ? -85.562 53.438 -4.102 1 23.11 1 MET B N 1
ATOM 1683 C CA . MET B 1 1 ? -85 53.469 -2.738 1 23.11 1 MET B CA 1
ATOM 1684 C C . MET B 1 1 ? -84.375 52.156 -2.359 1 23.11 1 MET B C 1
ATOM 1686 O O . MET B 1 1 ? -84.25 51.844 -1.176 1 23.11 1 MET B O 1
ATOM 1690 N N . ASP B 1 2 ? -84.188 51.375 -3.506 1 25 2 ASP B N 1
ATOM 1691 C CA . ASP B 1 2 ? -83.938 49.969 -3.705 1 25 2 ASP B CA 1
ATOM 1692 C C . ASP B 1 2 ? -82.562 49.531 -3.143 1 25 2 ASP B C 1
ATOM 1694 O O . ASP B 1 2 ? -81.562 50.156 -3.471 1 25 2 ASP B O 1
ATOM 1698 N N . VAL B 1 3 ? -82.5 48.719 -2.014 1 23.11 3 VAL B N 1
ATOM 1699 C CA . VAL B 1 3 ? -81.75 48.25 -0.869 1 23.11 3 VAL B CA 1
ATOM 1700 C C . VAL B 1 3 ? -80.625 47.344 -1.35 1 23.11 3 VAL B C 1
ATOM 1702 O O . VAL B 1 3 ? -80.875 46.375 -2.072 1 23.11 3 VAL B O 1
ATOM 1705 N N . MET B 1 4 ? -79.25 47.844 -1.295 1 19.5 4 MET B N 1
ATOM 1706 C CA . MET B 1 4 ? -77.875 47.781 -1.698 1 19.5 4 MET B CA 1
ATOM 1707 C C . MET B 1 4 ? -77.188 46.5 -1.226 1 19.5 4 MET B C 1
ATOM 1709 O O . MET B 1 4 ? -76.188 46.062 -1.79 1 19.5 4 MET B O 1
ATOM 1713 N N . LEU B 1 5 ? -77.562 45.906 0.015 1 21.8 5 LEU B N 1
ATOM 1714 C CA . LEU B 1 5 ? -76.438 45.594 0.891 1 21.8 5 LEU B CA 1
ATOM 1715 C C . LEU B 1 5 ? -75.875 44.188 0.594 1 21.8 5 LEU B C 1
ATOM 1717 O O . LEU B 1 5 ? -76.125 43.281 1.371 1 21.8 5 LEU B O 1
ATOM 1721 N N . LEU B 1 6 ? -76.062 43.688 -0.7 1 26.56 6 LEU B N 1
ATOM 1722 C CA . LEU B 1 6 ? -75.938 42.25 -0.833 1 26.56 6 LEU B CA 1
ATOM 1723 C C . LEU B 1 6 ? -74.562 41.75 -0.464 1 26.56 6 LEU B C 1
ATOM 1725 O O . LEU B 1 6 ? -73.562 42.312 -0.943 1 26.56 6 LEU B O 1
ATOM 1729 N N . VAL B 1 7 ? -74.375 41.094 0.734 1 26 7 VAL B N 1
ATOM 1730 C CA . VAL B 1 7 ? -73.375 40.562 1.662 1 26 7 VAL B CA 1
ATOM 1731 C C . VAL B 1 7 ? -72.5 39.594 0.931 1 26 7 VAL B C 1
ATOM 1733 O O . VAL B 1 7 ? -72.938 38.625 0.292 1 26 7 VAL B O 1
ATOM 1736 N N . GLN B 1 8 ? -71.188 40.156 0.554 1 24.08 8 GLN B N 1
ATOM 1737 C CA . GLN B 1 8 ? -70.062 39.719 -0.245 1 24.08 8 GLN B CA 1
ATOM 1738 C C . GLN B 1 8 ? -69.625 38.312 0.17 1 24.08 8 GLN B C 1
ATOM 1740 O O . GLN B 1 8 ? -69.875 37.875 1.299 1 24.08 8 GLN B O 1
ATOM 1745 N N . GLY B 1 9 ? -69 37.625 -0.828 1 22.97 9 GLY B N 1
ATOM 1746 C CA . GLY B 1 9 ? -68.562 36.406 -1.496 1 22.97 9 GLY B CA 1
ATOM 1747 C C . GLY B 1 9 ? -67.375 35.719 -0.773 1 22.97 9 GLY B C 1
ATOM 1748 O O . GLY B 1 9 ? -66.312 36.281 -0.636 1 22.97 9 GLY B O 1
ATOM 1749 N N . ALA B 1 10 ? -67.688 34.844 0.239 1 25.39 10 ALA B N 1
ATOM 1750 C CA . ALA B 1 10 ? -66.938 34.062 1.231 1 25.39 10 ALA B CA 1
ATOM 1751 C C . ALA B 1 10 ? -65.812 33.281 0.584 1 25.39 10 ALA B C 1
ATOM 1753 O O . ALA B 1 10 ? -65.938 32.875 -0.575 1 25.39 10 ALA B O 1
ATOM 1754 N N . CYS B 1 11 ? -64.5 33.25 1.252 1 24.08 11 CYS B N 1
ATOM 1755 C CA . CYS B 1 11 ? -63.062 33.062 1.366 1 24.08 11 CYS B CA 1
ATOM 1756 C C . CYS B 1 11 ? -62.719 31.578 1.274 1 24.08 11 CYS B C 1
ATOM 1758 O O . CYS B 1 11 ? -62.5 30.922 2.295 1 24.08 11 CYS B O 1
ATOM 1760 N N . CYS B 1 12 ? -63.469 30.781 0.478 1 21.95 12 CYS B N 1
ATOM 1761 C CA . CYS B 1 12 ? -63.5 29.328 0.522 1 21.95 12 CYS B CA 1
ATOM 1762 C C . CYS B 1 12 ? -62.094 28.766 0.368 1 21.95 12 CYS B C 1
ATOM 1764 O O . CYS B 1 12 ? -61.688 27.875 1.126 1 21.95 12 CYS B O 1
ATOM 1766 N N . SER B 1 13 ? -61.625 28.656 -0.919 1 24.86 13 SER B N 1
ATOM 1767 C CA . SER B 1 13 ? -61.188 27.344 -1.392 1 24.86 13 SER B CA 1
ATOM 1768 C C . SER B 1 13 ? -59.812 26.984 -0.814 1 24.86 13 SER B C 1
ATOM 1770 O O . SER B 1 13 ? -59.094 27.859 -0.349 1 24.86 13 SER B O 1
ATOM 1772 N N . ASN B 1 14 ? -59.375 25.625 -1.173 1 25.47 14 ASN B N 1
ATOM 1773 C CA . ASN B 1 14 ? -58.562 24.469 -0.773 1 25.47 14 ASN B CA 1
ATOM 1774 C C . ASN B 1 14 ? -57.062 24.766 -0.873 1 25.47 14 ASN B C 1
ATOM 1776 O O . ASN B 1 14 ? -56.594 25.219 -1.908 1 25.47 14 ASN B O 1
ATOM 1780 N N . GLN B 1 15 ? -56.375 25 0.262 1 26.66 15 GLN B N 1
ATOM 1781 C CA . GLN B 1 15 ? -55.031 25.25 0.75 1 26.66 15 GLN B CA 1
ATOM 1782 C C . GLN B 1 15 ? -54 24.312 0.101 1 26.66 15 GLN B C 1
ATOM 1784 O O . GLN B 1 15 ? -54.094 23.094 0.247 1 26.66 15 GLN B O 1
ATOM 1789 N N . TRP B 1 16 ? -53.594 24.734 -1.212 1 27.09 16 TRP B N 1
ATOM 1790 C CA . TRP B 1 16 ? -52.594 24.141 -2.062 1 27.09 16 TRP B CA 1
ATOM 1791 C C . TRP B 1 16 ? -51.406 23.609 -1.229 1 27.09 16 TRP B C 1
ATOM 1793 O O . TRP B 1 16 ? -51.188 24.078 -0.105 1 27.09 16 TRP B O 1
ATOM 1803 N N . LEU B 1 17 ? -50.688 22.609 -1.927 1 28.16 17 LEU B N 1
ATOM 1804 C CA . LEU B 1 17 ? -49.688 21.562 -1.836 1 28.16 17 LEU B CA 1
ATOM 1805 C C . LEU B 1 17 ? -48.375 22.109 -1.302 1 28.16 17 LEU B C 1
ATOM 1807 O O . LEU B 1 17 ? -47.812 23.078 -1.854 1 28.16 17 LEU B O 1
ATOM 1811 N N . ALA B 1 18 ? -48.031 21.859 -0.077 1 23.98 18 ALA B N 1
ATOM 1812 C CA . ALA B 1 18 ? -47 22.078 0.938 1 23.98 18 ALA B CA 1
ATOM 1813 C C . ALA B 1 18 ? -45.594 21.953 0.338 1 23.98 18 ALA B C 1
ATOM 1815 O O . ALA B 1 18 ? -45.438 21.469 -0.782 1 23.98 18 ALA B O 1
ATOM 1816 N N . ALA B 1 19 ? -44.656 21.625 1.19 1 26.8 19 ALA B N 1
ATOM 1817 C CA . ALA B 1 19 ? -43.312 21.875 1.75 1 26.8 19 ALA B CA 1
ATOM 1818 C C . ALA B 1 19 ? -42.25 21.047 1.028 1 26.8 19 ALA B C 1
ATOM 1820 O O . ALA B 1 19 ? -42.125 19.844 1.265 1 26.8 19 ALA B O 1
ATOM 1821 N N . VAL B 1 20 ? -42.25 20.953 -0.285 1 29.31 20 VAL B N 1
ATOM 1822 C CA . VAL B 1 20 ? -41.281 20.078 -0.923 1 29.31 20 VAL B CA 1
ATOM 1823 C C . VAL B 1 20 ? -39.906 20.266 -0.273 1 29.31 20 VAL B C 1
ATOM 1825 O O . VAL B 1 20 ? -39.594 21.359 0.206 1 29.31 20 VAL B O 1
ATOM 1828 N N . LEU B 1 21 ? -39.125 19.125 -0.168 1 30.25 21 LEU B N 1
ATOM 1829 C CA . LEU B 1 21 ? -37.906 18.5 0.344 1 30.25 21 LEU B CA 1
ATOM 1830 C C . LEU B 1 21 ? -36.656 19.188 -0.18 1 30.25 21 LEU B C 1
ATOM 1832 O O . LEU B 1 21 ? -36.344 19.109 -1.368 1 30.25 21 LEU B O 1
ATOM 1836 N N . LEU B 1 22 ? -36.5 20.438 -0.02 1 28.89 22 LEU B N 1
ATOM 1837 C CA . LEU B 1 22 ? -35.25 21.062 -0.423 1 28.89 22 LEU B CA 1
ATOM 1838 C C . LEU B 1 22 ? -34.062 20.297 0.16 1 28.89 22 LEU B C 1
ATOM 1840 O O . LEU B 1 22 ? -33.531 20.672 1.215 1 28.89 22 LEU B O 1
ATOM 1844 N N . SER B 1 23 ? -34.219 18.984 0.443 1 31.52 23 SER B N 1
ATOM 1845 C CA . SER B 1 23 ? -33 18.453 1.049 1 31.52 23 SER B CA 1
ATOM 1846 C C . SER B 1 23 ? -31.797 18.703 0.162 1 31.52 23 SER B C 1
ATOM 1848 O O . SER B 1 23 ? -31.562 17.969 -0.801 1 31.52 23 SER B O 1
ATOM 1850 N N . LEU B 1 24 ? -31.734 19.812 -0.516 1 29.72 24 LEU B N 1
ATOM 1851 C CA . LEU B 1 24 ? -30.562 19.781 -1.386 1 29.72 24 LEU B CA 1
ATOM 1852 C C . LEU B 1 24 ? -29.344 19.297 -0.631 1 29.72 24 LEU B C 1
ATOM 1854 O O . LEU B 1 24 ? -29.141 19.641 0.536 1 29.72 24 LEU B O 1
ATOM 1858 N N . CYS B 1 25 ? -28.469 18.391 -1.304 1 29.11 25 CYS B N 1
ATOM 1859 C CA . CYS B 1 25 ? -27.25 17.609 -1.339 1 29.11 25 CYS B CA 1
ATOM 1860 C C . CYS B 1 25 ? -26.031 18.469 -0.986 1 29.11 25 CYS B C 1
ATOM 1862 O O . CYS B 1 25 ? -25.625 19.328 -1.774 1 29.11 25 CYS B O 1
ATOM 1864 N N . CYS B 1 26 ? -26.125 19.188 0.087 1 30 26 CYS B N 1
ATOM 1865 C CA . CYS B 1 26 ? -24.812 19.734 0.398 1 30 26 CYS B CA 1
ATOM 1866 C C . CYS B 1 26 ? -23.719 18.672 0.186 1 30 26 CYS B C 1
ATOM 1868 O O . CYS B 1 26 ? -23.594 17.75 0.984 1 30 26 CYS B O 1
ATOM 1870 N N . LEU B 1 27 ? -23.688 18.094 -1.02 1 32.66 27 LEU B N 1
ATOM 1871 C CA . LEU B 1 27 ? -22.516 17.312 -1.357 1 32.66 27 LEU B CA 1
ATOM 1872 C C . LEU B 1 27 ? -21.234 18.031 -0.942 1 32.66 27 LEU B C 1
ATOM 1874 O O . LEU B 1 27 ? -20.797 18.953 -1.629 1 32.66 27 LEU B O 1
ATOM 1878 N N . LEU B 1 28 ? -21.203 18.562 0.295 1 31.86 28 LEU B N 1
ATOM 1879 C CA . LEU B 1 28 ? -19.875 19.062 0.612 1 31.86 28 LEU B CA 1
ATOM 1880 C C . LEU B 1 28 ? -18.797 18.047 0.225 1 31.86 28 LEU B C 1
ATOM 1882 O O . LEU B 1 28 ? -18.844 16.891 0.661 1 31.86 28 LEU B O 1
ATOM 1886 N N . PRO B 1 29 ? -18.297 18.172 -1.03 1 35.38 29 PRO B N 1
ATOM 1887 C CA . PRO B 1 29 ? -17.125 17.344 -1.34 1 35.38 29 PRO B CA 1
ATOM 1888 C C . PRO B 1 29 ? -16.047 17.422 -0.267 1 35.38 29 PRO B C 1
ATOM 1890 O O . PRO B 1 29 ? -15.656 18.516 0.138 1 35.38 29 PRO B O 1
ATOM 1893 N N . SER B 1 30 ? -16.156 16.688 0.862 1 33.09 30 SER B N 1
ATOM 1894 C CA . SER B 1 30 ? -14.961 16.484 1.68 1 33.09 30 SER B CA 1
ATOM 1895 C C . SER B 1 30 ? -13.711 16.359 0.815 1 33.09 30 SER B C 1
ATOM 1897 O O . SER B 1 30 ? -13.578 15.414 0.042 1 33.09 30 SER B O 1
ATOM 1899 N N . CYS B 1 31 ? -13.266 17.5 0.334 1 30.48 31 CYS B N 1
ATOM 1900 C CA . CYS B 1 31 ? -11.938 17.594 -0.27 1 30.48 31 CYS B CA 1
ATOM 1901 C C . CYS B 1 31 ? -10.898 16.875 0.584 1 30.48 31 CYS B C 1
ATOM 1903 O O . CYS B 1 31 ? -10.5 17.391 1.634 1 30.48 31 CYS B O 1
ATOM 1905 N N . LEU B 1 32 ? -11.234 15.656 1.073 1 31.67 32 LEU B N 1
ATOM 1906 C CA . LEU B 1 32 ? -10.055 15.031 1.659 1 31.67 32 LEU B CA 1
ATOM 1907 C C . LEU B 1 32 ? -8.812 15.352 0.84 1 31.67 32 LEU B C 1
ATOM 1909 O O . LEU B 1 32 ? -8.852 15.336 -0.393 1 31.67 32 LEU B O 1
ATOM 1913 N N . PRO B 1 33 ? -8.008 16.234 1.36 1 30.91 33 PRO B N 1
ATOM 1914 C CA . PRO B 1 33 ? -6.73 16.453 0.678 1 30.91 33 PRO B CA 1
ATOM 1915 C C . PRO B 1 33 ? -6.113 15.172 0.13 1 30.91 33 PRO B C 1
ATOM 1917 O O . PRO B 1 33 ? -6.082 14.156 0.827 1 30.91 33 PRO B O 1
ATOM 1920 N N . ALA B 1 34 ? -6.383 14.844 -1.068 1 31.64 34 ALA B N 1
ATOM 1921 C CA . ALA B 1 34 ? -5.699 13.844 -1.891 1 31.64 34 ALA B CA 1
ATOM 1922 C C . ALA B 1 34 ? -4.203 13.812 -1.586 1 31.64 34 ALA B C 1
ATOM 1924 O O . ALA B 1 34 ? -3.551 14.859 -1.541 1 31.64 34 ALA B O 1
ATOM 1925 N N . GLY B 1 35 ? -3.768 12.93 -0.746 1 31.69 35 GLY B N 1
ATOM 1926 C CA . GLY B 1 35 ? -2.354 12.586 -0.743 1 31.69 35 GLY B CA 1
ATOM 1927 C C . GLY B 1 35 ? -1.673 12.852 -2.072 1 31.69 35 GLY B C 1
ATOM 1928 O O . GLY B 1 35 ? -2.25 12.602 -3.133 1 31.69 35 GLY B O 1
ATOM 1929 N N . GLN B 1 36 ? -1.009 13.953 -2.197 1 29.45 36 GLN B N 1
ATOM 1930 C CA . GLN B 1 36 ? -0.151 14.195 -3.354 1 29.45 36 GLN B CA 1
ATOM 1931 C C . GLN B 1 36 ? 0.354 12.883 -3.943 1 29.45 36 GLN B C 1
ATOM 1933 O O . GLN B 1 36 ? 1.08 12.133 -3.281 1 29.45 36 GLN B O 1
ATOM 1938 N N . SER B 1 37 ? -0.463 12.305 -4.73 1 30.7 37 SER B N 1
ATOM 1939 C CA . SER B 1 37 ? 0.126 11.344 -5.664 1 30.7 37 SER B CA 1
ATOM 1940 C C . SER B 1 37 ? 1.444 11.867 -6.227 1 30.7 37 SER B C 1
ATOM 1942 O O . SER B 1 37 ? 1.483 12.93 -6.844 1 30.7 37 SER B O 1
ATOM 1944 N N . VAL B 1 38 ? 2.447 11.883 -5.531 1 32.38 38 VAL B N 1
ATOM 1945 C CA . VAL B 1 38 ? 3.646 12.023 -6.352 1 32.38 38 VAL B CA 1
ATOM 1946 C C . VAL B 1 38 ? 3.389 11.469 -7.75 1 32.38 38 VAL B C 1
ATOM 1948 O O . VAL B 1 38 ? 2.855 10.367 -7.898 1 32.38 38 VAL B O 1
ATOM 1951 N N . ASP B 1 39 ? 2.85 12.375 -8.547 1 34.47 39 ASP B N 1
ATOM 1952 C CA . ASP B 1 39 ? 2.865 12.078 -9.977 1 34.47 39 ASP B CA 1
ATOM 1953 C C . ASP B 1 39 ? 4.148 11.352 -10.375 1 34.47 39 ASP B C 1
ATOM 1955 O O . ASP B 1 39 ? 5.203 11.977 -10.516 1 34.47 39 ASP B O 1
ATOM 1959 N N . PHE B 1 40 ? 4.438 10.242 -9.852 1 36.94 40 PHE B N 1
ATOM 1960 C CA . PHE B 1 40 ? 5.426 9.531 -10.656 1 36.94 40 PHE B CA 1
ATOM 1961 C C . PHE B 1 40 ? 5.098 9.648 -12.141 1 36.94 40 PHE B C 1
ATOM 1963 O O . PHE B 1 40 ? 3.926 9.617 -12.523 1 36.94 40 PHE B O 1
ATOM 1970 N N . PRO B 1 41 ? 5.723 10.266 -12.914 1 43.28 41 PRO B N 1
ATOM 1971 C CA . PRO B 1 41 ? 5.336 9.953 -14.289 1 43.28 41 PRO B CA 1
ATOM 1972 C C . PRO B 1 41 ? 4.637 8.602 -14.414 1 43.28 41 PRO B C 1
ATOM 1974 O O . PRO B 1 41 ? 4.875 7.703 -13.609 1 43.28 41 PRO B O 1
ATOM 1977 N N . GLY B 1 42 ? 3.35 8.547 -14.836 1 47.06 42 GLY B N 1
ATOM 1978 C CA . GLY B 1 42 ? 2.518 7.375 -15.086 1 47.06 42 GLY B CA 1
ATOM 1979 C C . GLY B 1 42 ? 3.322 6.121 -15.359 1 47.06 42 GLY B C 1
ATOM 1980 O O . GLY B 1 42 ? 3.723 5.867 -16.5 1 47.06 42 GLY B O 1
ATOM 1981 N N . THR B 1 43 ? 4.223 5.777 -14.531 1 57.16 43 THR B N 1
ATOM 1982 C CA . THR B 1 43 ? 5.02 4.574 -14.75 1 57.16 43 THR B CA 1
ATOM 1983 C C . THR B 1 43 ? 4.137 3.416 -15.211 1 57.16 43 THR B C 1
ATOM 1985 O O . THR B 1 43 ? 3.162 3.07 -14.531 1 57.16 43 THR B O 1
ATOM 1988 N N . ALA B 1 44 ? 3.959 3.229 -16.453 1 66.94 44 ALA B N 1
ATOM 1989 C CA . ALA B 1 44 ? 3.295 2.078 -17.062 1 66.94 44 ALA B CA 1
ATOM 1990 C C . ALA B 1 44 ? 3.627 0.792 -16.312 1 66.94 44 ALA B C 1
ATOM 1992 O O . ALA B 1 44 ? 4.781 0.564 -15.945 1 66.94 44 ALA B O 1
ATOM 1993 N N . VAL B 1 45 ? 2.58 0.262 -15.781 1 85.94 45 VAL B N 1
ATOM 1994 C CA . VAL B 1 45 ? 2.715 -1.053 -15.164 1 85.94 45 VAL B CA 1
ATOM 1995 C C . VAL B 1 45 ? 2.719 -2.133 -16.25 1 85.94 45 VAL B C 1
ATOM 1997 O O . VAL B 1 45 ? 1.785 -2.221 -17.047 1 85.94 45 VAL B O 1
ATOM 2000 N N . GLU B 1 46 ? 3.871 -2.787 -16.391 1 93 46 GLU B N 1
ATOM 2001 C CA . GLU B 1 46 ? 3.953 -3.938 -17.297 1 93 46 GLU B CA 1
ATOM 2002 C C . GLU B 1 46 ? 3.369 -5.188 -16.641 1 93 46 GLU B C 1
ATOM 2004 O O . GLU B 1 46 ? 3.443 -5.348 -15.422 1 93 46 GLU B O 1
ATOM 2009 N N . ASN B 1 47 ? 2.648 -5.934 -17.422 1 96.5 47 ASN B N 1
ATOM 2010 C CA . ASN B 1 47 ? 2.133 -7.211 -16.922 1 96.5 47 ASN B CA 1
ATOM 2011 C C . ASN B 1 47 ? 2.959 -8.383 -17.438 1 96.5 47 ASN B C 1
ATOM 2013 O O . ASN B 1 47 ? 3.283 -8.445 -18.625 1 96.5 47 ASN B O 1
ATOM 2017 N N . LEU B 1 48 ? 3.305 -9.211 -16.547 1 97.94 48 LEU B N 1
ATOM 2018 C CA . LEU B 1 48 ? 4.02 -10.438 -16.891 1 97.94 48 LEU B CA 1
ATOM 2019 C C . LEU B 1 48 ? 3.254 -11.664 -16.406 1 97.94 48 LEU B C 1
ATOM 2021 O O . LEU B 1 48 ? 2.928 -11.766 -15.219 1 97.94 48 LEU B O 1
ATOM 2025 N N . VAL B 1 49 ? 2.93 -12.562 -17.281 1 98.12 49 VAL B N 1
ATOM 2026 C CA . VAL B 1 49 ? 2.221 -13.789 -16.938 1 98.12 49 VAL B CA 1
ATOM 2027 C C . VAL B 1 49 ? 3.154 -14.984 -17.094 1 98.12 49 VAL B C 1
ATOM 2029 O O . VAL B 1 49 ? 3.771 -15.172 -18.141 1 98.12 49 VAL B O 1
ATOM 2032 N N . VAL B 1 50 ? 3.283 -15.719 -16.031 1 98.31 50 VAL B N 1
ATOM 2033 C CA . VAL B 1 50 ? 4.109 -16.922 -16.062 1 98.31 50 VAL B CA 1
ATOM 2034 C C . VAL B 1 50 ? 3.346 -18.094 -15.453 1 98.31 50 VAL B C 1
ATOM 2036 O O . VAL B 1 50 ? 2.312 -17.906 -14.805 1 98.31 50 VAL B O 1
ATOM 2039 N N . ARG B 1 51 ? 3.816 -19.391 -15.742 1 98.06 51 ARG B N 1
ATOM 2040 C CA . ARG B 1 51 ? 3.225 -20.578 -15.148 1 98.06 51 ARG B CA 1
ATOM 2041 C C . ARG B 1 51 ? 4.027 -21.047 -13.938 1 98.06 51 ARG B C 1
ATOM 2043 O O . ARG B 1 51 ? 5.25 -20.875 -13.891 1 98.06 51 ARG B O 1
ATOM 2050 N N . LYS B 1 52 ? 3.281 -21.594 -13.008 1 98.31 52 LYS B N 1
ATOM 2051 C CA . LYS B 1 52 ? 3.969 -22.203 -11.867 1 98.31 52 LYS B CA 1
ATOM 2052 C C . LYS B 1 52 ? 5.102 -23.109 -12.32 1 98.31 52 LYS B C 1
ATOM 2054 O O . LYS B 1 52 ? 4.918 -23.922 -13.234 1 98.31 52 LYS B O 1
ATOM 2059 N N . GLY B 1 53 ? 6.234 -22.922 -11.648 1 98.19 53 GLY B N 1
ATOM 2060 C CA . GLY B 1 53 ? 7.379 -23.766 -11.961 1 98.19 53 GLY B CA 1
ATOM 2061 C C . GLY B 1 53 ? 8.344 -23.125 -12.938 1 98.19 53 GLY B C 1
ATOM 2062 O O . GLY B 1 53 ? 9.492 -23.531 -13.055 1 98.19 53 GLY B O 1
ATOM 2063 N N . ASP B 1 54 ? 7.906 -22.109 -13.656 1 97.94 54 ASP B N 1
ATOM 2064 C CA . ASP B 1 54 ? 8.742 -21.406 -14.633 1 97.94 54 ASP B CA 1
ATOM 2065 C C . ASP B 1 54 ? 9.711 -20.453 -13.938 1 97.94 54 ASP B C 1
ATOM 2067 O O . ASP B 1 54 ? 9.664 -20.297 -12.719 1 97.94 54 ASP B O 1
ATOM 2071 N N . THR B 1 55 ? 10.664 -19.969 -14.766 1 98.06 55 THR B N 1
ATOM 2072 C CA . THR B 1 55 ? 11.516 -18.875 -14.344 1 98.06 55 THR B CA 1
ATOM 2073 C C . THR B 1 55 ? 10.977 -17.531 -14.852 1 98.06 55 THR B C 1
ATOM 2075 O O . THR B 1 55 ? 10.719 -17.391 -16.047 1 98.06 55 THR B O 1
ATOM 2078 N N . ALA B 1 56 ? 10.68 -16.656 -13.922 1 98.19 56 ALA B N 1
ATOM 2079 C CA . ALA B 1 56 ? 10.227 -15.32 -14.305 1 98.19 56 ALA B CA 1
ATOM 2080 C C . ALA B 1 56 ? 11.406 -14.352 -14.391 1 98.19 56 ALA B C 1
ATOM 2082 O O . ALA B 1 56 ? 12.297 -14.375 -13.531 1 98.19 56 ALA B O 1
ATOM 2083 N N . VAL B 1 57 ? 11.422 -13.531 -15.43 1 97.44 57 VAL B N 1
ATOM 2084 C CA . VAL B 1 57 ? 12.414 -12.469 -15.586 1 97.44 57 VAL B CA 1
ATOM 2085 C C . VAL B 1 57 ? 11.711 -11.117 -15.7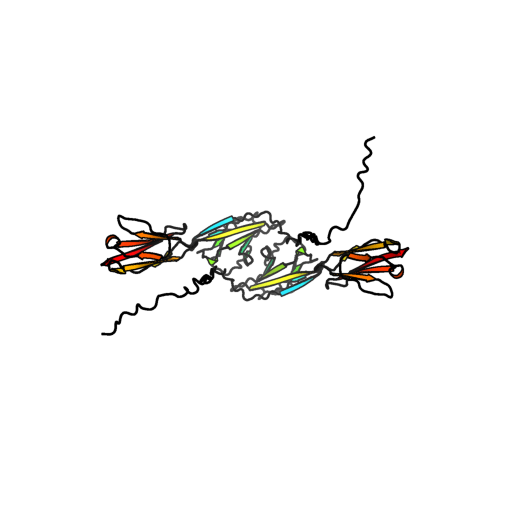03 1 97.44 57 VAL B C 1
ATOM 2087 O O . VAL B 1 57 ? 11.016 -10.859 -16.688 1 97.44 57 VAL B O 1
ATOM 2090 N N . LEU B 1 58 ? 11.797 -10.359 -14.664 1 97.12 58 LEU B N 1
ATOM 2091 C CA . LEU B 1 58 ? 11.281 -8.992 -14.68 1 97.12 58 LEU B CA 1
ATOM 2092 C C . LEU B 1 58 ? 12.344 -8.008 -15.141 1 97.12 58 LEU B C 1
ATOM 2094 O O . LEU B 1 58 ? 13.352 -7.812 -14.453 1 97.12 58 LEU B O 1
ATOM 2098 N N . ARG B 1 59 ? 12.078 -7.309 -16.203 1 94.5 59 ARG B N 1
ATOM 2099 C CA . ARG B 1 59 ? 13.141 -6.555 -16.859 1 94.5 59 ARG B CA 1
ATOM 2100 C C . ARG B 1 59 ? 13.125 -5.094 -16.422 1 94.5 59 ARG B C 1
ATOM 2102 O O . ARG B 1 59 ? 12.062 -4.496 -16.281 1 94.5 59 ARG B O 1
ATOM 2109 N N . CYS B 1 60 ? 14.281 -4.633 -16.141 1 92.75 60 CYS B N 1
ATOM 2110 C CA . CYS B 1 60 ? 14.547 -3.242 -15.789 1 92.75 60 CYS B CA 1
ATOM 2111 C C . CYS B 1 60 ? 15.922 -2.811 -16.281 1 92.75 60 CYS B C 1
ATOM 2113 O O . CYS B 1 60 ? 16.875 -3.602 -16.25 1 92.75 60 CYS B O 1
ATOM 2115 N N . TYR B 1 61 ? 16 -1.557 -16.766 1 90.75 61 TYR B N 1
ATOM 2116 C CA . TYR B 1 61 ? 17.266 -1.079 -17.344 1 90.75 61 TYR B CA 1
ATOM 2117 C C . TYR B 1 61 ? 17.703 0.221 -16.688 1 90.75 61 TYR B C 1
ATOM 2119 O O . TYR B 1 61 ? 16.891 1.12 -16.469 1 90.75 61 TYR B O 1
ATOM 2127 N N . LEU B 1 62 ? 19.031 0.234 -16.375 1 89.56 62 LEU B N 1
ATOM 2128 C CA . LEU B 1 62 ? 19.625 1.413 -15.773 1 89.56 62 LEU B CA 1
ATOM 2129 C C . LEU B 1 62 ? 20.016 2.438 -16.828 1 89.56 62 LEU B C 1
ATOM 2131 O O . LEU B 1 62 ? 20.219 2.086 -18 1 89.56 62 LEU B O 1
ATOM 2135 N N . GLU B 1 63 ? 19.891 3.719 -16.5 1 81.62 63 GLU B N 1
ATOM 2136 C CA . GLU B 1 63 ? 20.203 4.785 -17.453 1 81.62 63 GLU B CA 1
ATOM 2137 C C . GLU B 1 63 ? 21.688 4.766 -17.812 1 81.62 63 GLU B C 1
ATOM 2139 O O . GLU B 1 63 ? 22.047 4.969 -18.984 1 81.62 63 GLU B O 1
ATOM 2144 N N . ASP B 1 64 ? 22.5 4.711 -16.891 1 79.19 64 ASP B N 1
ATOM 2145 C CA . ASP B 1 64 ? 23.938 4.645 -17.125 1 79.19 64 ASP B CA 1
ATOM 2146 C C . ASP B 1 64 ? 24.625 3.67 -16.156 1 79.19 64 ASP B C 1
ATOM 2148 O O . ASP B 1 64 ? 23.953 3.096 -15.289 1 79.19 64 ASP B O 1
ATOM 2152 N N . GLY B 1 65 ? 25.906 3.34 -16.422 1 70.81 65 GLY B N 1
ATOM 2153 C CA . GLY B 1 65 ? 26.656 2.357 -15.656 1 70.81 65 GLY B CA 1
ATOM 2154 C C . GLY B 1 65 ? 26.875 2.777 -14.211 1 70.81 65 GLY B C 1
ATOM 2155 O O . GLY B 1 65 ? 27.25 1.958 -13.375 1 70.81 65 GLY B O 1
ATOM 2156 N N . ALA B 1 66 ? 26.547 4.031 -13.844 1 77.75 66 ALA B N 1
ATOM 2157 C CA . ALA B 1 66 ? 26.797 4.523 -12.492 1 77.75 66 ALA B CA 1
ATOM 2158 C C . ALA B 1 66 ? 25.531 4.473 -11.648 1 77.75 66 ALA B C 1
ATOM 2160 O O . ALA B 1 66 ? 25.594 4.523 -10.422 1 77.75 66 ALA B O 1
ATOM 2161 N N . SER B 1 67 ? 24.422 4.254 -12.391 1 84.06 67 SER B N 1
ATOM 2162 C CA . SER B 1 67 ? 23.156 4.242 -11.664 1 84.06 67 SER B CA 1
ATOM 2163 C C . SER B 1 67 ? 22.969 2.928 -10.914 1 84.06 67 SER B C 1
ATOM 2165 O O . SER B 1 67 ? 23.406 1.873 -11.375 1 84.06 67 SER B O 1
ATOM 2167 N N . LYS B 1 68 ? 22.406 3.076 -9.75 1 90.06 68 LYS B N 1
ATOM 2168 C CA . LYS B 1 68 ? 22.062 1.888 -8.969 1 90.06 68 LYS B CA 1
ATOM 2169 C C . LYS B 1 68 ? 20.578 1.56 -9.078 1 90.06 68 LYS B C 1
ATOM 2171 O O . LYS B 1 68 ? 19.734 2.463 -9.141 1 90.06 68 LYS B O 1
ATOM 2176 N N . GLY B 1 69 ? 20.312 0.263 -9.18 1 92.88 69 GLY B N 1
ATOM 2177 C CA . GLY B 1 69 ? 18.922 -0.19 -9.195 1 92.88 69 GLY B CA 1
ATOM 2178 C C . GLY B 1 69 ? 18.516 -0.915 -7.926 1 92.88 69 GLY B C 1
ATOM 2179 O O . GLY B 1 69 ? 19.375 -1.347 -7.152 1 92.88 69 GLY B O 1
ATOM 2180 N N . ALA B 1 70 ? 17.234 -0.937 -7.75 1 95.12 70 ALA B N 1
ATOM 2181 C CA . ALA B 1 70 ? 16.672 -1.729 -6.664 1 95.12 70 ALA B CA 1
ATOM 2182 C C . ALA B 1 70 ? 15.359 -2.396 -7.094 1 95.12 70 ALA B C 1
ATOM 2184 O O . ALA B 1 70 ? 14.594 -1.828 -7.875 1 95.12 70 ALA B O 1
ATOM 2185 N N . TRP B 1 71 ? 15.164 -3.588 -6.625 1 96.19 71 TRP B N 1
ATOM 2186 C CA . TRP B 1 71 ? 13.898 -4.289 -6.832 1 96.19 71 TRP B CA 1
ATOM 2187 C C . TRP B 1 71 ? 13.148 -4.457 -5.516 1 96.19 71 TRP B C 1
ATOM 2189 O O . TRP B 1 71 ? 13.734 -4.848 -4.504 1 96.19 71 TRP B O 1
ATOM 2199 N N . LEU B 1 72 ? 11.898 -4.129 -5.566 1 96.75 72 LEU B N 1
ATOM 2200 C CA . LEU B 1 72 ? 11.047 -4.254 -4.391 1 96.75 72 LEU B CA 1
ATOM 2201 C C . LEU B 1 72 ? 9.82 -5.105 -4.699 1 96.75 72 LEU B C 1
ATOM 2203 O O . LEU B 1 72 ? 9.281 -5.047 -5.805 1 96.75 72 LEU B O 1
ATOM 2207 N N . ASN B 1 73 ? 9.445 -5.898 -3.752 1 96 73 ASN B N 1
ATOM 2208 C CA . ASN B 1 73 ? 8.109 -6.48 -3.693 1 96 73 ASN B CA 1
ATOM 2209 C C . ASN B 1 73 ? 7.223 -5.754 -2.688 1 96 73 ASN B C 1
ATOM 2211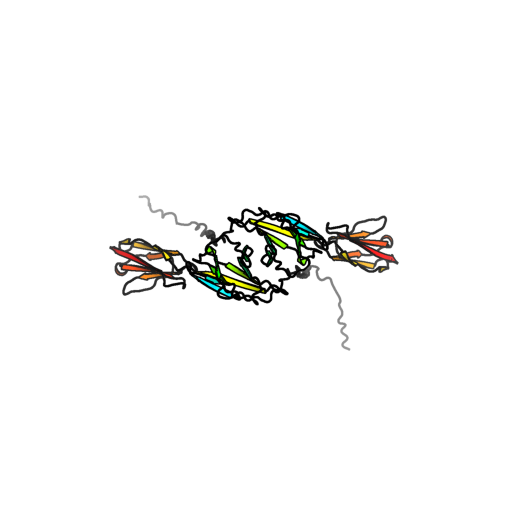 O O . ASN B 1 73 ? 7.355 -5.949 -1.479 1 96 73 ASN B O 1
ATOM 2215 N N . ARG B 1 74 ? 6.363 -4.926 -3.334 1 91.62 74 ARG B N 1
ATOM 2216 C CA . ARG B 1 74 ? 5.613 -4.012 -2.48 1 91.62 74 ARG B CA 1
ATOM 2217 C C . ARG B 1 74 ? 6.551 -3.139 -1.655 1 91.62 74 ARG B C 1
ATOM 2219 O O . ARG B 1 74 ? 7.34 -2.369 -2.209 1 91.62 74 ARG B O 1
ATOM 2226 N N . SER B 1 75 ? 6.734 -3.389 -0.394 1 88.81 75 SER B N 1
ATOM 2227 C CA . SER B 1 75 ? 7.562 -2.523 0.439 1 88.81 75 SER B CA 1
ATOM 2228 C C . SER B 1 75 ? 8.82 -3.248 0.908 1 88.81 75 SER B C 1
ATOM 2230 O O . SER B 1 75 ? 9.594 -2.707 1.698 1 88.81 75 SER B O 1
ATOM 2232 N N . SER B 1 76 ? 8.977 -4.371 0.377 1 92.44 76 SER B N 1
ATOM 2233 C CA . SER B 1 76 ? 10.141 -5.148 0.776 1 92.44 76 SER B CA 1
ATOM 2234 C C . SER B 1 76 ? 11.234 -5.094 -0.29 1 92.44 76 SER B C 1
ATOM 2236 O O . SER B 1 76 ? 10.984 -5.395 -1.458 1 92.44 76 SER B O 1
ATOM 2238 N N . ILE B 1 77 ? 12.383 -4.77 0.182 1 94.81 77 ILE B N 1
ATOM 2239 C CA . ILE B 1 77 ? 13.5 -4.719 -0.75 1 94.81 77 ILE B CA 1
ATOM 2240 C C . ILE B 1 77 ? 14 -6.133 -1.032 1 94.81 77 ILE B C 1
ATOM 2242 O O . ILE B 1 77 ? 14.211 -6.922 -0.107 1 94.81 77 ILE B O 1
ATOM 2246 N N . ILE B 1 78 ? 14.133 -6.426 -2.26 1 96.06 78 ILE B N 1
ATOM 2247 C CA . ILE B 1 78 ? 14.727 -7.695 -2.666 1 96.06 78 ILE B CA 1
ATOM 2248 C C . ILE B 1 78 ? 16.219 -7.516 -2.916 1 96.06 78 ILE B C 1
ATOM 2250 O O . ILE B 1 78 ? 17.047 -8.266 -2.377 1 96.06 78 ILE B O 1
ATOM 2254 N N . PHE B 1 79 ? 16.562 -6.551 -3.746 1 95.31 79 PHE B N 1
ATOM 2255 C CA . PHE B 1 79 ? 17.922 -6.16 -4.055 1 95.31 79 PHE B CA 1
ATOM 2256 C C . PHE B 1 79 ? 18.062 -4.645 -4.094 1 95.31 79 PHE B C 1
ATOM 2258 O O . PHE B 1 79 ? 17.156 -3.943 -4.543 1 95.31 79 PHE B O 1
ATOM 2265 N N . ALA B 1 80 ? 19.156 -4.129 -3.691 1 94 80 ALA B N 1
ATOM 2266 C CA . ALA B 1 80 ? 19.578 -2.744 -3.885 1 94 80 ALA B CA 1
ATOM 2267 C C . ALA B 1 80 ? 21.047 -2.68 -4.332 1 94 80 ALA B C 1
ATOM 2269 O O . ALA B 1 80 ? 21.953 -2.961 -3.547 1 94 80 ALA B O 1
ATOM 2270 N N . GLY B 1 81 ? 21.188 -2.195 -5.543 1 91.25 81 GLY B N 1
ATOM 2271 C CA . GLY B 1 81 ? 22.531 -2.348 -6.098 1 91.25 81 GLY B CA 1
ATOM 2272 C C . GLY B 1 81 ? 22.984 -3.789 -6.152 1 91.25 81 GLY B C 1
ATOM 2273 O O . GLY B 1 81 ? 22.281 -4.66 -6.664 1 91.25 81 GLY B O 1
ATOM 2274 N N . GLY B 1 82 ? 24.109 -4.027 -5.621 1 90.19 82 GLY B N 1
ATOM 2275 C CA . GLY B 1 82 ? 24.656 -5.375 -5.594 1 90.19 82 GLY B CA 1
ATOM 2276 C C . GLY B 1 82 ? 24.281 -6.141 -4.34 1 90.19 82 GLY B C 1
ATOM 2277 O O . GLY B 1 82 ? 24.594 -7.328 -4.215 1 90.19 82 GLY B O 1
ATOM 2278 N N . ASP B 1 83 ? 23.594 -5.496 -3.459 1 91.5 83 ASP B N 1
ATOM 2279 C CA . ASP B 1 83 ? 23.266 -6.121 -2.178 1 91.5 83 ASP B CA 1
ATOM 2280 C C . ASP B 1 83 ? 21.969 -6.902 -2.258 1 91.5 83 ASP B C 1
ATOM 2282 O O . ASP B 1 83 ? 20.922 -6.352 -2.615 1 91.5 83 ASP B O 1
ATOM 2286 N N . LYS B 1 84 ? 22.047 -8.141 -1.832 1 93.06 84 LYS B N 1
ATOM 2287 C CA . LYS B 1 84 ? 20.828 -8.938 -1.751 1 93.06 84 LYS B CA 1
ATOM 2288 C C . LYS B 1 84 ? 20.188 -8.82 -0.374 1 93.06 84 LYS B C 1
ATOM 2290 O O . LYS B 1 84 ? 20.797 -9.172 0.638 1 93.06 84 LYS B O 1
ATOM 2295 N N . TRP B 1 85 ? 18.984 -8.367 -0.336 1 92.88 85 TRP B N 1
ATOM 2296 C CA . TRP B 1 85 ? 18.25 -8.188 0.912 1 92.88 85 TRP B CA 1
ATOM 2297 C C . TRP B 1 85 ? 17.312 -9.359 1.172 1 92.88 85 TRP B C 1
ATOM 2299 O O . TRP B 1 85 ? 17.047 -9.711 2.324 1 92.88 85 TRP B O 1
ATOM 2309 N N . SER B 1 86 ? 16.781 -9.969 0.133 1 93 86 SER B N 1
ATOM 2310 C CA . SER B 1 86 ? 15.898 -11.125 0.253 1 93 86 SER B CA 1
ATOM 2311 C C . SER B 1 86 ? 16.688 -12.383 0.607 1 93 86 SER B C 1
ATOM 2313 O O . SER B 1 86 ? 17.781 -12.602 0.09 1 93 86 SER B O 1
ATOM 2315 N N . VAL B 1 87 ? 16.094 -13.148 1.465 1 91.94 87 VAL B N 1
ATOM 2316 C CA . VAL B 1 87 ? 16.75 -14.406 1.836 1 91.94 87 VAL B CA 1
ATOM 2317 C C . VAL B 1 87 ? 16.312 -15.508 0.878 1 91.94 87 VAL B C 1
ATOM 2319 O O . VAL B 1 87 ? 16.781 -16.641 0.982 1 91.94 87 VAL B O 1
ATOM 2322 N N . ASP B 1 88 ? 15.422 -15.203 -0.028 1 93.69 88 ASP B N 1
ATOM 2323 C CA . ASP B 1 88 ? 14.938 -16.172 -1.007 1 93.69 88 ASP B CA 1
ATOM 2324 C C . ASP B 1 88 ? 16.031 -16.562 -1.988 1 93.69 88 ASP B C 1
ATOM 2326 O O . ASP B 1 88 ? 16.484 -15.734 -2.781 1 93.69 88 ASP B O 1
ATOM 2330 N N . PRO B 1 89 ? 16.562 -17.828 -1.95 1 95.69 89 PRO B N 1
ATOM 2331 C CA . PRO B 1 89 ? 17.656 -18.234 -2.828 1 95.69 89 PRO B CA 1
ATOM 2332 C C . PRO B 1 89 ? 17.25 -18.266 -4.301 1 95.69 89 PRO B C 1
ATOM 2334 O O . PRO B 1 89 ? 18.125 -18.328 -5.18 1 95.69 89 PRO B O 1
ATOM 2337 N N . ARG B 1 90 ? 16 -18.234 -4.598 1 97.62 90 ARG B N 1
ATOM 2338 C CA . ARG B 1 90 ? 15.5 -18.359 -5.961 1 97.62 90 ARG B CA 1
ATOM 2339 C C . ARG B 1 90 ? 15.672 -17.062 -6.738 1 97.62 90 ARG B C 1
ATOM 2341 O O . ARG B 1 90 ? 15.57 -17.047 -7.965 1 97.62 90 ARG B O 1
ATOM 2348 N N . VAL B 1 91 ? 15.828 -15.938 -5.984 1 97.25 91 VAL B N 1
ATOM 2349 C CA . VAL B 1 91 ? 15.852 -14.648 -6.668 1 97.25 91 VAL B CA 1
ATOM 2350 C C . VAL B 1 91 ? 17.297 -14.234 -6.938 1 97.25 91 VAL B C 1
ATOM 2352 O O . VAL B 1 91 ? 18.188 -14.492 -6.121 1 97.25 91 VAL B O 1
ATOM 2355 N N . SER B 1 92 ? 17.516 -13.641 -8.125 1 97.12 92 SER B N 1
ATOM 2356 C CA . SER B 1 92 ? 18.828 -13.125 -8.516 1 97.12 92 SER B CA 1
ATOM 2357 C C . SER B 1 92 ? 18.688 -11.984 -9.523 1 97.12 92 SER B C 1
ATOM 2359 O O . SER B 1 92 ? 17.609 -11.773 -10.094 1 97.12 92 SER B O 1
ATOM 2361 N N . ILE B 1 93 ? 19.734 -11.211 -9.609 1 96.44 93 ILE B N 1
ATOM 2362 C CA . ILE B 1 93 ? 19.766 -10.141 -10.602 1 96.44 93 ILE B CA 1
ATOM 2363 C C . ILE B 1 93 ? 20.547 -10.609 -11.836 1 96.44 93 ILE B C 1
ATOM 2365 O O . ILE B 1 93 ? 21.656 -11.117 -11.719 1 96.44 93 ILE B O 1
ATOM 2369 N N . ALA B 1 94 ? 19.766 -10.469 -12.945 1 87.06 94 ALA B N 1
ATOM 2370 C CA . ALA B 1 94 ? 20.438 -10.766 -14.203 1 87.06 94 ALA B CA 1
ATOM 2371 C C . ALA B 1 94 ? 21.219 -9.562 -14.719 1 87.06 94 ALA B C 1
ATOM 2373 O O . ALA B 1 94 ? 20.672 -8.453 -14.805 1 87.06 94 ALA B O 1
ATOM 2374 N N . THR B 1 95 ? 22.5 -9.633 -14.844 1 74.94 95 THR B N 1
ATOM 2375 C CA . THR B 1 95 ? 23.328 -8.523 -15.305 1 74.94 95 THR B CA 1
ATOM 2376 C C . THR B 1 95 ? 24.031 -8.875 -16.609 1 74.94 95 THR B C 1
ATOM 2378 O O . THR B 1 95 ? 25.25 -9.102 -16.609 1 74.94 95 THR B O 1
ATOM 2381 N N . ALA B 1 96 ? 23.266 -9.133 -17.609 1 72.62 96 ALA B N 1
ATOM 2382 C CA . ALA B 1 96 ? 23.891 -9.469 -18.891 1 72.62 96 ALA B CA 1
ATOM 2383 C C . ALA B 1 96 ? 24.812 -8.352 -19.359 1 72.62 96 ALA B C 1
ATOM 2385 O O . ALA B 1 96 ? 25.891 -8.609 -19.906 1 72.62 96 ALA B O 1
ATOM 2386 N N . ASN B 1 97 ? 24.438 -7.172 -19.203 1 80.5 97 ASN B N 1
ATOM 2387 C CA . ASN B 1 97 ? 25.25 -5.992 -19.484 1 80.5 97 ASN B CA 1
ATOM 2388 C C . ASN B 1 97 ? 25.094 -4.941 -18.375 1 80.5 97 ASN B C 1
ATOM 2390 O O . ASN B 1 97 ? 24.344 -5.137 -17.422 1 80.5 97 ASN B O 1
ATOM 2394 N N . LYS B 1 98 ? 25.875 -3.859 -18.547 1 81.19 98 LYS B N 1
ATOM 2395 C CA . LYS B 1 98 ? 25.969 -2.873 -17.469 1 81.19 98 LYS B CA 1
ATOM 2396 C C . LYS B 1 98 ? 24.656 -2.123 -17.281 1 81.19 98 LYS B C 1
ATOM 2398 O O . LYS B 1 98 ? 24.438 -1.512 -16.234 1 81.19 98 LYS B O 1
ATOM 2403 N N . ARG B 1 99 ? 23.781 -2.295 -18.234 1 88.38 99 ARG B N 1
ATOM 2404 C CA . ARG B 1 99 ? 22.562 -1.491 -18.172 1 88.38 99 ARG B CA 1
ATOM 2405 C C . ARG B 1 99 ? 21.375 -2.33 -17.703 1 88.38 99 ARG B C 1
ATOM 2407 O O . ARG B 1 99 ? 20.344 -1.786 -17.297 1 88.38 99 ARG B O 1
ATOM 2414 N N . GLU B 1 100 ? 21.547 -3.6 -17.734 1 91.31 100 GLU B N 1
ATOM 2415 C CA . GLU B 1 100 ? 20.406 -4.453 -17.375 1 91.31 100 GLU B CA 1
ATOM 2416 C C . GLU B 1 100 ? 20.406 -4.762 -15.891 1 91.31 100 GLU B C 1
ATOM 2418 O O . GLU B 1 100 ? 21.422 -5.18 -15.336 1 91.31 100 GLU B O 1
ATOM 2423 N N . TYR B 1 101 ? 19.391 -4.508 -15.227 1 93.75 101 TYR B N 1
ATOM 2424 C CA . TYR B 1 101 ? 19.141 -4.828 -13.82 1 93.75 101 TYR B CA 1
ATOM 2425 C C . TYR B 1 101 ? 17.828 -5.578 -13.656 1 93.75 101 TYR B C 1
ATOM 2427 O O . TYR B 1 101 ? 16.922 -5.121 -12.945 1 93.75 101 TYR B O 1
ATOM 2435 N N . SER B 1 102 ? 17.734 -6.773 -14.297 1 96.62 102 SER B N 1
ATOM 2436 C CA . SER B 1 102 ? 16.516 -7.566 -14.32 1 96.62 102 SER B CA 1
ATOM 2437 C C . SER B 1 102 ? 16.484 -8.57 -13.172 1 96.62 102 SER B C 1
ATOM 2439 O O . SER B 1 102 ? 17.516 -9.148 -12.812 1 96.62 102 SER B O 1
ATOM 2441 N N . LEU B 1 103 ? 15.367 -8.758 -12.641 1 97.88 103 LEU B N 1
ATOM 2442 C CA . LEU B 1 103 ? 15.148 -9.703 -11.555 1 97.88 103 LEU B CA 1
ATOM 2443 C C . LEU B 1 103 ? 14.719 -11.062 -12.086 1 97.88 103 LEU B C 1
ATOM 2445 O O . LEU B 1 103 ? 13.781 -11.148 -12.883 1 97.88 103 LEU B O 1
ATOM 2449 N N . GLN B 1 104 ? 15.383 -12.078 -11.672 1 98.19 104 GLN B N 1
ATOM 2450 C CA . GLN B 1 104 ? 15.031 -13.453 -12.031 1 98.19 104 GLN B CA 1
ATOM 2451 C C . GLN B 1 104 ? 14.508 -14.219 -10.82 1 98.19 104 GLN B C 1
ATOM 2453 O O . GLN B 1 104 ? 15.125 -14.219 -9.758 1 98.19 104 GLN B O 1
ATOM 2458 N N . ILE B 1 105 ? 13.383 -14.82 -10.945 1 98.44 105 ILE B N 1
ATOM 2459 C CA . ILE B 1 105 ? 12.805 -15.695 -9.938 1 98.44 105 ILE B CA 1
ATOM 2460 C C . ILE B 1 105 ? 12.672 -17.109 -10.492 1 98.44 105 ILE B C 1
ATOM 2462 O O . ILE B 1 105 ? 11.891 -17.344 -11.422 1 98.44 105 ILE B O 1
ATOM 2466 N N . GLN B 1 106 ? 13.383 -17.984 -9.922 1 98.44 106 GLN B N 1
ATOM 2467 C CA . GLN B 1 106 ? 13.328 -19.375 -10.375 1 98.44 106 GLN B CA 1
ATOM 2468 C C . GLN B 1 106 ? 12.188 -20.125 -9.711 1 98.44 106 GLN 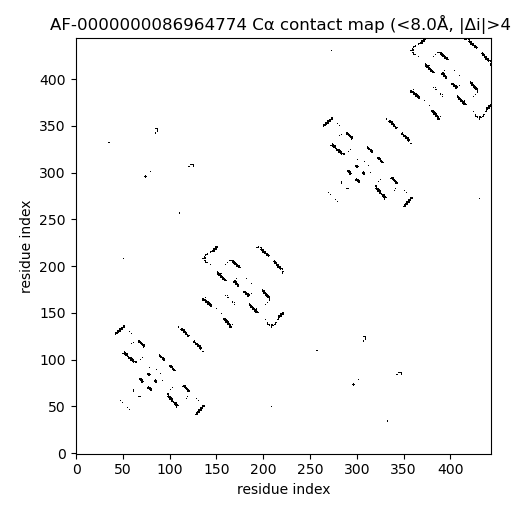B C 1
ATOM 2470 O O . GLN B 1 106 ? 11.812 -19.828 -8.578 1 98.44 106 GLN B O 1
ATOM 2475 N N . ASN B 1 107 ? 11.641 -21.125 -10.469 1 98.62 107 ASN B N 1
ATOM 2476 C CA . ASN B 1 107 ? 10.602 -22 -9.945 1 98.62 107 ASN B CA 1
ATOM 2477 C C . ASN B 1 107 ? 9.477 -21.203 -9.289 1 98.62 107 ASN B C 1
ATOM 2479 O O . ASN B 1 107 ? 9.148 -21.406 -8.117 1 98.62 107 ASN B O 1
ATOM 2483 N N . VAL B 1 108 ? 8.883 -20.406 -10.07 1 98.56 108 VAL B N 1
ATOM 2484 C CA . VAL B 1 108 ? 7.879 -19.469 -9.578 1 98.56 108 VAL B CA 1
ATOM 2485 C C . VAL B 1 108 ? 6.727 -20.234 -8.938 1 98.56 108 VAL B C 1
ATOM 2487 O O . VAL B 1 108 ? 6.32 -21.297 -9.43 1 98.56 108 VAL B O 1
ATOM 2490 N N . ASP B 1 109 ? 6.199 -19.641 -7.867 1 98.38 109 ASP B N 1
ATOM 2491 C CA . ASP B 1 109 ? 5.043 -20.188 -7.164 1 98.38 109 ASP B CA 1
ATOM 2492 C C . ASP B 1 109 ? 3.916 -19.156 -7.078 1 98.38 109 ASP B C 1
ATOM 2494 O O . ASP B 1 109 ? 4.125 -17.969 -7.355 1 98.38 109 ASP B O 1
ATOM 2498 N N . VAL B 1 110 ? 2.721 -19.609 -6.715 1 98.19 110 VAL B N 1
ATOM 2499 C CA . VAL B 1 110 ? 1.555 -18.719 -6.652 1 98.19 110 VAL B CA 1
ATOM 2500 C C . VAL B 1 110 ? 1.821 -17.578 -5.676 1 98.19 110 VAL B C 1
ATOM 2502 O O . VAL B 1 110 ? 1.335 -16.469 -5.871 1 98.19 110 VAL B O 1
ATOM 2505 N N . SER B 1 111 ? 2.658 -17.828 -4.641 1 97.38 111 SER B N 1
ATOM 2506 C CA . SER B 1 111 ? 2.969 -16.828 -3.621 1 97.38 111 SER B CA 1
ATOM 2507 C C . SER B 1 111 ? 3.799 -15.688 -4.199 1 97.38 111 SER B C 1
ATOM 2509 O O . SER B 1 111 ? 3.91 -14.625 -3.588 1 97.38 111 SER B O 1
ATOM 2511 N N . ASP B 1 112 ? 4.371 -15.859 -5.344 1 98.06 112 ASP B N 1
ATOM 2512 C CA . ASP B 1 112 ? 5.223 -14.859 -5.969 1 98.06 112 ASP B CA 1
ATOM 2513 C C . ASP B 1 112 ? 4.391 -13.82 -6.719 1 98.06 112 ASP B C 1
ATOM 2515 O O . ASP B 1 112 ? 4.918 -12.805 -7.176 1 98.06 112 ASP B O 1
ATOM 2519 N N . ASP B 1 113 ? 3.094 -14.039 -6.785 1 97.81 113 ASP B N 1
ATOM 2520 C CA . ASP B 1 113 ? 2.221 -13.094 -7.477 1 97.81 113 ASP B CA 1
ATOM 2521 C C . ASP B 1 113 ? 2.262 -11.719 -6.812 1 97.81 113 ASP B C 1
ATOM 2523 O O . ASP B 1 113 ? 2.482 -11.609 -5.605 1 97.81 113 ASP B O 1
ATOM 2527 N N . GLY B 1 114 ? 2.039 -10.688 -7.754 1 97.56 114 GLY B N 1
ATOM 2528 C CA . GLY B 1 114 ? 1.868 -9.367 -7.172 1 97.56 114 GLY B CA 1
ATOM 2529 C C . GLY B 1 114 ? 2.693 -8.297 -7.867 1 97.56 114 GLY B C 1
ATOM 2530 O O . GLY B 1 114 ? 3.121 -8.477 -9.008 1 97.56 114 GLY B O 1
ATOM 2531 N N . LEU B 1 115 ? 2.852 -7.18 -7.215 1 97.06 115 LEU B N 1
ATOM 2532 C CA . LEU B 1 115 ? 3.48 -5.984 -7.766 1 97.06 115 LEU B CA 1
ATOM 2533 C C . LEU B 1 115 ? 4.961 -5.934 -7.402 1 97.06 115 LEU B C 1
ATOM 2535 O O . LEU B 1 115 ? 5.32 -6.066 -6.23 1 97.06 115 LEU B O 1
ATOM 2539 N N . TYR B 1 116 ? 5.742 -5.805 -8.391 1 97.56 116 TYR B N 1
ATOM 2540 C CA . TYR B 1 116 ? 7.176 -5.598 -8.242 1 97.56 116 TYR B CA 1
ATOM 2541 C C . TYR B 1 116 ? 7.59 -4.23 -8.781 1 97.56 116 TYR B C 1
ATOM 2543 O O . TYR B 1 116 ? 7.09 -3.787 -9.812 1 97.56 116 TYR B O 1
ATOM 2551 N N . THR B 1 117 ? 8.492 -3.562 -8.055 1 96.38 117 THR B N 1
ATOM 2552 C CA . THR B 1 117 ? 8.906 -2.219 -8.438 1 96.38 117 THR B CA 1
ATOM 2553 C C . THR B 1 117 ? 10.422 -2.156 -8.625 1 96.38 117 THR B C 1
ATOM 2555 O O . THR B 1 117 ? 11.18 -2.625 -7.773 1 96.38 117 THR B O 1
ATOM 2558 N N . CYS B 1 118 ? 10.812 -1.716 -9.773 1 95 118 CYS B N 1
ATOM 2559 C CA . CYS B 1 118 ? 12.219 -1.396 -10.008 1 95 118 CYS B CA 1
ATOM 2560 C C . CYS B 1 118 ? 12.477 0.095 -9.82 1 95 118 CYS B C 1
ATOM 2562 O O . CYS B 1 118 ? 11.82 0.926 -10.453 1 95 118 CYS B O 1
ATOM 2564 N N . SER B 1 119 ? 13.344 0.403 -8.883 1 93.19 119 SER B N 1
ATOM 2565 C CA . SER B 1 119 ? 13.734 1.789 -8.648 1 93.19 119 SER B CA 1
ATOM 2566 C C . SER B 1 119 ? 15.148 2.059 -9.141 1 93.19 119 SER B C 1
ATOM 2568 O O . SER B 1 119 ? 16.078 1.295 -8.844 1 93.19 119 SER B O 1
ATOM 2570 N N . VAL B 1 120 ? 15.242 3.104 -9.906 1 91.06 120 VAL B N 1
ATOM 2571 C CA . VAL B 1 120 ? 16.547 3.488 -10.414 1 91.06 120 VAL B CA 1
ATOM 2572 C C . VAL B 1 120 ? 16.984 4.805 -9.773 1 91.06 120 VAL B C 1
ATOM 2574 O O . VAL B 1 120 ? 16.266 5.801 -9.828 1 91.06 120 VAL B O 1
ATOM 2577 N N . GLN B 1 121 ? 18.156 4.648 -9.094 1 88.31 121 GLN B N 1
ATOM 2578 C CA . GLN B 1 121 ? 18.719 5.824 -8.438 1 88.31 121 GLN B CA 1
ATOM 2579 C C . GLN B 1 121 ? 19.203 6.844 -9.461 1 88.31 121 GLN B C 1
ATOM 2581 O O . GLN B 1 121 ? 19.969 6.504 -10.359 1 88.31 121 GLN B O 1
ATOM 2586 N N . THR B 1 122 ? 18.562 8.031 -9.508 1 76.81 122 THR B N 1
ATOM 2587 C CA . THR B 1 122 ? 19.031 9.094 -10.398 1 76.81 122 THR B CA 1
ATOM 2588 C C . THR B 1 122 ? 19.375 10.352 -9.609 1 76.81 122 THR B C 1
ATOM 2590 O O . THR B 1 122 ? 19 10.469 -8.43 1 76.81 122 THR B O 1
ATOM 2593 N N . GLN B 1 123 ? 20.281 11.188 -10.18 1 71.5 123 GLN B N 1
ATOM 2594 C CA . GLN B 1 123 ? 20.688 12.438 -9.539 1 71.5 123 GLN B CA 1
ATOM 2595 C C . GLN B 1 123 ? 19.531 13.422 -9.469 1 71.5 123 GLN B C 1
ATOM 2597 O O . GLN B 1 123 ? 19.547 14.344 -8.656 1 71.5 123 GLN B O 1
ATOM 2602 N N . HIS B 1 124 ? 18.5 13.242 -10.258 1 70.56 124 HIS B N 1
ATOM 2603 C CA . HIS B 1 124 ? 17.422 14.234 -10.344 1 70.56 124 HIS B CA 1
ATOM 2604 C C . HIS B 1 124 ? 16.125 13.695 -9.766 1 70.56 124 HIS B C 1
ATOM 2606 O O . HIS B 1 124 ? 15.609 14.219 -8.773 1 70.56 124 HIS B O 1
ATOM 2612 N N . THR B 1 125 ? 15.43 12.82 -10.469 1 68.44 125 THR B N 1
ATOM 2613 C CA . THR B 1 125 ? 14.18 12.227 -10.016 1 68.44 125 THR B CA 1
ATOM 2614 C C . THR B 1 125 ? 14.234 10.711 -10.109 1 68.44 125 THR B C 1
ATOM 2616 O O . THR B 1 125 ? 14.492 10.156 -11.18 1 68.44 125 THR B O 1
ATOM 2619 N N . PRO B 1 126 ? 14.125 10.18 -8.93 1 74.81 126 PRO B N 1
ATOM 2620 C CA . PRO B 1 126 ? 14.102 8.719 -9.008 1 74.81 126 PRO B CA 1
ATOM 2621 C C . PRO B 1 126 ? 13.055 8.195 -9.992 1 74.81 126 PRO B C 1
ATOM 2623 O O . PRO B 1 126 ? 11.961 8.75 -10.086 1 74.81 126 PRO B O 1
ATOM 2626 N N . ARG B 1 127 ? 13.508 7.332 -10.898 1 85.56 127 ARG B N 1
ATOM 2627 C CA . ARG B 1 127 ? 12.617 6.68 -11.852 1 85.56 127 ARG B CA 1
ATOM 2628 C C . ARG B 1 127 ? 12.195 5.297 -11.359 1 85.56 127 ARG B C 1
ATOM 2630 O O . ARG B 1 127 ? 13.023 4.555 -10.812 1 85.56 127 ARG B O 1
ATOM 2637 N N . THR B 1 128 ? 10.898 5.027 -11.414 1 90.38 128 THR B N 1
ATOM 2638 C CA . THR B 1 128 ? 10.438 3.711 -10.984 1 90.38 128 THR B CA 1
ATOM 2639 C C . THR B 1 128 ? 9.656 3.025 -12.102 1 90.38 128 THR B C 1
ATOM 2641 O O . THR B 1 128 ? 9.039 3.691 -12.938 1 90.38 128 THR B O 1
ATOM 2644 N N . MET B 1 129 ? 9.883 1.775 -12.258 1 91.5 129 MET B N 1
ATOM 2645 C CA . MET B 1 129 ? 9.102 0.904 -13.133 1 91.5 129 MET B CA 1
ATOM 2646 C C . MET B 1 129 ? 8.422 -0.201 -12.336 1 91.5 129 MET B C 1
ATOM 2648 O O . MET B 1 129 ? 8.984 -0.702 -11.359 1 91.5 129 MET B O 1
ATOM 2652 N N . GLN B 1 130 ? 7.188 -0.478 -12.734 1 95.5 130 GLN B N 1
ATOM 2653 C CA . GLN B 1 130 ? 6.461 -1.512 -12.008 1 95.5 130 GLN B CA 1
ATOM 2654 C C . GLN B 1 130 ? 6.066 -2.662 -12.93 1 95.5 130 GLN B C 1
ATOM 2656 O O . GLN B 1 130 ? 5.781 -2.447 -14.109 1 95.5 130 GLN B O 1
ATOM 2661 N N . VAL B 1 131 ? 6.102 -3.826 -12.391 1 96.81 131 VAL B N 1
ATOM 2662 C CA . VAL B 1 131 ? 5.676 -5.027 -13.094 1 96.81 131 VAL B CA 1
ATOM 2663 C C . VAL B 1 131 ? 4.707 -5.824 -12.227 1 96.81 131 VAL B C 1
ATOM 2665 O O . VAL B 1 131 ? 5 -6.109 -11.062 1 96.81 131 VAL B O 1
ATOM 2668 N N . TYR B 1 132 ? 3.543 -6.074 -12.742 1 98 132 TYR B N 1
ATOM 2669 C CA . TYR B 1 132 ? 2.633 -6.984 -12.047 1 98 132 TYR B CA 1
ATOM 2670 C C . TYR B 1 132 ? 2.83 -8.422 -12.523 1 98 132 TYR B C 1
ATOM 2672 O O . TYR B 1 132 ? 2.547 -8.742 -13.672 1 98 132 TYR B O 1
ATOM 2680 N N . LEU B 1 133 ? 3.25 -9.242 -11.648 1 98.5 133 LEU B N 1
ATOM 2681 C CA . LEU B 1 133 ? 3.492 -10.648 -11.953 1 98.5 133 LEU B CA 1
ATOM 2682 C C . LEU B 1 133 ? 2.262 -11.492 -11.641 1 98.5 133 LEU B C 1
ATOM 2684 O O . LEU B 1 133 ? 1.765 -11.484 -10.516 1 98.5 133 LEU B O 1
ATOM 2688 N N . THR B 1 134 ? 1.797 -12.172 -12.641 1 98.44 134 THR B N 1
ATOM 2689 C CA . THR B 1 134 ? 0.693 -13.109 -12.469 1 98.44 134 THR B CA 1
ATOM 2690 C C . THR B 1 134 ? 1.168 -14.547 -12.672 1 98.44 134 THR B C 1
ATOM 2692 O O . THR B 1 134 ? 1.768 -14.859 -13.703 1 98.44 134 THR B O 1
ATOM 2695 N N . VAL B 1 135 ? 0.885 -15.352 -11.719 1 98.62 135 VAL B N 1
ATOM 2696 C CA . VAL B 1 135 ? 1.261 -16.75 -11.828 1 98.62 135 VAL B CA 1
ATOM 2697 C C . VAL B 1 135 ? 0.021 -17.594 -12.109 1 98.62 135 VAL B C 1
ATOM 2699 O O . VAL B 1 135 ? -0.957 -17.547 -11.359 1 98.62 135 VAL B O 1
ATOM 2702 N N . LYS B 1 136 ? 0.104 -18.344 -13.18 1 98.81 136 LYS B N 1
ATOM 2703 C CA . LYS B 1 136 ? -0.982 -19.25 -13.539 1 98.81 136 LYS B CA 1
ATOM 2704 C C . LYS B 1 136 ? -0.615 -20.703 -13.219 1 98.81 136 LYS B C 1
ATOM 2706 O O . LYS B 1 136 ? 0.566 -21.047 -13.156 1 98.81 136 LYS B O 1
ATOM 2711 N N . VAL B 1 137 ? -1.666 -21.5 -12.969 1 98.69 137 VAL B N 1
ATOM 2712 C CA . VAL B 1 137 ? -1.472 -22.906 -12.648 1 98.69 137 VAL B CA 1
ATOM 2713 C C . VAL B 1 137 ? -2.316 -23.766 -13.586 1 98.69 137 VAL B C 1
ATOM 2715 O O . VAL B 1 137 ? -3.523 -23.547 -13.719 1 98.69 137 VAL B O 1
ATOM 2718 N N . SER B 1 138 ? -1.671 -24.75 -14.203 1 98.31 138 SER B N 1
ATOM 2719 C CA . SER B 1 138 ? -2.379 -25.672 -15.086 1 98.31 138 SER B CA 1
ATOM 2720 C C . SER B 1 138 ? -3.469 -26.422 -14.336 1 98.31 138 SER B C 1
ATOM 2722 O O . SER B 1 138 ? -3.311 -26.734 -13.148 1 98.31 138 SER B O 1
ATOM 2724 N N . PRO B 1 139 ? -4.555 -26.672 -15.016 1 98.56 139 PRO B N 1
ATOM 2725 C CA . PRO B 1 139 ? -5.602 -27.453 -14.344 1 98.56 139 PRO B CA 1
ATOM 27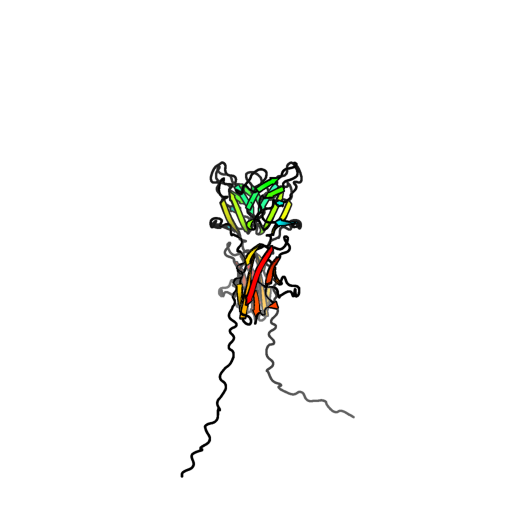26 C C . PRO B 1 139 ? -5.164 -28.875 -14.031 1 98.56 139 PRO B C 1
ATOM 2728 O O . PRO B 1 139 ? -4.445 -29.5 -14.812 1 98.56 139 PRO B O 1
ATOM 2731 N N . LYS B 1 140 ? -5.602 -29.375 -12.922 1 98.31 140 LYS B N 1
ATOM 2732 C CA . LYS B 1 140 ? -5.355 -30.75 -12.5 1 98.31 140 LYS B CA 1
ATOM 2733 C C . LYS B 1 140 ? -6.586 -31.344 -11.82 1 98.31 140 LYS B C 1
ATOM 2735 O O . LYS B 1 140 ? -7.109 -30.766 -10.859 1 98.31 140 LYS B O 1
ATOM 2740 N N . ILE B 1 141 ? -7.027 -32.438 -12.336 1 98.62 141 ILE B N 1
ATOM 2741 C CA . ILE B 1 141 ? -8.133 -33.125 -11.68 1 98.62 141 ILE B CA 1
ATOM 2742 C C . ILE B 1 141 ? -7.613 -33.844 -10.445 1 98.62 141 ILE B C 1
ATOM 2744 O O . ILE B 1 141 ? -6.84 -34.812 -10.555 1 98.62 141 ILE B O 1
ATOM 2748 N N . SER B 1 142 ? -8.117 -33.344 -9.359 1 97.88 142 SER B N 1
ATOM 2749 C CA . SER B 1 142 ? -7.648 -33.906 -8.094 1 97.88 142 SER B CA 1
ATOM 2750 C C . SER B 1 142 ? -8.453 -35.125 -7.691 1 97.88 142 SER B C 1
ATOM 2752 O O . SER B 1 142 ? -7.953 -36 -6.961 1 97.88 142 SER B O 1
ATOM 2754 N N . HIS B 1 143 ? -9.688 -35.094 -8.141 1 98 143 HIS B N 1
ATOM 2755 C CA . HIS B 1 143 ? -10.547 -36.219 -7.789 1 98 143 HIS B CA 1
ATOM 2756 C C . HIS B 1 143 ? -11.57 -36.5 -8.883 1 98 143 HIS B C 1
ATOM 2758 O O . HIS B 1 143 ? -12.125 -35.562 -9.469 1 98 143 HIS B O 1
ATOM 2764 N N . ILE B 1 144 ? -11.812 -37.844 -9.148 1 97.94 144 ILE B N 1
ATOM 2765 C CA . ILE B 1 144 ? -12.922 -38.281 -9.992 1 97.94 144 ILE B CA 1
ATOM 2766 C C . ILE B 1 144 ? -13.57 -39.531 -9.398 1 97.94 144 ILE B C 1
ATOM 2768 O O . ILE B 1 144 ? -12.906 -40.312 -8.719 1 97.94 144 ILE B O 1
ATOM 2772 N N . SER B 1 145 ? -14.883 -39.625 -9.688 1 98.12 145 SER B N 1
ATOM 2773 C CA . SER B 1 145 ? -15.602 -40.812 -9.203 1 98.12 145 SER B CA 1
ATOM 2774 C C . SER B 1 145 ? -14.914 -42.094 -9.648 1 98.12 145 SER B C 1
ATOM 2776 O O . SER B 1 145 ? -14.328 -42.125 -10.734 1 98.12 145 SER B O 1
ATOM 2778 N N . ASN B 1 146 ? -15.023 -43.156 -8.75 1 97.75 146 ASN B N 1
ATOM 2779 C CA . ASN B 1 146 ? -14.609 -44.5 -9.164 1 97.75 146 ASN B CA 1
ATOM 2780 C C . ASN B 1 146 ? -15.586 -45.094 -10.164 1 97.75 146 ASN B C 1
ATOM 2782 O O . ASN B 1 146 ? -16.719 -44.625 -10.297 1 97.75 146 ASN B O 1
ATOM 2786 N N . ASP B 1 147 ? -15 -46.156 -10.906 1 97.81 147 ASP B N 1
ATOM 2787 C CA . ASP B 1 147 ? -15.914 -46.906 -11.75 1 97.81 147 ASP B CA 1
ATOM 2788 C C . ASP B 1 147 ? -17.125 -47.375 -10.953 1 97.81 147 ASP B C 1
ATOM 2790 O O . ASP B 1 147 ? -17 -47.781 -9.797 1 97.81 147 ASP B O 1
ATOM 2794 N N . ILE B 1 148 ? -18.25 -47.344 -11.609 1 97 148 ILE B N 1
ATOM 2795 C CA . ILE B 1 148 ? -19.453 -47.719 -10.859 1 97 148 ILE B CA 1
ATOM 2796 C C . ILE B 1 148 ? -20.281 -48.719 -11.648 1 97 148 ILE B C 1
ATOM 2798 O O . ILE B 1 148 ? -20.328 -48.656 -12.883 1 97 148 ILE B O 1
ATOM 2802 N N . VAL B 1 149 ? -20.891 -49.656 -10.961 1 97.5 149 VAL B N 1
ATOM 2803 C CA . VAL B 1 149 ? -21.891 -50.594 -11.492 1 97.5 149 VAL B CA 1
ATOM 2804 C C . VAL B 1 149 ? -23.281 -50.188 -10.977 1 97.5 149 VAL B C 1
ATOM 2806 O O . VAL B 1 149 ? -23.5 -50.156 -9.766 1 97.5 149 VAL B O 1
ATOM 2809 N N . ALA B 1 150 ? -24.172 -49.938 -11.914 1 96.88 150 ALA B N 1
ATOM 2810 C CA . ALA B 1 150 ? -25.516 -49.531 -11.539 1 96.88 150 ALA B CA 1
ATOM 2811 C C . ALA B 1 150 ? -26.578 -50.375 -12.211 1 96.88 150 ALA B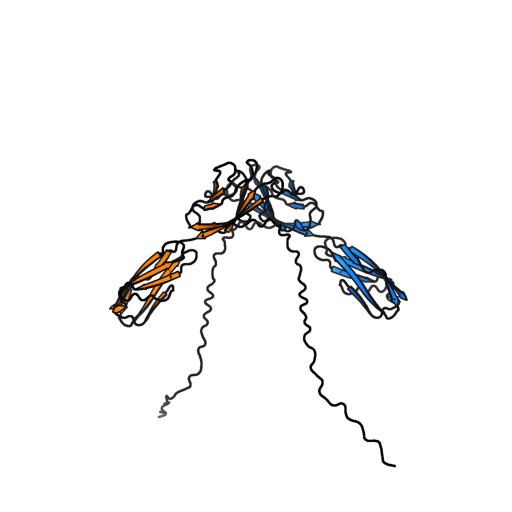 C 1
ATOM 2813 O O . ALA B 1 150 ? -26.328 -50.969 -13.266 1 96.88 150 ALA B O 1
ATOM 2814 N N . ASN B 1 151 ? -27.766 -50.5 -11.484 1 97.5 151 ASN B N 1
ATOM 2815 C CA . ASN B 1 151 ? -28.922 -51.156 -12.117 1 97.5 151 ASN B CA 1
ATOM 2816 C C . ASN B 1 151 ? -29.703 -50.156 -12.984 1 97.5 151 ASN B C 1
ATOM 2818 O O . ASN B 1 151 ? -29.844 -49 -12.633 1 97.5 151 ASN B O 1
ATOM 2822 N N . GLU B 1 152 ? -30.234 -50.812 -14.031 1 96.56 152 GLU B N 1
ATOM 2823 C CA . GLU B 1 152 ? -31.047 -49.969 -14.898 1 96.56 152 GLU B CA 1
ATOM 2824 C C . GLU B 1 152 ? -32.188 -49.312 -14.117 1 96.56 152 GLU B C 1
ATOM 2826 O O . GLU B 1 152 ? -32.812 -49.969 -13.273 1 96.56 152 GLU B O 1
ATOM 2831 N N . GLY B 1 153 ? -32.375 -48.031 -14.398 1 95.56 153 GLY B N 1
ATOM 2832 C CA . GLY B 1 153 ? -33.438 -47.281 -13.734 1 95.56 153 GLY B CA 1
ATOM 2833 C C . GLY B 1 153 ? -32.938 -46.5 -12.523 1 95.56 153 GLY B C 1
ATOM 2834 O O . GLY B 1 153 ? -33.656 -45.625 -12.023 1 95.56 153 GLY B O 1
ATOM 2835 N N . SER B 1 154 ? -31.734 -46.781 -12.078 1 96.75 154 SER B N 1
ATOM 2836 C CA . SER B 1 154 ? -31.188 -46.094 -10.898 1 96.75 154 SER B CA 1
ATOM 2837 C C . SER B 1 154 ? -30.672 -44.719 -11.25 1 96.75 154 SER B C 1
ATOM 2839 O O . SER B 1 154 ? -30.469 -44.375 -12.422 1 96.75 154 SER B O 1
ATOM 2841 N N . ASN B 1 155 ? -30.578 -43.844 -10.219 1 96.81 155 ASN B N 1
ATOM 2842 C CA . ASN B 1 155 ? -29.922 -42.562 -10.344 1 96.81 155 ASN B CA 1
ATOM 2843 C C . ASN B 1 155 ? -28.469 -42.625 -9.883 1 96.81 155 ASN B C 1
ATOM 2845 O O . ASN B 1 155 ? -28.172 -43.188 -8.828 1 96.81 155 ASN B O 1
ATOM 2849 N N . ILE B 1 156 ? -27.609 -42.062 -10.734 1 96.31 156 ILE B N 1
ATOM 2850 C CA . ILE B 1 156 ? -26.203 -42.031 -10.328 1 96.31 156 ILE B CA 1
ATOM 2851 C C . ILE B 1 156 ? -25.656 -40.625 -10.453 1 96.31 156 ILE B C 1
ATOM 2853 O O . ILE B 1 156 ? -26.203 -39.781 -11.188 1 96.31 156 ILE B O 1
ATOM 2857 N N . THR B 1 157 ? -24.641 -40.344 -9.648 1 96.56 157 THR B N 1
ATOM 2858 C CA . THR B 1 157 ? -23.938 -39.062 -9.703 1 96.56 157 THR B CA 1
ATOM 2859 C C . THR B 1 157 ? -22.422 -39.281 -9.836 1 96.56 157 THR B C 1
ATOM 2861 O O . THR B 1 157 ? -21.828 -40.031 -9.055 1 96.56 157 THR B O 1
ATOM 2864 N N . LEU B 1 158 ? -21.828 -38.719 -10.852 1 97 158 LEU B N 1
ATOM 2865 C CA . LEU B 1 158 ? -20.391 -38.719 -11.016 1 97 158 LEU B CA 1
ATOM 2866 C C . LEU B 1 158 ? -19.781 -37.375 -10.562 1 97 158 LEU B C 1
ATOM 2868 O O . LEU B 1 158 ? -20.375 -36.312 -10.812 1 97 158 LEU B O 1
ATOM 2872 N N . ALA B 1 159 ? -18.656 -37.469 -9.93 1 98.06 159 ALA B N 1
ATOM 2873 C CA . ALA B 1 159 ? -18 -36.281 -9.406 1 98.06 159 ALA B CA 1
ATOM 2874 C C . ALA B 1 159 ? -16.609 -36.094 -10.023 1 98.06 159 ALA B C 1
ATOM 2876 O O . ALA B 1 159 ? -15.922 -37.094 -10.289 1 98.06 159 ALA B O 1
ATOM 2877 N N . CYS B 1 160 ? -16.266 -34.906 -10.18 1 98.31 160 CYS B N 1
ATOM 2878 C CA . CYS B 1 160 ? -14.953 -34.531 -10.672 1 98.31 160 CYS B CA 1
ATOM 2879 C C . CYS B 1 160 ? -14.5 -33.219 -10.031 1 98.31 160 CYS B C 1
ATOM 2881 O O . CYS B 1 160 ? -15.211 -32.219 -10.109 1 98.31 160 CYS B O 1
ATOM 2883 N N . LEU B 1 161 ? -13.328 -33.188 -9.352 1 98.38 161 LEU B N 1
ATOM 2884 C CA . LEU B 1 161 ? -12.742 -32 -8.727 1 98.38 161 LEU B CA 1
ATOM 2885 C C . LEU B 1 161 ? -11.406 -31.656 -9.367 1 98.38 161 LEU B C 1
ATOM 2887 O O . LEU B 1 161 ? -10.594 -32.531 -9.648 1 98.38 161 LEU B O 1
ATOM 2891 N N . ALA B 1 162 ? -11.258 -30.406 -9.602 1 98.44 162 ALA B N 1
ATOM 2892 C CA . ALA B 1 162 ? -10.008 -29.969 -10.211 1 98.44 162 ALA B CA 1
ATOM 2893 C C . ALA B 1 162 ? -9.484 -28.703 -9.547 1 98.44 162 ALA B C 1
ATOM 2895 O O . ALA B 1 162 ? -10.242 -27.969 -8.914 1 98.44 162 ALA B O 1
ATOM 2896 N N . THR B 1 163 ? -8.219 -28.562 -9.562 1 98.25 163 THR B N 1
ATOM 2897 C CA . THR B 1 163 ? -7.547 -27.359 -9.07 1 98.25 163 THR B CA 1
ATOM 2898 C C . THR B 1 163 ? -6.766 -26.688 -10.195 1 98.25 163 THR B C 1
ATOM 2900 O O . THR B 1 163 ? -6.465 -27.312 -11.211 1 98.25 163 THR B O 1
ATOM 2903 N N . GLY B 1 164 ? -6.543 -25.391 -10.016 1 98.44 164 GLY B N 1
ATOM 2904 C CA . GLY B 1 164 ? -5.793 -24.562 -10.945 1 98.44 164 GLY B CA 1
ATOM 2905 C C . GLY B 1 164 ? -6.004 -23.078 -10.719 1 98.44 164 GLY B C 1
ATOM 2906 O O . GLY B 1 164 ? -6.836 -22.688 -9.898 1 98.44 164 GLY B O 1
ATOM 2907 N N . LYS B 1 165 ? -5.215 -22.328 -11.445 1 98.38 165 LYS B N 1
ATOM 2908 C CA . LYS B 1 165 ? -5.348 -20.875 -11.414 1 98.38 165 LYS B CA 1
ATOM 2909 C C . LYS B 1 165 ? -5.242 -20.281 -12.82 1 98.38 165 LYS B C 1
ATOM 2911 O O . LYS B 1 165 ? -4.172 -20.297 -13.43 1 98.38 165 LYS B O 1
ATOM 2916 N N . PRO B 1 166 ? -6.309 -19.625 -13.258 1 98.06 166 PRO B N 1
ATOM 2917 C CA . PRO B 1 166 ? -7.59 -19.484 -12.562 1 98.06 166 PRO B CA 1
ATOM 2918 C C . PRO B 1 166 ? -8.289 -20.828 -12.344 1 98.06 166 PRO B C 1
ATOM 2920 O O . PRO B 1 166 ? -7.836 -21.859 -12.859 1 98.06 166 PRO B O 1
ATOM 2923 N N . ASP B 1 167 ? -9.336 -20.812 -11.672 1 97.81 167 ASP B N 1
ATOM 2924 C CA . ASP B 1 167 ? -10.109 -22.016 -11.398 1 97.81 167 ASP B CA 1
ATOM 2925 C C . ASP B 1 167 ? -10.625 -22.656 -12.688 1 97.81 167 ASP B C 1
ATOM 2927 O O . ASP B 1 167 ? -11.211 -21.969 -13.523 1 97.81 167 ASP B O 1
ATOM 2931 N N . PRO B 1 168 ? -10.469 -23.938 -12.789 1 98.12 168 PRO B N 1
ATOM 2932 C CA . PRO B 1 168 ? -10.836 -24.578 -14.055 1 98.12 168 PRO B CA 1
ATOM 2933 C C . PRO B 1 168 ? -12.344 -24.797 -14.195 1 98.12 168 PRO B C 1
ATOM 2935 O O . PRO B 1 168 ? -13.039 -24.984 -13.195 1 98.12 168 PRO B O 1
ATOM 2938 N N . SER B 1 169 ? -12.727 -24.734 -15.438 1 97.75 169 SER B N 1
ATOM 2939 C CA . SER B 1 169 ? -14.078 -25.172 -15.781 1 97.75 169 SER B CA 1
ATOM 2940 C C . SER B 1 169 ? -14.141 -26.672 -16.031 1 97.75 169 SER B C 1
ATOM 2942 O O . SER B 1 169 ? -13.258 -27.234 -16.688 1 97.75 169 SER B O 1
ATOM 2944 N N . ILE B 1 170 ? -15.195 -27.281 -15.484 1 97.69 170 ILE B N 1
ATOM 2945 C CA . ILE B 1 170 ? -15.32 -28.734 -15.602 1 97.69 170 ILE B CA 1
ATOM 2946 C C . ILE B 1 170 ? -16.422 -29.078 -16.594 1 97.69 170 ILE B C 1
ATOM 2948 O O . ILE B 1 170 ? -17.516 -28.516 -16.531 1 97.69 170 ILE B O 1
ATOM 2952 N N . SER B 1 171 ? -16.125 -29.984 -17.5 1 95.38 171 SER B N 1
ATOM 2953 C CA . SER B 1 171 ? -17.125 -30.5 -18.438 1 95.38 171 SER B CA 1
ATOM 2954 C C . SER B 1 171 ? -17.078 -32 -18.531 1 95.38 171 SER B C 1
ATOM 2956 O O . SER B 1 171 ? -16.047 -32.625 -18.234 1 95.38 171 SER B O 1
ATOM 2958 N N . TRP B 1 172 ? -18.234 -32.531 -18.906 1 95.31 172 TRP B N 1
ATOM 2959 C CA . TRP B 1 172 ? -18.344 -34 -19.047 1 95.31 172 TRP B CA 1
ATOM 2960 C C . TRP B 1 172 ? -18.688 -34.375 -20.469 1 95.31 172 TRP B C 1
ATOM 2962 O O . TRP B 1 172 ? -19.391 -33.656 -21.172 1 95.31 172 TRP B O 1
ATOM 2972 N N . ARG B 1 173 ? -18.156 -35.594 -20.828 1 92.38 173 ARG B N 1
ATOM 2973 C CA . ARG B 1 173 ? -18.5 -36.156 -22.125 1 92.38 173 ARG B CA 1
ATOM 2974 C C . ARG B 1 173 ? -18.641 -37.688 -22.031 1 92.38 173 ARG B C 1
ATOM 2976 O O . ARG B 1 173 ? -17.828 -38.344 -21.391 1 92.38 173 ARG B O 1
ATOM 2983 N N . HIS B 1 174 ? -19.719 -38.188 -22.547 1 92.56 174 HIS B N 1
ATOM 2984 C CA . HIS B 1 174 ? -19.875 -39.625 -22.703 1 92.56 174 HIS B CA 1
ATOM 2985 C C . HIS B 1 174 ? -19.141 -40.125 -23.953 1 92.56 174 HIS B C 1
ATOM 2987 O O . HIS B 1 174 ? -19.359 -39.625 -25.047 1 92.56 174 HIS B O 1
ATOM 2993 N N . ILE B 1 175 ? -18.156 -41.031 -23.672 1 87.25 175 ILE B N 1
ATOM 2994 C CA . ILE B 1 175 ? -17.359 -41.562 -24.781 1 87.25 175 ILE B CA 1
ATOM 2995 C C . ILE B 1 175 ? -18.156 -42.625 -25.516 1 87.25 175 ILE B C 1
ATOM 2997 O O . ILE B 1 175 ? -18.219 -43.781 -25.062 1 87.25 175 ILE B O 1
ATOM 3001 N N . SER B 1 176 ? -19.422 -42.375 -26.109 1 74.88 176 SER B N 1
ATOM 3002 C CA . SER B 1 176 ? -20.219 -43.219 -26.984 1 74.88 176 SER B CA 1
ATOM 3003 C C . SER B 1 176 ? -20.719 -42.438 -28.188 1 74.88 176 SER B C 1
ATOM 3005 O O . SER B 1 176 ? -20.672 -41.219 -28.203 1 74.88 176 SER B O 1
ATOM 3007 N N . PRO B 1 177 ? -21.031 -43.219 -29.281 1 60.47 177 PRO B N 1
ATOM 3008 C CA . PRO B 1 177 ? -21.531 -42.562 -30.484 1 60.47 177 PRO B CA 1
ATOM 3009 C C . PRO B 1 177 ? -22.562 -41.469 -30.172 1 60.47 177 PRO B C 1
ATOM 3011 O O . PRO B 1 177 ? -22.734 -40.531 -30.969 1 60.47 177 PRO B O 1
ATOM 3014 N N . SER B 1 178 ? -23.203 -41.562 -29 1 57.19 178 SER B N 1
ATOM 3015 C CA . SER B 1 178 ? -24.203 -40.531 -28.734 1 57.19 178 SER B CA 1
ATOM 3016 C C . SER B 1 178 ? -23.594 -39.344 -27.953 1 57.19 178 SER B C 1
ATOM 3018 O O . SER B 1 178 ? -24.281 -38.75 -27.141 1 57.19 178 SER B O 1
ATOM 3020 N N . ALA B 1 179 ? -22.594 -38.844 -28.344 1 60.22 179 ALA B N 1
ATOM 3021 C CA . ALA B 1 179 ? -21.641 -37.906 -27.766 1 60.22 179 ALA B CA 1
ATOM 3022 C C . ALA B 1 179 ? -22.344 -36.656 -27.25 1 60.22 179 ALA B C 1
ATOM 3024 O O . ALA B 1 179 ? -22.375 -35.625 -27.906 1 60.22 179 ALA B O 1
ATOM 3025 N N . LYS B 1 180 ? -23.438 -36.875 -26.453 1 64.56 180 LYS B N 1
ATOM 3026 C CA . LYS B 1 180 ? -24.047 -35.594 -26.078 1 64.56 180 LYS B CA 1
ATOM 3027 C C . LYS B 1 180 ? -23.297 -34.969 -24.906 1 64.56 180 LYS B C 1
ATOM 3029 O O . LYS B 1 180 ? -23 -35.625 -23.906 1 64.56 180 LYS B O 1
ATOM 3034 N N . PRO B 1 181 ? -22.891 -33.75 -25.094 1 71.25 181 PRO B N 1
ATOM 3035 C CA . PRO B 1 181 ? -22.281 -33.031 -23.969 1 71.25 181 PRO B CA 1
ATOM 3036 C C . PRO B 1 181 ? -23.297 -32.688 -22.875 1 71.25 181 PRO B C 1
ATOM 3038 O O . PRO B 1 181 ? -24.484 -32.562 -23.156 1 71.25 181 PRO B O 1
ATOM 3041 N N . PHE B 1 182 ? -22.656 -32.875 -21.719 1 83.44 182 PHE B N 1
ATOM 3042 C CA . PHE B 1 182 ? -23.469 -32.562 -20.562 1 83.44 182 PHE B CA 1
ATOM 3043 C C . PHE B 1 182 ? -23.203 -31.141 -20.078 1 83.44 182 PHE B C 1
ATOM 3045 O O . PHE B 1 182 ? -22.297 -30.469 -20.594 1 83.44 182 PHE B O 1
ATOM 3052 N N . GLU B 1 183 ? -24.094 -30.703 -19.203 1 77.5 183 GLU B N 1
ATOM 3053 C CA . GLU B 1 183 ? -23.859 -29.391 -18.578 1 77.5 183 GLU B CA 1
ATOM 3054 C C . GLU B 1 183 ? -22.547 -29.375 -17.812 1 77.5 183 GLU B C 1
ATOM 3056 O O . GLU B 1 183 ? -22.109 -30.391 -17.281 1 77.5 183 GLU B O 1
ATOM 3061 N N . ASN B 1 184 ? -22.047 -28.234 -17.75 1 86 184 ASN B N 1
ATOM 3062 C CA . ASN B 1 184 ? -20.797 -28.031 -17.016 1 86 184 ASN B CA 1
ATOM 3063 C C . ASN B 1 184 ? -21.031 -28.062 -15.508 1 86 184 ASN B C 1
ATOM 3065 O O . ASN B 1 184 ? -22.125 -27.766 -15.031 1 86 184 ASN B O 1
ATOM 3069 N N . GLY B 1 185 ? -20.078 -28.672 -14.828 1 93.69 185 GLY B N 1
ATOM 3070 C CA . GLY B 1 185 ? -20.094 -28.703 -13.375 1 93.69 185 GLY B CA 1
ATOM 3071 C C . GLY B 1 185 ? -19.312 -29.859 -12.781 1 93.69 185 GLY B C 1
ATOM 3072 O O . GLY B 1 185 ? -18.938 -30.797 -13.5 1 93.69 185 GLY B O 1
ATOM 3073 N N . GLN B 1 186 ? -19.094 -29.734 -11.555 1 96.19 186 GLN B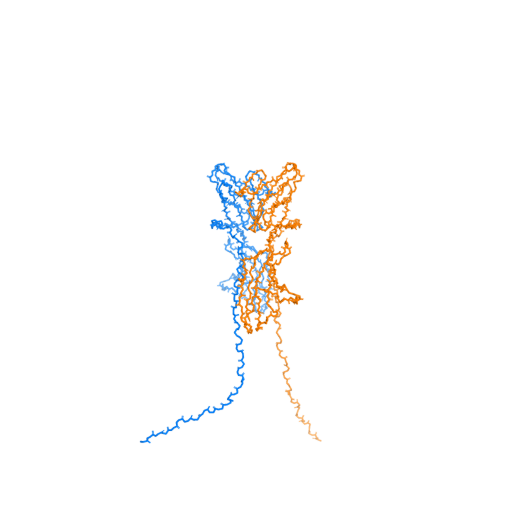 N 1
ATOM 3074 C CA . GLN B 1 186 ? -18.297 -30.734 -10.836 1 96.19 186 GLN B CA 1
ATOM 3075 C C . GLN B 1 186 ? -19.031 -32.062 -10.758 1 96.19 186 GLN B C 1
ATOM 3077 O O . GLN B 1 186 ? -18.406 -33.125 -10.602 1 96.19 186 GLN B O 1
ATOM 3082 N N . TYR B 1 187 ? -20.375 -31.906 -10.883 1 96.75 187 TYR B N 1
ATOM 3083 C CA . TYR B 1 187 ? -21.172 -33.125 -10.742 1 96.75 187 TYR B CA 1
ATOM 3084 C C . TYR B 1 187 ? -21.969 -33.375 -12.016 1 96.75 187 TYR B C 1
ATOM 3086 O O . TYR B 1 187 ? -22.484 -32.469 -12.648 1 96.75 187 TYR B O 1
ATOM 3094 N N . LEU B 1 188 ? -22.031 -34.625 -12.375 1 95.31 188 LEU B N 1
ATOM 3095 C CA . LEU B 1 188 ? -22.906 -35.125 -13.445 1 95.31 188 LEU B CA 1
ATOM 3096 C C . LEU B 1 188 ? -23.969 -36.062 -12.898 1 95.31 188 LEU B C 1
ATOM 3098 O O . LEU B 1 188 ? -23.656 -37.156 -12.422 1 95.31 188 LEU B O 1
ATOM 3102 N N . ASP B 1 189 ? -25.141 -35.562 -12.992 1 94.69 189 ASP B N 1
ATOM 3103 C CA . ASP B 1 189 ? -26.266 -36.375 -12.516 1 94.69 189 ASP B CA 1
ATOM 3104 C C . ASP B 1 189 ? -26.969 -37.062 -13.672 1 94.69 189 ASP B C 1
ATOM 3106 O O . ASP B 1 189 ? -27.344 -36.438 -14.656 1 94.69 189 ASP B O 1
ATOM 3110 N N . ILE B 1 190 ? -27.141 -38.344 -13.531 1 92.38 190 ILE B N 1
ATOM 3111 C CA . ILE B 1 190 ? -27.875 -39.156 -14.5 1 92.38 190 ILE B CA 1
ATOM 3112 C C . ILE B 1 190 ? -29.062 -39.812 -13.812 1 92.38 190 ILE B C 1
ATOM 3114 O O . ILE B 1 190 ? -28.875 -40.688 -12.953 1 92.38 190 ILE B O 1
ATOM 3118 N N . TYR B 1 191 ? -30.125 -39.469 -14.156 1 94 191 TYR B N 1
ATOM 3119 C CA . TYR B 1 191 ? -31.344 -40 -13.57 1 94 191 TYR B CA 1
ATOM 3120 C C . TYR B 1 191 ? -31.906 -41.125 -14.438 1 94 191 TYR B C 1
ATOM 3122 O O . TYR B 1 191 ? -32 -41 -15.656 1 94 191 TYR B O 1
ATOM 3130 N N . GLY B 1 192 ? -32.375 -42.25 -13.758 1 95.56 192 GLY B N 1
ATOM 3131 C CA . GLY B 1 192 ? -32.938 -43.375 -14.508 1 95.56 192 GLY B CA 1
ATOM 3132 C C . GLY B 1 192 ? -32 -43.875 -15.602 1 95.56 192 GLY B C 1
ATOM 3133 O O . GLY B 1 192 ? -32.375 -43.938 -16.766 1 95.56 192 GLY B O 1
ATOM 3134 N N . ILE B 1 193 ? -30.859 -44.281 -15.211 1 93.94 193 ILE B N 1
ATOM 3135 C CA . ILE B 1 193 ? -29.828 -44.625 -16.172 1 93.94 193 ILE B CA 1
ATOM 3136 C C . ILE B 1 193 ? -30.312 -45.781 -17.047 1 93.94 193 ILE B C 1
ATOM 3138 O O . ILE B 1 193 ? -30.984 -46.688 -16.562 1 93.94 193 ILE B O 1
ATOM 3142 N N . THR B 1 194 ? -29.969 -45.75 -18.328 1 93.62 194 THR B N 1
ATOM 3143 C CA . THR B 1 194 ? -30.312 -46.812 -19.281 1 93.62 194 THR B CA 1
ATOM 3144 C C . THR B 1 194 ? -29.062 -47.531 -19.75 1 93.62 194 THR B C 1
ATOM 3146 O O . THR B 1 194 ? -27.938 -47.062 -19.562 1 93.62 194 THR B O 1
ATOM 3149 N N . ARG B 1 195 ? -29.234 -48.688 -20.406 1 93.06 195 ARG B N 1
ATOM 3150 C CA . ARG B 1 195 ? -28.109 -49.531 -20.859 1 93.06 195 ARG B CA 1
ATOM 3151 C C . ARG B 1 195 ? -27.281 -48.781 -21.906 1 93.06 195 ARG B C 1
ATOM 3153 O O . ARG B 1 195 ? -26.062 -48.969 -21.969 1 93.06 195 ARG B O 1
ATOM 3160 N N . ASP B 1 196 ? -27.984 -47.875 -22.688 1 89.5 196 ASP B N 1
ATOM 3161 C CA . ASP B 1 196 ? -27.266 -47.156 -23.734 1 89.5 196 ASP B CA 1
ATOM 3162 C C . ASP B 1 196 ? -26.359 -46.094 -23.141 1 89.5 196 ASP B C 1
ATOM 3164 O O . ASP B 1 196 ? -25.469 -45.562 -23.828 1 89.5 196 ASP B O 1
ATOM 3168 N N . GLN B 1 197 ? -26.562 -45.875 -21.859 1 91.38 197 GLN B N 1
ATOM 3169 C CA . GLN B 1 197 ? -25.781 -44.844 -21.188 1 91.38 197 GLN B CA 1
ATOM 3170 C C . GLN B 1 197 ? -24.578 -45.438 -20.469 1 91.38 197 GLN B C 1
ATOM 3172 O O . GLN B 1 197 ? -23.828 -44.719 -19.812 1 91.38 197 GLN B O 1
ATOM 3177 N N . ALA B 1 198 ? -24.484 -46.719 -20.625 1 92.88 198 ALA B N 1
ATOM 3178 C CA . ALA B 1 198 ? -23.266 -47.344 -20.109 1 92.88 198 ALA B CA 1
ATOM 3179 C C . ALA B 1 198 ? -22.047 -46.938 -20.922 1 92.88 198 ALA B C 1
ATOM 3181 O O . ALA B 1 198 ? -22.172 -46.5 -22.078 1 92.88 198 ALA B O 1
ATOM 3182 N N . GLY B 1 199 ? -20.906 -47.031 -20.266 1 92.5 199 GLY B N 1
ATOM 3183 C CA . GLY B 1 199 ? -19.688 -46.688 -20.969 1 92.5 199 GLY B CA 1
ATOM 3184 C C . GLY B 1 199 ? -18.766 -45.781 -20.203 1 92.5 199 GLY B C 1
ATOM 3185 O O . GLY B 1 199 ? -18.859 -45.688 -18.969 1 92.5 199 GLY B O 1
ATOM 3186 N N . GLU B 1 200 ? -17.891 -45.156 -20.969 1 94.06 200 GLU B N 1
ATOM 3187 C CA . GLU B 1 200 ? -16.891 -44.281 -20.375 1 94.06 200 GLU B CA 1
ATOM 3188 C C . GLU B 1 200 ? -17.344 -42.844 -20.406 1 94.06 200 GLU B C 1
ATOM 3190 O O . GLU B 1 200 ? -17.859 -42.375 -21.438 1 94.06 200 GLU B O 1
ATOM 3195 N N . TYR B 1 201 ? -17.25 -42.25 -19.312 1 94.25 201 TYR B N 1
ATOM 3196 C CA . TYR B 1 201 ? -17.453 -40.812 -19.203 1 94.25 201 TYR B CA 1
ATOM 3197 C C . TYR B 1 201 ? -16.141 -40.094 -18.938 1 94.25 201 TYR B C 1
ATOM 3199 O O . TYR B 1 201 ? -15.336 -40.531 -18.109 1 94.25 201 TYR B O 1
ATOM 3207 N N . GLU B 1 202 ? -15.945 -39 -19.688 1 95.44 202 GLU B N 1
ATOM 3208 C CA . GLU B 1 202 ? -14.734 -38.188 -19.547 1 95.44 202 GLU B CA 1
ATOM 3209 C C . GLU B 1 202 ? -15.039 -36.875 -18.859 1 95.44 202 GLU B C 1
ATOM 3211 O O . GLU B 1 202 ? -15.984 -36.156 -19.219 1 95.44 202 GLU B O 1
ATOM 3216 N N . CYS B 1 203 ? -14.281 -36.656 -17.812 1 96.56 203 CYS B N 1
ATOM 3217 C CA . CYS B 1 203 ? -14.266 -35.344 -17.188 1 96.56 203 CYS B CA 1
ATOM 3218 C C . CYS B 1 203 ? -13.086 -34.531 -17.703 1 96.56 203 CYS B C 1
ATOM 3220 O O . CYS B 1 203 ? -11.953 -35 -17.719 1 96.56 203 CYS B O 1
ATOM 3222 N N . SER B 1 204 ? -13.391 -33.25 -18.141 1 97.25 204 SER B N 1
ATOM 3223 C CA . SER B 1 204 ? -12.352 -32.375 -18.625 1 97.25 204 SER B CA 1
ATOM 3224 C C . SER B 1 204 ? -12.289 -31.094 -17.781 1 97.25 204 SER B C 1
ATOM 3226 O O . SER B 1 204 ? -13.32 -30.453 -17.531 1 97.25 204 SER B O 1
ATOM 3228 N N . ALA B 1 205 ? -11.047 -30.797 -17.266 1 98.31 205 ALA B N 1
ATOM 3229 C CA . ALA B 1 205 ? -10.789 -29.547 -16.562 1 98.31 205 ALA B CA 1
ATOM 3230 C C . ALA B 1 205 ? -9.961 -28.594 -17.422 1 98.31 205 ALA B C 1
ATOM 3232 O O . ALA B 1 205 ? -8.891 -28.969 -17.906 1 98.31 205 ALA B O 1
ATOM 3233 N N . GLU B 1 206 ? -10.523 -27.344 -17.594 1 97.88 206 GLU B N 1
ATOM 3234 C CA . GLU B 1 206 ? -9.82 -26.391 -18.469 1 97.88 206 GLU B CA 1
ATOM 3235 C C . GLU B 1 206 ? -9.836 -24.984 -17.875 1 97.88 206 GLU B C 1
ATOM 3237 O O . GLU B 1 206 ? -10.805 -24.594 -17.219 1 97.88 206 GLU B O 1
ATOM 3242 N N . ASN B 1 207 ? -8.641 -24.266 -18.016 1 97.75 207 ASN B N 1
ATOM 3243 C CA . ASN B 1 207 ? -8.578 -22.859 -17.609 1 97.75 207 ASN B CA 1
ATOM 3244 C C . ASN B 1 207 ? -7.695 -22.047 -18.547 1 97.75 207 ASN B C 1
ATOM 3246 O O . ASN B 1 207 ? -7.102 -21.047 -18.141 1 97.75 207 ASN B O 1
ATOM 3250 N N . ASP B 1 208 ? -7.371 -22.469 -19.719 1 95.25 208 ASP B N 1
ATOM 3251 C CA . ASP B 1 208 ? -6.672 -21.797 -20.797 1 95.25 208 ASP B CA 1
ATOM 3252 C C . ASP B 1 208 ? -5.195 -21.609 -20.469 1 95.25 208 ASP B C 1
ATOM 3254 O O . ASP B 1 208 ? -4.547 -20.703 -21 1 95.25 208 ASP B O 1
ATOM 3258 N N . VAL B 1 209 ? -4.637 -22.266 -19.531 1 97.25 209 VAL B N 1
ATOM 3259 C CA . VAL B 1 209 ? -3.23 -22.188 -19.156 1 97.25 209 VAL B CA 1
ATOM 3260 C C . VAL B 1 209 ? -2.434 -23.25 -19.906 1 97.25 209 VAL B C 1
ATOM 3262 O O . VAL B 1 209 ? -1.303 -23 -20.328 1 97.25 209 VAL B O 1
ATOM 3265 N N . SER B 1 210 ? -2.99 -24.344 -20.031 1 95.88 210 SER B N 1
ATOM 3266 C CA . SER B 1 210 ? -2.418 -25.484 -20.75 1 95.88 210 SER B CA 1
ATOM 3267 C C . SER B 1 210 ? -3.508 -26.359 -21.359 1 95.88 210 SER B C 1
ATOM 3269 O O . SER B 1 210 ? -4.672 -25.953 -21.422 1 95.88 210 SER B O 1
ATOM 3271 N N . VAL B 1 211 ? -3.049 -27.484 -21.875 1 96.94 211 VAL B N 1
ATOM 3272 C CA . VAL B 1 211 ? -3.996 -28.484 -22.344 1 96.94 211 VAL B CA 1
ATOM 3273 C C . VAL B 1 211 ? -4.852 -28.969 -21.172 1 96.94 211 VAL B C 1
ATOM 3275 O O . VAL B 1 211 ? -4.348 -29.156 -20.062 1 96.94 211 VAL B O 1
ATOM 3278 N N . PRO B 1 212 ? -6.117 -29.125 -21.453 1 98 212 PRO B N 1
ATOM 3279 C CA . PRO B 1 212 ? -7.004 -29.594 -20.391 1 98 212 PRO B CA 1
ATOM 3280 C C . PRO B 1 212 ? -6.535 -30.906 -19.766 1 98 212 PRO B C 1
ATOM 3282 O O . PRO B 1 212 ? -5.848 -31.688 -20.422 1 98 212 PRO B O 1
ATOM 3285 N N . ASP B 1 213 ? -6.852 -31.016 -18.469 1 98.38 213 ASP B N 1
ATOM 3286 C CA . ASP B 1 213 ? -6.68 -32.312 -17.812 1 98.38 213 ASP B CA 1
ATOM 3287 C C . ASP B 1 213 ? -7.934 -33.156 -17.938 1 98.38 213 ASP B C 1
ATOM 3289 O O . ASP B 1 213 ? -9.047 -32.688 -17.75 1 98.38 213 ASP B O 1
ATOM 3293 N N . VAL B 1 214 ? -7.699 -34.406 -18.281 1 97.88 214 VAL B N 1
ATOM 3294 C CA . VAL B 1 214 ? -8.844 -35.281 -18.562 1 97.88 214 VAL B CA 1
ATOM 3295 C C . VAL B 1 214 ? -8.711 -36.594 -17.781 1 97.88 214 VAL B C 1
ATOM 3297 O O . VAL B 1 214 ? -7.625 -37.156 -17.719 1 97.88 214 VAL B O 1
ATOM 3300 N N . LYS B 1 215 ? -9.773 -36.938 -17.172 1 98.06 215 LYS B N 1
ATOM 3301 C CA . LYS B 1 215 ? -9.875 -38.25 -16.531 1 98.06 215 LYS B CA 1
ATOM 3302 C C . LYS B 1 215 ? -11.188 -38.938 -16.906 1 98.06 215 LYS B C 1
ATOM 3304 O O . LYS B 1 215 ? -12.141 -38.281 -17.312 1 98.06 215 LYS B O 1
ATOM 3309 N N . LYS B 1 216 ? -11.188 -40.25 -16.734 1 96.56 216 LYS B N 1
ATOM 3310 C CA . LYS B 1 216 ? -12.352 -41 -17.172 1 96.56 216 LYS B CA 1
ATOM 3311 C C . LYS B 1 216 ? -12.891 -41.875 -16.031 1 96.56 216 LYS B C 1
ATOM 3313 O O . LYS B 1 216 ? -12.156 -42.219 -15.117 1 96.56 216 LYS B O 1
ATOM 3318 N N . VAL B 1 217 ? -14.164 -42.094 -16.172 1 96.56 217 VAL B N 1
ATOM 3319 C CA . VAL B 1 217 ? -14.852 -43.031 -15.273 1 96.56 217 VAL B CA 1
ATOM 3320 C C . VAL B 1 217 ? -15.727 -43.969 -16.094 1 96.56 217 VAL B C 1
ATOM 3322 O O . VAL B 1 217 ? -16.375 -43.562 -17.062 1 96.56 217 VAL B O 1
ATOM 3325 N N . LYS B 1 218 ? -15.742 -45.25 -15.672 1 96.44 218 LYS B N 1
ATOM 3326 C CA . LYS B 1 218 ? -16.562 -46.25 -16.359 1 96.44 218 LYS B CA 1
ATOM 3327 C C . LYS B 1 218 ? -17.859 -46.5 -15.609 1 96.44 218 LYS B C 1
ATOM 3329 O O . LYS B 1 218 ? -17.859 -46.719 -14.398 1 96.44 218 LYS B O 1
ATOM 3334 N N . VAL B 1 219 ? -18.891 -46.469 -16.375 1 95.75 219 VAL B N 1
ATOM 3335 C CA . VAL B 1 219 ? -20.203 -46.781 -15.836 1 95.75 219 VAL B CA 1
ATOM 3336 C C . VAL B 1 219 ? -20.734 -48.062 -16.484 1 95.75 219 VAL B C 1
ATOM 3338 O O . VAL B 1 219 ? -20.875 -48.125 -17.719 1 95.75 219 VAL B O 1
ATOM 3341 N N . THR B 1 220 ? -20.953 -49.062 -15.641 1 97 220 THR B N 1
ATOM 3342 C CA . THR B 1 220 ? -21.578 -50.281 -16.078 1 97 220 THR B CA 1
ATOM 3343 C C . THR B 1 220 ? -23.031 -50.344 -15.625 1 97 220 THR B C 1
ATOM 3345 O O . THR B 1 220 ? -23.344 -50 -14.484 1 97 220 THR B O 1
ATOM 3348 N N . VAL B 1 221 ? -23.859 -50.688 -16.609 1 96.19 221 VAL B N 1
ATOM 3349 C CA . VAL B 1 221 ? -25.281 -50.781 -16.281 1 96.19 221 VAL B CA 1
ATOM 3350 C C . VAL B 1 221 ? -25.75 -52.219 -16.422 1 96.19 221 VAL B C 1
ATOM 3352 O O . VAL B 1 221 ? -25.609 -52.812 -17.484 1 96.19 221 VAL B O 1
ATOM 3355 N N . ASN B 1 222 ? -26.297 -52.781 -15.305 1 95.62 222 ASN B N 1
ATOM 3356 C CA . ASN B 1 222 ? -26.859 -54.125 -15.32 1 95.62 222 ASN B CA 1
ATOM 3357 C C . ASN B 1 222 ? -28.281 -54.125 -15.898 1 95.62 222 ASN B C 1
ATOM 3359 O O . ASN B 1 222 ? -29.047 -53.188 -15.695 1 95.62 222 ASN B O 1
#

pLDDT: mean 80.46, std 26.24, range [19.5, 98.81]

Secondary structure (DSSP, 8-state):
--------------------------------------------EEEEEEETTSPEEE--B-SSTT--EEEEETTEEEEETTEE----TTEEEE-SSTTB-EEEESS--GGG-EEEEEEE--SSS-EEEEEEEEEEEEEEEEEEPPPEEE-TT--EEEEEEEEEESPPEEEEEEESSS-PBPPPSSEEEESS--GGG-EEEEEEEE-SSSSPEEEEEEEEE-/--------------------------------------------EEEEEEETTSPEEE--B-SSTT--EEEEETTEEEEETTEE----TTEEEE-SSTTB-EEEESS--GGG-EEEEEEE--SSS-EEEEEEEEEEEEEEEEEEPPPEEE-TT--EEEEEEEEEESPPEEEEEEESTT-PBPPPSSEEEESS--GGG-EEEEEEEE-SSSSPEEEEEEEEE-

Organism: NCBI:txid35019

Solvent-accessible surface area (backbone atoms only — not comparable to full-atom values): 25583 Å² total; per-residue (Å²): 136,86,69,85,78,87,69,92,81,80,86,80,81,84,82,68,84,72,80,79,72,77,75,70,75,74,70,65,74,77,71,62,80,67,73,77,64,71,74,54,73,83,51,62,68,45,78,45,80,46,48,56,60,36,71,47,73,49,83,41,72,45,91,41,78,83,43,40,45,29,38,21,52,60,69,39,61,38,30,50,58,91,45,74,37,47,70,58,84,50,54,47,75,45,60,89,45,77,36,40,59,19,41,32,35,49,57,34,45,70,84,68,42,43,56,34,36,38,38,36,45,42,94,69,62,66,46,59,43,37,35,38,37,42,52,31,33,57,33,40,69,77,41,64,44,71,69,44,80,40,55,59,57,40,70,49,74,44,43,45,40,63,44,37,36,59,71,42,48,37,35,40,35,44,68,49,98,77,56,54,72,52,70,68,42,49,56,47,78,40,71,51,37,46,68,86,69,36,39,40,34,34,43,38,27,35,50,85,69,50,76,62,28,72,49,71,31,42,36,42,50,91,138,86,86,78,81,77,83,84,87,81,91,70,85,85,85,76,88,79,82,78,81,74,70,73,76,76,69,67,74,76,72,63,79,68,72,77,64,72,73,54,71,83,52,62,69,44,78,45,77,46,47,56,58,35,70,48,75,50,82,40,72,44,92,42,79,82,42,42,44,29,38,22,53,61,69,41,61,38,30,49,57,91,45,74,37,47,70,57,84,50,54,47,74,45,60,89,46,78,35,38,60,18,42,32,35,48,57,33,46,69,85,67,42,44,54,32,36,39,38,36,44,44,95,71,62,63,46,59,43,35,36,39,37,42,51,32,33,59,34,37,69,77,42,64,45,72,67,44,80,41,53,58,59,40,70,50,76,44,44,45,41,64,45,39,35,58,71,41,48,38,35,41,37,44,69,48,98,74,59,54,73,52,72,69,42,49,56,48,77,40,70,51,37,48,67,87,70,36,41,40,34,35,42,37,26,36,50,84,70,50,76,61,27,74,50,72,30,42,37,44,50,91